Protein AF-A0A9W7YEU7-F1 (afdb_monomer)

Sequence (630 aa):
MSAADSAGAHTSETLLKSPKPIPDSELCKLGRGEYSRLPYGIPLHDADMAIVAKRVEDPETFSMFDRIWMAHLDREAMVDPVAAPEGADHSVAALSRPGLPRTLPTNLPMFGTKEKADFADAIPFVRNVESHADARKLLENIRIKPEVTFADHLTMSEDLRVYAGPGLSDIDAAAVFYASLPEELATLVCKEQDPASQDATSGTATTNMDLVVASGYINIVRRVEIDVHYLISPLPELKGTIKLLCSVQDEWKGVRALVLAMHPRAPTSGTLNANLTSYEVELAKISDSLAAMFPHVYELRFGGRYQNGVARALYSLLAGSYTEQLKVLHSKHPIVVPRDRMFAQLKYASISGDNDHGYQLPRMYSGSLEKLQLRRFTADHSWASFSTDSDSRQMELPPFMRFIDITASPSVYQSISSIKLPGTRGLYLGIPSTSANCPSVLTNTSGIIARAGKCIGKRLCVEDETLPVLPENITCIDLTQLTVMAPTSVDTMLGLIHKLPRLTSLELYNLTLDNIKSNISIPSSGDHQLAAPMDTSISEISITIFRHQYPPELAVPVVKYLLLVIPSLTTFYAAQTPRGPIMAFVDEYAQQYPHLAGIDLRLYQEYRNMAPLARMSNMAPRERHANSPW

Organism: NCBI:txid1286918

Radius of gyration: 32.51 Å; Cα contacts (8 Å, |Δi|>4): 898; chains: 1; bounding box: 103×93×96 Å

Foldseek 3Di:
DDDDDDDDDDDDDDDPDDDDDDDPDPDDDDDPDDDDDDDDDDDDDDPPPPPPVPDDPDPPVLVVVVVVVVVVVVVVVPDDDDDDDDDDDDDDDDDDDDDDDDDDDDDDDDDDDDDDDDDDDDDDDDDDDPDPVVVVVVVVPPDDDDDDDPPDDDPDDLEAEDEFEDPPDLVNQVVVVCSRDDVVLVVVVVVPPDVPDPPPPPPDRCHSLNSCVVVVNLLSRAEYAYEFEYAQDSQVRLVVVLVSLVVPLVNLQNYAEYEYEYEYPDPPVDLCPPPVVVCVVVLLVSLVSVCSSNVRHQYYAYHYDARHPSSQSSLQSNCLSCQARHQYYHHAYARANVDAGERNRHAYYAYEYDCDAAGEHHQYQQVRHQEDHYAEAELRYDPCNQPNDPPDPAHAHDQNHAYYHYEYELNVLVVLLPYAAHAYQEYEYEDAQPYPQDLVSLLSRLVSLQRHPNYNAAEYHYNRQRHDDALVSRPRLQHAYYHYAHAAELVRVVSNQQSRQNHAEYHYAEYDLPPPDPPLDDDDLPDPDQDAAHNHQHQYYAYEYDCVRDPLVSVLSSVLSCLRRHLNHAEYHYEQHDPVSNVVSLVSCCVVRVSSVRHHYHYHNDPPPPPVPPVVVPDDPPDPPPDDDD

Structure (mmCIF, N/CA/C/O backbone):
data_AF-A0A9W7YEU7-F1
#
_entry.id   AF-A0A9W7YEU7-F1
#
loop_
_atom_site.group_PDB
_atom_site.id
_atom_site.type_symbol
_atom_site.label_atom_id
_atom_site.label_alt_id
_atom_site.label_comp_id
_atom_site.label_asym_id
_atom_site.label_entity_id
_atom_site.label_seq_id
_atom_site.pdbx_PDB_ins_code
_atom_site.Cartn_x
_atom_site.Cartn_y
_atom_site.Cartn_z
_atom_site.occupancy
_atom_site.B_iso_or_equiv
_atom_site.auth_seq_id
_atom_site.auth_comp_id
_atom_site.auth_asym_id
_atom_site.auth_atom_id
_atom_site.pdbx_PDB_model_num
ATOM 1 N N . MET A 1 1 ? 50.818 7.826 46.671 1.00 37.38 1 MET A N 1
ATOM 2 C CA . MET A 1 1 ? 51.391 7.391 47.967 1.00 37.38 1 MET A CA 1
ATOM 3 C C . MET A 1 1 ? 50.251 7.425 48.975 1.00 37.38 1 MET A C 1
ATOM 5 O O . MET A 1 1 ? 49.671 8.491 49.080 1.00 37.38 1 MET A O 1
ATOM 9 N N . SER A 1 2 ? 49.784 6.389 49.670 1.00 35.97 2 SER A N 1
ATOM 10 C CA . SER A 1 2 ? 50.058 4.945 49.844 1.00 35.97 2 SER A CA 1
ATOM 11 C C . SER A 1 2 ? 48.714 4.344 50.335 1.00 35.97 2 SER A C 1
ATOM 13 O O . SER A 1 2 ? 48.056 5.003 51.131 1.00 35.97 2 SER A O 1
ATOM 15 N N . ALA A 1 3 ? 48.133 3.302 49.733 1.00 37.94 3 ALA A N 1
ATOM 16 C CA . ALA A 1 3 ? 48.398 1.856 49.867 1.00 37.94 3 ALA A CA 1
ATOM 17 C C . ALA A 1 3 ? 47.736 1.159 51.085 1.00 37.94 3 ALA A C 1
ATOM 19 O O . ALA A 1 3 ? 47.705 1.724 52.174 1.00 37.94 3 ALA A O 1
ATOM 20 N N . ALA A 1 4 ? 47.334 -0.100 50.825 1.00 39.97 4 ALA A N 1
ATOM 21 C CA . ALA A 1 4 ? 46.745 -1.172 51.654 1.00 39.97 4 ALA A CA 1
ATOM 22 C C . ALA A 1 4 ? 45.198 -1.220 51.674 1.00 39.97 4 ALA A C 1
ATOM 24 O O . ALA A 1 4 ? 44.556 -0.356 52.259 1.00 39.97 4 ALA A O 1
ATOM 25 N N . ASP A 1 5 ? 44.522 -2.069 50.889 1.00 39.66 5 ASP A N 1
ATOM 26 C CA . ASP A 1 5 ? 44.478 -3.553 50.805 1.00 39.66 5 ASP A CA 1
ATOM 27 C C . ASP A 1 5 ? 43.372 -4.167 51.678 1.00 39.66 5 ASP A C 1
ATOM 29 O O . ASP A 1 5 ? 43.455 -4.181 52.901 1.00 39.66 5 ASP A O 1
ATOM 33 N N . SER A 1 6 ? 42.369 -4.773 51.034 1.00 38.22 6 SER A N 1
ATOM 34 C CA . SER A 1 6 ? 41.898 -6.113 51.409 1.00 38.22 6 SER A CA 1
ATOM 35 C C . SER A 1 6 ? 41.108 -6.754 50.266 1.00 38.22 6 SER A C 1
ATOM 37 O O . SER A 1 6 ? 40.329 -6.117 49.560 1.00 38.22 6 SER A O 1
ATOM 39 N N . ALA A 1 7 ? 41.415 -8.029 50.063 1.00 35.31 7 ALA A N 1
ATOM 40 C CA . ALA A 1 7 ? 41.002 -8.884 48.970 1.00 35.31 7 ALA A CA 1
ATOM 41 C C . ALA A 1 7 ? 39.619 -9.514 49.195 1.00 35.31 7 ALA A C 1
ATOM 43 O O . ALA A 1 7 ? 39.213 -9.773 50.325 1.00 35.31 7 ALA A O 1
ATOM 44 N N . GLY A 1 8 ? 38.950 -9.856 48.094 1.00 31.09 8 GLY A N 1
ATOM 45 C CA . GLY A 1 8 ? 37.738 -10.672 48.083 1.00 31.09 8 GLY A CA 1
ATOM 46 C C . GLY A 1 8 ? 37.467 -11.191 46.677 1.00 31.09 8 GLY A C 1
ATOM 47 O O . GLY A 1 8 ? 36.775 -10.551 45.894 1.00 31.09 8 GLY A O 1
ATOM 48 N N . ALA A 1 9 ? 38.079 -12.325 46.346 1.00 36.06 9 ALA A N 1
ATOM 49 C CA . ALA A 1 9 ? 37.912 -13.032 45.085 1.00 36.06 9 ALA A CA 1
ATOM 50 C C . ALA A 1 9 ? 36.599 -13.830 45.068 1.00 36.06 9 ALA A C 1
ATOM 52 O O . ALA A 1 9 ? 36.347 -14.594 45.991 1.00 36.06 9 ALA A O 1
ATOM 53 N N . HIS A 1 10 ? 35.822 -13.712 43.988 1.00 35.38 10 HIS A N 1
ATOM 54 C CA . HIS A 1 10 ? 35.024 -14.805 43.424 1.00 35.38 10 HIS A CA 1
ATOM 55 C C . HIS A 1 10 ? 34.699 -14.485 41.960 1.00 35.38 10 HIS A C 1
ATOM 57 O O . HIS A 1 10 ? 33.779 -13.737 41.642 1.00 35.38 10 HIS A O 1
ATOM 63 N N . THR A 1 11 ? 35.495 -15.052 41.058 1.00 32.44 11 THR A N 1
ATOM 64 C CA . THR A 1 11 ? 35.215 -15.143 39.627 1.00 32.44 11 THR A CA 1
ATOM 65 C C . THR A 1 11 ? 34.326 -16.361 39.375 1.00 32.44 11 THR A C 1
ATOM 67 O O . THR A 1 11 ? 34.639 -17.473 39.792 1.00 32.44 11 THR A O 1
ATOM 70 N N . SER A 1 12 ? 33.198 -16.161 38.696 1.00 32.47 12 SER A N 1
ATOM 71 C CA . SER A 1 12 ? 32.440 -17.227 38.035 1.00 32.47 12 SER A CA 1
ATOM 72 C C . SER A 1 12 ? 32.369 -16.881 36.553 1.00 32.47 12 SER A C 1
ATOM 74 O O . SER A 1 12 ? 31.535 -16.092 36.118 1.00 32.47 12 SER A O 1
ATOM 76 N N . GLU A 1 13 ? 33.315 -17.430 35.792 1.00 30.30 13 GLU A N 1
ATOM 77 C CA . GLU A 1 13 ? 33.297 -17.446 34.331 1.00 30.30 13 GLU A CA 1
ATOM 78 C C . GLU A 1 13 ? 32.266 -18.473 33.852 1.00 30.30 13 GLU A C 1
ATOM 80 O O . GLU A 1 13 ? 32.505 -19.681 33.845 1.00 30.30 13 GLU A O 1
ATOM 85 N N . THR A 1 14 ? 31.105 -17.998 33.412 1.00 32.75 14 THR A N 1
ATOM 86 C CA . THR A 1 14 ? 30.190 -18.791 32.585 1.00 32.75 14 THR A CA 1
ATOM 87 C C . THR A 1 14 ? 30.667 -18.757 31.133 1.00 32.75 14 THR A C 1
ATOM 89 O O . THR A 1 14 ? 30.424 -17.804 30.395 1.00 32.75 14 THR A O 1
ATOM 92 N N . LEU A 1 15 ? 31.358 -19.825 30.730 1.00 30.97 15 LEU A N 1
ATOM 93 C CA . LEU A 1 15 ? 31.711 -20.160 29.349 1.00 30.97 15 LEU A CA 1
ATOM 94 C C . LEU A 1 15 ? 30.445 -20.347 28.489 1.00 30.97 15 LEU A C 1
ATOM 96 O O . LEU A 1 15 ? 29.848 -21.424 28.458 1.00 30.97 15 LEU A O 1
ATOM 100 N N . LEU A 1 16 ? 30.064 -19.314 27.738 1.00 32.03 16 LEU A N 1
ATOM 101 C CA . LEU A 1 16 ? 29.145 -19.425 26.602 1.00 32.03 16 LEU A CA 1
ATOM 102 C C . LEU A 1 16 ? 29.883 -20.089 25.430 1.00 32.03 16 LEU A C 1
ATOM 104 O O . LEU A 1 16 ? 30.629 -19.450 24.690 1.00 32.03 16 LEU A O 1
ATOM 108 N N . LYS A 1 17 ? 29.681 -21.401 25.270 1.00 31.00 17 LYS A N 1
ATOM 109 C CA . LYS A 1 17 ? 30.098 -22.141 24.073 1.00 31.00 17 LYS A CA 1
ATOM 110 C C . LYS A 1 17 ? 29.269 -21.674 22.875 1.00 31.00 17 LYS A C 1
ATOM 112 O O . LYS A 1 17 ? 28.054 -21.844 22.848 1.00 31.00 17 LYS A O 1
ATOM 117 N N . SER A 1 18 ? 29.944 -21.114 21.880 1.00 32.28 18 SER A N 1
ATOM 118 C CA . SER A 1 18 ? 29.397 -20.813 20.556 1.00 32.28 18 SER A CA 1
ATOM 119 C C . SER A 1 18 ? 28.973 -22.115 19.853 1.00 32.28 18 SER A C 1
ATOM 121 O O . SER A 1 18 ? 29.708 -23.106 19.941 1.00 32.28 18 SER A O 1
ATOM 123 N N . PRO A 1 19 ? 27.836 -22.160 19.136 1.00 33.62 19 PRO A N 1
ATOM 124 C CA . PRO A 1 19 ? 27.472 -23.335 18.355 1.00 33.62 19 PRO A CA 1
ATOM 125 C C . PRO A 1 19 ? 28.384 -23.462 17.125 1.00 33.62 19 PRO A C 1
ATOM 127 O O . PRO A 1 19 ? 28.608 -22.499 16.392 1.00 33.62 19 PRO A O 1
ATOM 130 N N . LYS A 1 20 ? 28.925 -24.669 16.916 1.00 35.53 20 LYS A N 1
ATOM 131 C CA . LYS A 1 20 ? 29.673 -25.044 15.707 1.00 35.53 20 LYS A CA 1
ATOM 132 C C . LYS A 1 20 ? 28.734 -25.071 14.489 1.00 35.53 20 LYS A C 1
ATOM 134 O O . LYS A 1 20 ? 27.601 -25.530 14.636 1.00 35.53 20 LYS A O 1
ATOM 139 N N . PRO A 1 21 ? 29.195 -24.655 13.297 1.00 36.12 21 PRO A N 1
ATOM 140 C CA . PRO A 1 21 ? 28.421 -24.793 12.072 1.00 36.12 21 PRO A CA 1
ATOM 141 C C . PRO A 1 21 ? 28.342 -26.265 11.645 1.00 36.12 21 PRO A C 1
ATOM 143 O O . PRO A 1 21 ? 29.326 -27.005 11.720 1.00 36.12 21 PRO A O 1
ATOM 146 N N . ILE A 1 22 ? 27.153 -26.674 11.209 1.00 37.97 22 ILE A N 1
ATOM 147 C CA . ILE A 1 22 ? 26.881 -27.964 10.568 1.00 37.97 22 ILE A CA 1
ATOM 148 C C . ILE A 1 22 ? 27.319 -27.846 9.095 1.00 37.97 22 ILE A C 1
ATOM 150 O O . ILE A 1 22 ? 26.977 -26.847 8.465 1.00 37.97 22 ILE A O 1
ATOM 154 N N . PRO A 1 23 ? 28.085 -28.798 8.534 1.00 37.38 23 PRO A N 1
ATOM 155 C CA . PRO A 1 23 ? 28.505 -28.745 7.135 1.00 37.38 23 PRO A CA 1
ATOM 156 C C . PRO A 1 23 ? 27.404 -29.214 6.161 1.00 37.38 23 PRO A C 1
ATOM 158 O O . PRO A 1 23 ? 26.861 -30.311 6.298 1.00 37.38 23 PRO A O 1
ATOM 161 N N . ASP A 1 24 ? 27.151 -28.395 5.136 1.00 36.72 24 ASP A N 1
ATOM 162 C CA . ASP A 1 24 ? 26.183 -28.566 4.035 1.00 36.72 24 ASP A CA 1
ATOM 163 C C . ASP A 1 24 ? 26.553 -29.689 3.041 1.00 36.72 24 ASP A C 1
ATOM 165 O O . ASP A 1 24 ? 26.838 -29.434 1.871 1.00 36.72 24 ASP A O 1
ATOM 169 N N . SER A 1 25 ? 26.572 -30.957 3.466 1.00 34.34 25 SER A N 1
ATOM 170 C CA . SER A 1 25 ? 26.956 -32.050 2.548 1.00 34.34 25 SER A CA 1
ATOM 171 C C . SER A 1 25 ? 26.089 -33.309 2.530 1.00 34.34 25 SER A C 1
ATOM 173 O O . SER A 1 25 ? 26.479 -34.268 1.875 1.00 34.34 25 SER A O 1
ATOM 175 N N . GLU A 1 26 ? 24.878 -33.308 3.102 1.00 33.28 26 GLU A N 1
ATOM 176 C CA . GLU A 1 26 ? 23.944 -34.445 2.955 1.00 33.28 26 GLU A CA 1
ATOM 177 C C . GLU A 1 26 ? 22.464 -34.041 2.813 1.00 33.28 26 GLU A C 1
ATOM 179 O O . GLU A 1 26 ? 21.613 -34.439 3.602 1.00 33.28 26 GLU A O 1
ATOM 184 N N . LEU A 1 27 ? 22.123 -33.276 1.768 1.00 30.06 27 LEU A N 1
ATOM 185 C CA . LEU A 1 27 ? 20.717 -33.008 1.399 1.00 30.06 27 LEU A CA 1
ATOM 186 C C . LEU A 1 27 ? 20.446 -33.077 -0.116 1.00 30.06 27 LEU A C 1
ATOM 188 O O . LEU A 1 27 ? 19.552 -32.420 -0.637 1.00 30.06 27 LEU A O 1
ATOM 192 N N . CYS A 1 28 ? 21.192 -33.926 -0.830 1.00 32.53 28 CYS A N 1
ATOM 193 C CA . CYS A 1 28 ? 20.981 -34.203 -2.256 1.00 32.53 28 CYS A CA 1
ATOM 194 C C . CYS A 1 28 ? 20.910 -35.707 -2.539 1.00 32.53 28 CYS A C 1
ATOM 196 O O . CYS A 1 28 ? 21.766 -36.247 -3.236 1.00 32.53 28 CYS A O 1
ATOM 198 N N . LYS A 1 29 ? 19.885 -36.398 -2.028 1.00 31.16 29 LYS A N 1
ATOM 199 C CA . LYS A 1 29 ? 19.422 -37.681 -2.582 1.00 31.16 29 LYS A CA 1
ATOM 200 C C . LYS A 1 29 ? 17.907 -37.790 -2.415 1.00 31.16 29 LYS A C 1
ATOM 202 O O . LYS A 1 29 ? 17.418 -37.616 -1.308 1.00 31.16 29 LYS A O 1
ATOM 207 N N . LEU A 1 30 ? 17.247 -38.159 -3.519 1.00 27.09 30 LEU A N 1
ATOM 208 C CA . LEU A 1 30 ? 15.835 -38.533 -3.728 1.00 27.09 30 LEU A CA 1
ATOM 209 C C . LEU A 1 30 ? 15.047 -37.524 -4.577 1.00 27.09 30 LEU A C 1
ATOM 211 O O . LEU A 1 30 ? 14.788 -36.403 -4.160 1.00 27.09 30 LEU A O 1
ATOM 215 N N . GLY A 1 31 ? 14.646 -37.975 -5.774 1.00 26.45 31 GLY A N 1
ATOM 216 C CA . GLY A 1 31 ? 13.562 -37.354 -6.539 1.00 26.45 31 GLY A CA 1
ATOM 217 C C . GLY A 1 31 ? 13.831 -36.961 -7.996 1.00 26.45 31 GLY A C 1
ATOM 218 O O . GLY A 1 31 ? 13.209 -36.015 -8.461 1.00 26.45 31 GLY A O 1
ATOM 219 N N . ARG A 1 32 ? 14.707 -37.646 -8.751 1.00 28.73 32 ARG A N 1
ATOM 220 C CA . ARG A 1 32 ? 14.641 -37.581 -10.227 1.00 28.73 32 ARG A CA 1
ATOM 221 C C . ARG A 1 32 ? 13.426 -38.388 -10.694 1.00 28.73 32 ARG A C 1
ATOM 223 O O . ARG A 1 32 ? 13.488 -39.611 -10.721 1.00 28.73 32 ARG A O 1
ATOM 230 N N . GLY A 1 33 ? 12.340 -37.697 -11.028 1.00 25.22 33 GLY A N 1
ATOM 231 C CA . GLY A 1 33 ? 11.248 -38.228 -11.840 1.00 25.22 33 GLY A CA 1
ATOM 232 C C . GLY A 1 33 ? 11.375 -37.675 -13.253 1.00 25.22 33 GLY A C 1
ATOM 233 O O . GLY A 1 33 ? 11.144 -36.490 -13.479 1.00 25.22 33 GLY A O 1
ATOM 234 N N . GLU A 1 34 ? 11.799 -38.525 -14.181 1.00 27.67 34 GLU A N 1
ATOM 235 C CA . GLU A 1 34 ? 11.761 -38.266 -15.616 1.00 27.67 34 GLU A CA 1
ATOM 236 C C . GLU A 1 34 ? 10.299 -38.189 -16.077 1.00 27.67 34 GLU A C 1
ATOM 238 O O . GLU A 1 34 ? 9.544 -39.137 -15.886 1.00 27.67 34 GLU A O 1
ATOM 243 N N . TYR A 1 35 ? 9.905 -37.091 -16.723 1.00 25.28 35 TYR A N 1
ATOM 244 C CA . TYR A 1 35 ? 8.755 -37.089 -17.627 1.00 25.28 35 TYR A CA 1
ATOM 245 C C . TYR A 1 35 ? 9.218 -36.601 -18.993 1.00 25.28 35 TYR A C 1
ATOM 247 O O . TYR A 1 35 ? 9.361 -35.410 -19.267 1.00 25.28 35 TYR A O 1
ATOM 255 N N . SER A 1 36 ? 9.505 -37.575 -19.844 1.00 27.98 36 SER A N 1
ATOM 256 C CA . SER A 1 36 ? 9.698 -37.422 -21.273 1.00 27.98 36 SER A CA 1
ATOM 257 C C . SER A 1 36 ? 8.339 -37.385 -21.985 1.00 27.98 36 SER A C 1
ATOM 259 O O . SER A 1 36 ? 7.490 -38.245 -21.792 1.00 27.98 36 SER A O 1
ATOM 261 N N . ARG A 1 37 ? 8.174 -36.345 -22.811 1.00 28.88 37 ARG A N 1
ATOM 262 C CA . ARG A 1 37 ? 7.471 -36.276 -24.108 1.00 28.88 37 ARG A CA 1
ATOM 263 C C . ARG A 1 37 ? 6.245 -37.183 -24.331 1.00 28.88 37 ARG A C 1
ATOM 265 O O . ARG A 1 37 ? 6.389 -38.384 -24.532 1.00 28.88 37 ARG A O 1
ATOM 272 N N . LEU A 1 38 ? 5.100 -36.550 -24.603 1.00 27.14 38 LEU A N 1
ATOM 273 C CA . LEU A 1 38 ? 4.148 -37.035 -25.611 1.00 27.14 38 LEU A CA 1
ATOM 274 C C . LEU A 1 38 ? 3.834 -35.920 -26.632 1.00 27.14 38 LEU A C 1
ATOM 276 O O . LEU A 1 38 ? 3.791 -34.749 -26.248 1.00 27.14 38 LEU A O 1
ATOM 280 N N . PRO A 1 39 ? 3.686 -36.258 -27.928 1.00 29.09 39 PRO A N 1
ATOM 281 C CA . PRO A 1 39 ? 3.474 -35.307 -29.015 1.00 29.09 39 PRO A CA 1
ATOM 282 C C . PRO A 1 39 ? 1.992 -34.944 -29.206 1.00 29.09 39 PRO A C 1
ATOM 284 O O . PRO A 1 39 ? 1.090 -35.693 -28.839 1.00 29.09 39 PRO A O 1
ATOM 287 N N . TYR A 1 40 ? 1.768 -33.785 -29.822 1.00 29.62 40 TYR A N 1
ATOM 288 C CA . TYR A 1 40 ? 0.463 -33.246 -30.200 1.00 29.62 40 TYR A CA 1
ATOM 289 C C . TYR A 1 40 ? -0.298 -34.124 -31.216 1.00 29.62 40 TYR A C 1
ATOM 291 O O . TYR A 1 40 ? 0.259 -34.492 -32.247 1.00 29.62 40 TYR A O 1
ATOM 299 N N . GLY A 1 41 ? -1.606 -34.300 -30.967 1.00 29.16 41 GLY A N 1
ATOM 300 C CA . GLY A 1 41 ? -2.659 -34.250 -31.994 1.00 29.16 41 GLY A CA 1
ATOM 301 C C . GLY A 1 41 ? -3.370 -35.554 -32.380 1.00 29.16 41 GLY A C 1
ATOM 302 O O . GLY A 1 41 ? -2.946 -36.163 -33.349 1.00 29.16 41 GLY A O 1
ATOM 303 N N . ILE A 1 42 ? -4.502 -35.885 -31.723 1.00 28.45 42 ILE A N 1
ATOM 304 C CA . ILE A 1 42 ? -5.687 -36.638 -32.234 1.00 28.45 42 ILE A CA 1
ATOM 305 C C . ILE A 1 42 ? -6.920 -36.222 -31.374 1.00 28.45 42 ILE A C 1
ATOM 307 O O . ILE A 1 42 ? -6.742 -36.032 -30.170 1.00 28.45 42 ILE A O 1
ATOM 311 N N . PRO A 1 43 ? -8.139 -36.030 -31.934 1.00 29.81 43 PRO A N 1
ATOM 312 C CA . PRO A 1 43 ? -9.299 -35.487 -31.209 1.00 29.81 43 PRO A CA 1
ATOM 313 C C . PRO A 1 43 ? -9.999 -36.531 -30.318 1.00 29.81 43 PRO A C 1
ATOM 315 O O . PRO A 1 43 ? -10.110 -37.696 -30.696 1.00 29.81 43 PRO A O 1
ATOM 318 N N . LEU A 1 44 ? -10.501 -36.105 -29.153 1.00 28.73 44 LEU A N 1
ATOM 319 C CA . LEU A 1 44 ? -11.278 -36.935 -28.221 1.00 28.73 44 LEU A CA 1
ATOM 320 C C . LEU A 1 44 ? -12.793 -36.785 -28.455 1.00 28.73 44 LEU A C 1
ATOM 322 O O . LEU A 1 44 ? -13.279 -35.697 -28.755 1.00 28.73 44 LEU A O 1
ATOM 326 N N . HIS A 1 45 ? -13.498 -37.912 -28.331 1.00 32.81 45 HIS A N 1
ATOM 327 C CA . HIS A 1 45 ? -14.934 -38.130 -28.555 1.00 32.81 45 HIS A CA 1
ATOM 328 C C . HIS A 1 45 ? -15.739 -37.945 -27.246 1.00 32.81 45 HIS A C 1
ATOM 330 O O . HIS A 1 45 ? -15.198 -38.131 -26.159 1.00 32.81 45 HIS A O 1
ATOM 336 N N . ASP A 1 46 ? -17.042 -37.658 -27.363 1.00 31.17 46 ASP A N 1
ATOM 337 C CA . ASP A 1 46 ? -18.024 -37.242 -26.329 1.00 31.17 46 ASP A CA 1
ATOM 338 C C . ASP A 1 46 ? -18.245 -38.128 -25.069 1.00 31.17 46 ASP A C 1
ATOM 340 O O . ASP A 1 46 ? -19.220 -37.931 -24.344 1.00 31.17 46 ASP A O 1
ATOM 344 N N . ALA A 1 47 ? -17.378 -39.089 -24.743 1.00 31.61 47 ALA A N 1
ATOM 345 C CA . ALA A 1 47 ? -17.582 -40.005 -23.610 1.00 31.61 47 ALA A CA 1
ATOM 346 C C . ALA A 1 47 ? -16.844 -39.627 -22.304 1.00 31.61 47 ALA A C 1
ATOM 348 O O . ALA A 1 47 ? -17.120 -40.231 -21.270 1.00 31.61 47 ALA A O 1
ATOM 349 N N . ASP A 1 48 ? -15.982 -38.603 -22.298 1.00 33.19 48 ASP A N 1
ATOM 350 C CA . ASP A 1 48 ? -15.146 -38.260 -21.126 1.00 33.19 48 ASP A CA 1
ATOM 351 C C . ASP A 1 48 ? -15.670 -37.089 -20.260 1.00 33.19 48 ASP A C 1
ATOM 353 O O . ASP A 1 48 ? -15.048 -36.699 -19.270 1.00 33.19 48 ASP A O 1
ATOM 357 N N . MET A 1 49 ? -16.859 -36.549 -20.550 1.00 30.50 49 MET A N 1
ATOM 358 C CA . MET A 1 49 ? -17.441 -35.417 -19.800 1.00 30.50 49 MET A CA 1
ATOM 359 C C . MET A 1 49 ? -18.076 -35.791 -18.444 1.00 30.50 49 MET A C 1
ATOM 361 O O . MET A 1 49 ? -18.470 -34.906 -17.688 1.00 30.50 49 MET A O 1
ATOM 365 N N . ALA A 1 50 ? -18.135 -37.075 -18.077 1.00 29.03 50 ALA A N 1
ATOM 366 C CA . ALA A 1 50 ? -18.748 -37.519 -16.817 1.00 29.03 50 ALA A CA 1
ATOM 367 C C . ALA A 1 50 ? -17.772 -37.637 -15.623 1.00 29.03 50 ALA A C 1
ATOM 369 O O . ALA A 1 50 ? -18.202 -37.965 -14.519 1.00 29.03 50 ALA A O 1
ATOM 370 N N . ILE A 1 51 ? -16.474 -37.350 -15.797 1.00 29.38 51 ILE A N 1
ATOM 371 C CA . ILE A 1 51 ? -15.461 -37.461 -14.719 1.00 29.38 51 ILE A CA 1
ATOM 372 C C . ILE A 1 51 ? -14.877 -36.094 -14.295 1.00 29.38 51 ILE A C 1
ATOM 374 O O . ILE A 1 51 ? -14.139 -36.002 -13.316 1.00 29.38 51 ILE A O 1
ATOM 378 N N . VAL A 1 52 ? -15.289 -34.989 -14.927 1.00 26.08 52 VAL A N 1
ATOM 379 C CA . VAL A 1 52 ? -14.813 -33.628 -14.585 1.00 26.08 52 VAL A CA 1
ATOM 380 C C . VAL A 1 52 ? -15.757 -32.870 -13.631 1.00 26.08 52 VAL A C 1
ATOM 382 O O . VAL A 1 52 ? -15.366 -31.875 -13.030 1.00 26.08 52 VAL A O 1
ATOM 385 N N . ALA A 1 53 ? -16.955 -33.388 -13.345 1.00 27.20 53 ALA A N 1
ATOM 386 C CA . ALA A 1 53 ? -17.925 -32.742 -12.448 1.00 27.20 53 ALA A CA 1
ATOM 387 C C . ALA A 1 53 ? -17.644 -32.913 -10.932 1.00 27.20 53 ALA A C 1
ATOM 389 O O . ALA A 1 53 ? -18.559 -32.791 -10.123 1.00 27.20 53 ALA A O 1
ATOM 390 N N . LYS A 1 54 ? -16.400 -33.203 -10.515 1.00 30.22 54 LYS A N 1
ATOM 391 C CA . LYS A 1 54 ? -16.050 -33.374 -9.086 1.00 30.22 54 LYS A CA 1
ATOM 392 C C . LYS A 1 54 ? -14.859 -32.552 -8.584 1.00 30.22 54 LYS A C 1
ATOM 394 O O . LYS A 1 54 ? -14.353 -32.840 -7.504 1.00 30.22 54 LYS A O 1
ATOM 399 N N . ARG A 1 55 ? -14.391 -31.540 -9.316 1.00 33.81 55 ARG A N 1
ATOM 400 C CA . ARG A 1 55 ? -13.352 -30.619 -8.817 1.00 33.81 55 ARG A CA 1
ATOM 401 C C . ARG A 1 55 ? -13.430 -29.253 -9.488 1.00 33.81 55 ARG A C 1
ATOM 403 O O . ARG A 1 55 ? -12.645 -28.984 -10.386 1.00 33.81 55 ARG A O 1
ATOM 410 N N . VAL A 1 56 ? -14.332 -28.395 -9.019 1.00 26.56 56 VAL A N 1
ATOM 411 C CA . VAL A 1 56 ? -14.200 -26.935 -9.155 1.00 26.56 56 VAL A CA 1
ATOM 412 C C . VAL A 1 56 ? -14.831 -26.295 -7.916 1.00 26.56 56 VAL A C 1
ATOM 414 O O . VAL A 1 56 ? -16.013 -25.980 -7.897 1.00 26.56 56 VAL A O 1
ATOM 417 N N . GLU A 1 57 ? -14.036 -26.149 -6.861 1.00 34.47 57 GLU A N 1
ATOM 418 C CA . GLU A 1 57 ? -14.267 -25.158 -5.809 1.00 34.47 57 GLU A CA 1
ATOM 419 C C . GLU A 1 57 ? -13.341 -23.985 -6.145 1.00 34.47 57 GLU A C 1
ATOM 421 O O . GLU A 1 57 ? -12.150 -24.029 -5.838 1.00 34.47 57 GLU A O 1
ATOM 426 N N . ASP A 1 58 ? -13.853 -22.981 -6.860 1.00 33.06 58 ASP A N 1
ATOM 427 C CA . ASP A 1 58 ? -13.113 -21.745 -7.130 1.00 33.06 58 ASP A CA 1
ATOM 428 C C . ASP A 1 58 ? -13.888 -20.520 -6.601 1.00 33.06 58 ASP A C 1
ATOM 430 O O . ASP A 1 58 ? -14.893 -20.113 -7.198 1.00 33.06 58 ASP A O 1
ATOM 434 N N . PRO A 1 59 ? -13.428 -19.907 -5.492 1.00 31.44 59 PRO A N 1
ATOM 435 C CA . PRO A 1 59 ? -13.986 -18.677 -4.927 1.00 31.44 59 PRO A CA 1
ATOM 436 C C . PRO A 1 59 ? -13.887 -17.443 -5.846 1.00 31.44 59 PRO A C 1
ATOM 438 O O . PRO A 1 59 ? -14.493 -16.409 -5.548 1.00 31.44 59 PRO A O 1
ATOM 441 N N . GLU A 1 60 ? -13.135 -17.492 -6.955 1.00 33.62 60 GLU A N 1
ATOM 442 C CA . GLU A 1 60 ? -12.933 -16.331 -7.835 1.00 33.62 60 GLU A CA 1
ATOM 443 C C . GLU A 1 60 ? -14.176 -15.952 -8.658 1.00 33.62 60 GLU A C 1
ATOM 445 O O . GLU A 1 60 ? -14.358 -14.774 -8.987 1.00 33.62 60 GLU A O 1
ATOM 450 N N . THR A 1 61 ? -15.081 -16.901 -8.911 1.00 32.72 61 THR A N 1
ATOM 451 C CA . THR A 1 61 ? -16.275 -16.672 -9.748 1.00 32.72 61 THR A CA 1
ATOM 452 C C . THR A 1 61 ? -17.331 -15.818 -9.032 1.00 32.72 61 THR A C 1
ATOM 454 O O . THR A 1 61 ? -18.003 -14.998 -9.658 1.00 32.72 61 THR A O 1
ATOM 457 N N . PHE A 1 62 ? -17.418 -15.914 -7.701 1.00 32.16 62 PHE A N 1
ATOM 458 C CA . PHE A 1 62 ? -18.383 -15.155 -6.893 1.00 32.16 62 PHE A CA 1
ATOM 459 C C . PHE A 1 62 ? -18.001 -13.677 -6.734 1.00 32.16 62 PHE A C 1
ATOM 461 O O . PHE A 1 62 ? -18.853 -12.792 -6.746 1.00 32.16 62 PHE A O 1
ATOM 468 N N . SER A 1 63 ? -16.700 -13.376 -6.694 1.00 36.81 63 SER A N 1
ATOM 469 C CA . SER A 1 63 ? -16.207 -11.996 -6.621 1.00 36.81 63 SER A CA 1
ATOM 470 C C . SER A 1 63 ? -16.421 -11.209 -7.923 1.00 36.81 63 SER A C 1
ATOM 472 O O . SER A 1 63 ? -16.261 -9.990 -7.943 1.00 36.81 63 SER A O 1
ATOM 474 N N . MET A 1 64 ? -16.766 -11.882 -9.022 1.00 32.06 64 MET A N 1
ATOM 475 C CA . MET A 1 64 ? -16.955 -11.260 -10.331 1.00 32.06 64 MET A CA 1
ATOM 476 C C . MET A 1 64 ? -18.298 -10.521 -10.442 1.00 32.06 64 MET A C 1
ATOM 478 O O . MET A 1 64 ? -18.339 -9.453 -11.051 1.00 32.06 64 MET A O 1
ATOM 482 N N . PHE A 1 65 ? -19.364 -11.024 -9.809 1.00 29.67 65 PHE A N 1
ATOM 483 C CA . PHE A 1 65 ? -20.699 -10.412 -9.870 1.00 29.67 65 PHE A CA 1
ATOM 484 C C . PHE A 1 65 ? -20.797 -9.111 -9.053 1.00 29.67 65 PHE A C 1
ATOM 486 O O . PHE A 1 65 ? -21.270 -8.103 -9.581 1.00 29.67 65 PHE A O 1
ATOM 493 N N . ASP A 1 66 ? -20.215 -9.069 -7.849 1.00 35.03 66 ASP A N 1
ATOM 494 C CA . ASP A 1 66 ? -20.106 -7.839 -7.039 1.00 35.03 66 ASP A CA 1
ATOM 495 C C . ASP A 1 66 ? -19.301 -6.735 -7.748 1.00 35.03 66 ASP A C 1
ATOM 497 O O . ASP A 1 66 ? -19.595 -5.542 -7.637 1.00 35.03 66 ASP A O 1
ATOM 501 N N . ARG A 1 67 ? -18.284 -7.121 -8.529 1.00 38.97 67 ARG A N 1
ATOM 502 C CA . ARG A 1 67 ? -17.436 -6.179 -9.280 1.00 38.97 67 ARG A CA 1
ATOM 503 C C . ARG A 1 67 ? -18.141 -5.595 -10.504 1.00 38.97 67 ARG A C 1
ATOM 505 O O . ARG A 1 67 ? -17.856 -4.456 -10.867 1.00 38.97 67 ARG A O 1
ATOM 512 N N . ILE A 1 68 ? -19.044 -6.349 -11.134 1.00 35.00 68 ILE A N 1
ATOM 513 C CA . ILE A 1 68 ? -19.830 -5.884 -12.287 1.00 35.00 68 ILE A CA 1
ATOM 514 C C . ILE A 1 68 ? -20.908 -4.890 -11.833 1.00 35.00 68 ILE A C 1
ATOM 516 O O . ILE A 1 68 ? -21.107 -3.873 -12.496 1.00 35.00 68 ILE A O 1
ATOM 520 N N . TRP A 1 69 ? -21.540 -5.129 -10.679 1.00 33.81 69 TRP A N 1
ATOM 521 C CA . TRP A 1 69 ? -22.556 -4.233 -10.119 1.00 33.81 69 TRP A CA 1
ATOM 522 C C . TRP A 1 69 ? -21.971 -2.882 -9.673 1.00 33.81 69 TRP A C 1
ATOM 524 O O . TRP A 1 69 ? -22.478 -1.826 -10.052 1.00 33.81 69 TRP A O 1
ATOM 534 N N . MET A 1 70 ? -20.832 -2.891 -8.969 1.00 35.22 70 MET A N 1
ATOM 535 C CA . MET A 1 70 ? -20.159 -1.656 -8.531 1.00 35.22 70 MET A CA 1
ATOM 536 C C . MET A 1 70 ? -19.623 -0.816 -9.704 1.00 35.22 70 MET A C 1
ATOM 538 O O . MET A 1 70 ? -19.663 0.410 -9.650 1.00 35.22 70 MET A O 1
ATOM 542 N N . ALA A 1 71 ? -19.193 -1.453 -10.800 1.00 36.81 71 ALA A N 1
ATOM 543 C CA . ALA A 1 71 ? -18.753 -0.754 -12.011 1.00 36.81 71 ALA A CA 1
ATOM 544 C C . ALA A 1 71 ? -19.905 -0.095 -12.797 1.00 36.81 71 ALA A C 1
ATOM 546 O O . ALA A 1 71 ? -19.659 0.804 -13.604 1.00 36.81 71 ALA A O 1
ATOM 547 N N . HIS A 1 72 ? -21.153 -0.527 -12.584 1.00 31.72 72 HIS A N 1
ATOM 548 C CA . HIS A 1 72 ? -22.328 0.082 -13.211 1.00 31.72 72 HIS A CA 1
ATOM 549 C C . HIS A 1 72 ? -22.737 1.386 -12.505 1.00 31.72 72 HIS A C 1
ATOM 551 O O . HIS A 1 72 ? -23.077 2.358 -13.174 1.00 31.72 72 HIS A O 1
ATOM 557 N N . LEU A 1 73 ? -22.607 1.443 -11.174 1.00 35.81 73 LEU A N 1
ATOM 558 C CA . LEU A 1 73 ? -22.959 2.614 -10.358 1.00 35.81 73 LEU A CA 1
ATOM 559 C C . LEU A 1 73 ? -21.981 3.793 -10.521 1.00 35.81 73 LEU A C 1
ATOM 561 O O . LEU A 1 73 ? -22.409 4.944 -10.534 1.00 35.81 73 LEU A O 1
ATOM 565 N N . ASP A 1 74 ? -20.687 3.531 -10.732 1.00 35.91 74 ASP A N 1
ATOM 566 C CA . ASP A 1 74 ? -19.697 4.591 -11.007 1.00 35.91 74 ASP A CA 1
ATOM 567 C C . ASP A 1 74 ? -19.899 5.255 -12.388 1.00 35.91 74 ASP A C 1
ATOM 569 O O . ASP A 1 74 ? -19.427 6.369 -12.626 1.00 35.91 74 ASP A O 1
ATOM 573 N N . ARG A 1 75 ? -20.630 4.603 -13.306 1.00 35.34 75 ARG A N 1
ATOM 574 C CA . ARG A 1 75 ? -20.858 5.088 -14.676 1.00 35.34 75 ARG A CA 1
ATOM 575 C C . ARG A 1 75 ? -21.951 6.157 -14.768 1.00 35.34 75 ARG A C 1
ATOM 577 O O . ARG A 1 75 ? -21.889 6.989 -15.669 1.00 35.34 75 ARG A O 1
ATOM 584 N N . GLU A 1 76 ? -22.909 6.178 -13.841 1.00 32.91 76 GLU A N 1
ATOM 585 C CA . GLU A 1 76 ? -23.955 7.216 -13.790 1.00 32.91 76 GLU A CA 1
ATOM 586 C C . GLU A 1 76 ? -23.487 8.514 -13.102 1.00 32.91 76 GLU A C 1
ATOM 588 O O . GLU A 1 76 ? -24.113 9.558 -13.265 1.00 32.91 76 GLU A O 1
ATOM 593 N N . ALA A 1 77 ? -22.350 8.485 -12.394 1.00 37.38 77 ALA A N 1
ATOM 594 C CA . ALA A 1 77 ? -21.798 9.637 -11.676 1.00 37.38 77 ALA A CA 1
ATOM 595 C C . ALA A 1 77 ? -20.855 10.532 -12.514 1.00 37.38 77 ALA A C 1
ATOM 597 O O . ALA A 1 77 ? -20.450 11.590 -12.037 1.00 37.38 77 ALA A O 1
ATOM 598 N N . MET A 1 78 ? -20.505 10.141 -13.748 1.00 28.61 78 MET A N 1
ATOM 599 C CA . MET A 1 78 ? -19.606 10.896 -14.644 1.00 28.61 78 MET A CA 1
ATOM 600 C C . MET A 1 78 ? -20.348 11.583 -15.801 1.00 28.61 78 MET A C 1
ATOM 602 O O . MET A 1 78 ? -19.994 11.430 -16.970 1.00 28.61 78 MET A O 1
ATOM 606 N N . VAL A 1 79 ? -21.379 12.362 -15.473 1.00 30.53 79 VAL A N 1
ATOM 607 C CA . VAL A 1 79 ? -21.962 13.352 -16.391 1.00 30.53 79 VAL A CA 1
ATOM 608 C C . VAL A 1 79 ? -21.698 14.738 -15.806 1.00 30.53 79 VAL A C 1
ATOM 610 O O . VAL A 1 79 ? -22.365 15.158 -14.863 1.00 30.53 79 VAL A O 1
ATOM 613 N N . ASP A 1 80 ? -20.695 15.432 -16.346 1.00 31.17 80 ASP A N 1
ATOM 614 C CA . ASP A 1 80 ? -20.374 16.814 -15.975 1.00 31.17 80 ASP A CA 1
ATOM 615 C C . ASP A 1 80 ? -21.530 17.765 -16.342 1.00 31.17 80 ASP A C 1
ATOM 617 O O . ASP A 1 80 ? -21.988 17.760 -17.492 1.00 31.17 80 ASP A O 1
ATOM 621 N N . PRO A 1 81 ? -21.988 18.641 -15.430 1.00 34.97 81 PRO A N 1
ATOM 622 C CA . PRO A 1 81 ? -22.853 19.746 -15.801 1.00 34.97 81 PRO A CA 1
ATOM 623 C C . PRO A 1 81 ? -22.016 20.868 -16.429 1.00 34.97 81 PRO A C 1
ATOM 625 O O . PRO A 1 81 ? -21.153 21.473 -15.794 1.00 34.97 81 PRO A O 1
ATOM 628 N N . VAL A 1 82 ? -22.313 21.175 -17.692 1.00 30.92 82 VAL A N 1
ATOM 629 C CA . VAL A 1 82 ? -21.826 22.366 -18.399 1.00 30.92 82 VAL A CA 1
ATOM 630 C C . VAL A 1 82 ? -22.331 23.613 -17.667 1.00 30.92 82 VAL A C 1
ATOM 632 O O . VAL A 1 82 ? -23.513 23.946 -17.735 1.00 30.92 82 VAL A O 1
ATOM 635 N N . ALA A 1 83 ? -21.437 24.308 -16.964 1.00 32.47 83 ALA A N 1
ATOM 636 C CA . ALA A 1 83 ? -21.717 25.611 -16.375 1.00 32.47 83 ALA A CA 1
ATOM 637 C C . ALA A 1 83 ? -21.501 26.723 -17.417 1.00 32.47 83 ALA A C 1
ATOM 639 O O . ALA A 1 83 ? -20.416 26.863 -17.983 1.00 32.47 83 ALA A O 1
ATOM 640 N N . ALA A 1 84 ? -22.544 27.517 -17.667 1.00 32.47 84 ALA A N 1
ATOM 641 C CA . ALA A 1 84 ? -22.469 28.767 -18.419 1.00 32.47 84 ALA A CA 1
ATOM 642 C C . ALA A 1 84 ? -21.854 29.886 -17.549 1.00 32.47 84 ALA A C 1
ATOM 644 O O . ALA A 1 84 ? -22.104 29.904 -16.342 1.00 32.47 84 ALA A O 1
ATOM 645 N N . PRO A 1 85 ? -21.088 30.838 -18.118 1.00 36.59 85 PRO A N 1
ATOM 646 C CA . PRO A 1 85 ? -20.576 31.969 -17.361 1.00 36.59 85 PRO A CA 1
ATOM 647 C C . PRO A 1 85 ? -21.550 33.153 -17.436 1.00 36.59 85 PRO A C 1
ATOM 649 O O . PRO A 1 85 ? -21.806 33.689 -18.514 1.00 36.59 85 PRO A O 1
ATOM 652 N N . GLU A 1 86 ? -22.038 33.605 -16.284 1.00 33.41 86 GLU A N 1
ATOM 653 C CA . GLU A 1 86 ? -22.643 34.930 -16.121 1.00 33.41 86 GLU A CA 1
ATOM 654 C C . GLU A 1 86 ? -21.763 35.804 -15.219 1.00 33.41 86 GLU A C 1
ATOM 656 O O . GLU A 1 86 ? -21.319 35.369 -14.159 1.00 33.41 86 GLU A O 1
ATOM 661 N N . GLY A 1 87 ? -21.580 37.062 -15.634 1.00 33.31 87 GLY A N 1
ATOM 662 C CA . GLY A 1 87 ? -21.392 38.187 -14.715 1.00 33.31 87 GLY A CA 1
ATOM 663 C C . GLY A 1 87 ? -19.963 38.674 -14.489 1.00 33.31 87 GLY A C 1
ATOM 664 O O . GLY A 1 87 ? -19.281 38.244 -13.567 1.00 33.31 87 GLY A O 1
ATOM 665 N N . ALA A 1 88 ? -19.553 39.657 -15.290 1.00 32.16 88 ALA A N 1
ATOM 666 C CA . ALA A 1 88 ? -18.431 40.550 -15.014 1.00 32.16 88 ALA A CA 1
ATOM 667 C C . ALA A 1 88 ? -18.809 41.613 -13.962 1.00 32.16 88 ALA A C 1
ATOM 669 O O . ALA A 1 88 ? -19.951 42.059 -13.970 1.00 32.16 88 ALA A O 1
ATOM 670 N N . ASP A 1 89 ? -17.844 42.092 -13.160 1.00 31.30 89 ASP A N 1
ATOM 671 C CA . ASP A 1 89 ? -17.510 43.527 -13.158 1.00 31.30 89 ASP A CA 1
ATOM 672 C C . ASP A 1 89 ? -16.210 43.907 -12.411 1.00 31.30 89 ASP A C 1
ATOM 674 O O . ASP A 1 89 ? -15.926 43.412 -11.324 1.00 31.30 89 ASP A O 1
ATOM 678 N N . HIS A 1 90 ? -15.500 44.869 -13.031 1.00 31.61 90 HIS A N 1
ATOM 679 C CA . HIS A 1 90 ? -14.508 45.842 -12.512 1.00 31.61 90 HIS A CA 1
ATOM 680 C C . HIS A 1 90 ? -13.173 45.313 -11.912 1.00 31.61 90 HIS A C 1
ATOM 682 O O . HIS A 1 90 ? -13.153 44.431 -11.075 1.00 31.61 90 HIS A O 1
ATOM 688 N N . SER A 1 91 ? -11.971 45.856 -12.159 1.00 28.61 91 SER A N 1
ATOM 689 C CA . SER A 1 91 ? -11.478 47.002 -12.937 1.00 28.61 91 SER A CA 1
ATOM 690 C C . SER A 1 91 ? -9.925 47.048 -12.868 1.00 28.61 91 SER A C 1
ATOM 692 O O . SER A 1 91 ? -9.334 46.531 -11.927 1.00 28.61 91 SER A O 1
ATOM 694 N N . VAL A 1 92 ? -9.308 47.750 -13.833 1.00 29.00 92 VAL A N 1
ATOM 695 C CA . VAL A 1 92 ? -7.953 48.369 -13.838 1.00 29.00 92 VAL A CA 1
ATOM 696 C C . VAL A 1 92 ? -6.704 47.471 -13.970 1.00 29.00 92 VAL A C 1
ATOM 698 O O . VAL A 1 92 ? -6.238 46.873 -13.012 1.00 29.00 92 VAL A O 1
ATOM 701 N N . ALA A 1 93 ? -6.051 47.519 -15.139 1.00 28.59 93 ALA A N 1
ATOM 702 C CA . ALA A 1 93 ? -4.776 48.235 -15.356 1.00 28.59 93 ALA A CA 1
ATOM 703 C C . ALA A 1 93 ? -4.131 47.806 -16.686 1.00 28.59 93 ALA A C 1
ATOM 705 O O . ALA A 1 93 ? -3.838 46.638 -16.924 1.00 28.59 93 ALA A O 1
ATOM 706 N N . ALA A 1 94 ? -3.912 48.790 -17.552 1.00 29.44 94 ALA A N 1
ATOM 707 C CA . ALA A 1 94 ? -3.277 48.661 -18.853 1.00 29.44 94 ALA A CA 1
ATOM 708 C C . ALA A 1 94 ? -1.790 48.294 -18.751 1.00 29.44 94 ALA A C 1
ATOM 710 O O . ALA A 1 94 ? -1.091 48.857 -17.917 1.00 29.44 94 ALA A O 1
ATOM 711 N N . LEU A 1 95 ? -1.290 47.484 -19.689 1.00 30.80 95 LEU A N 1
ATOM 712 C CA . LEU A 1 95 ? 0.059 47.636 -20.239 1.00 30.80 95 LEU A CA 1
ATOM 713 C C . LEU A 1 95 ? 0.113 47.086 -21.671 1.00 30.80 95 LEU A C 1
ATOM 715 O O . LEU A 1 95 ? -0.218 45.941 -21.963 1.00 30.80 95 LEU A O 1
ATOM 719 N N . SER A 1 96 ? 0.508 47.982 -22.562 1.00 29.56 96 SER A N 1
ATOM 720 C CA . SER A 1 96 ? 0.596 47.864 -24.010 1.00 29.56 96 SER A CA 1
ATOM 721 C C . SER A 1 96 ? 1.723 46.928 -24.453 1.00 29.56 96 SER A C 1
ATOM 723 O O . SER A 1 96 ? 2.826 47.025 -23.918 1.00 29.56 96 SER A O 1
ATOM 725 N N . ARG A 1 97 ? 1.517 46.148 -25.526 1.00 30.59 97 ARG A N 1
ATOM 726 C CA . ARG A 1 97 ? 2.562 45.864 -26.531 1.00 30.59 97 ARG A CA 1
ATOM 727 C C . ARG A 1 97 ? 1.977 45.374 -27.870 1.00 30.59 97 ARG A C 1
ATOM 729 O O . ARG A 1 97 ? 0.881 44.820 -27.873 1.00 30.59 97 ARG A O 1
ATOM 736 N N . PRO A 1 98 ? 2.664 45.630 -29.003 1.00 38.22 98 PRO A N 1
ATOM 737 C CA . PRO A 1 98 ? 2.053 45.646 -30.328 1.00 38.22 98 PRO A CA 1
ATOM 738 C C . PRO A 1 98 ? 2.341 44.394 -31.173 1.00 38.22 98 PRO A C 1
ATOM 740 O O . PRO A 1 98 ? 3.428 43.834 -31.107 1.00 38.22 98 PRO A O 1
ATOM 743 N N . GLY A 1 99 ? 1.377 44.075 -32.044 1.00 30.05 99 GLY A N 1
ATOM 744 C CA . GLY A 1 99 ? 1.584 43.716 -33.454 1.00 30.05 99 GLY A CA 1
ATOM 745 C C . GLY A 1 99 ? 2.172 42.345 -33.798 1.00 30.05 99 GLY A C 1
ATOM 746 O O . GLY A 1 99 ? 3.356 42.124 -33.590 1.00 30.05 99 GLY A O 1
ATOM 747 N N . LEU A 1 100 ? 1.365 41.497 -34.455 1.00 31.58 100 LEU A N 1
ATOM 748 C CA . LEU A 1 100 ? 1.666 40.728 -35.690 1.00 31.58 100 LEU A CA 1
ATOM 749 C C . LEU A 1 100 ? 0.452 39.830 -36.056 1.00 31.58 100 LEU A C 1
ATOM 751 O O . LEU A 1 100 ? -0.467 39.706 -35.246 1.00 31.58 100 LEU A O 1
ATOM 755 N N . PRO A 1 101 ? 0.322 39.339 -37.306 1.00 34.62 101 PRO A N 1
ATOM 756 C CA . PRO A 1 101 ? -0.929 39.399 -38.043 1.00 34.62 101 PRO A CA 1
ATOM 757 C C . PRO A 1 101 ? -1.708 38.081 -38.058 1.00 34.62 101 PRO A C 1
ATOM 759 O O . PRO A 1 101 ? -1.159 36.982 -38.075 1.00 34.62 101 PRO A O 1
ATOM 762 N N . ARG A 1 102 ? -3.029 38.243 -38.158 1.00 30.75 102 ARG A N 1
ATOM 763 C CA . ARG A 1 102 ? -4.010 37.213 -38.503 1.00 30.75 102 ARG A CA 1
ATOM 764 C C . ARG A 1 102 ? -3.699 36.593 -39.865 1.00 30.75 102 ARG A C 1
ATOM 766 O O . ARG A 1 102 ? -3.773 37.295 -40.866 1.00 30.75 102 ARG A O 1
ATOM 773 N N . THR A 1 103 ? -3.519 35.276 -39.906 1.00 29.06 103 THR A N 1
ATOM 774 C CA . THR A 1 103 ? -4.013 34.430 -41.005 1.00 29.06 103 THR A CA 1
ATOM 775 C C . THR A 1 103 ? -4.433 33.072 -40.435 1.00 29.06 103 THR A C 1
ATOM 777 O O . THR A 1 103 ? -3.637 32.362 -39.832 1.00 29.06 103 THR A O 1
ATOM 780 N N . LEU A 1 104 ? -5.716 32.747 -40.583 1.00 28.92 104 LEU A N 1
ATOM 781 C CA . LEU A 1 104 ? -6.291 31.416 -40.392 1.00 28.92 104 LEU A CA 1
ATOM 782 C C . LEU A 1 104 ? -6.615 30.884 -41.789 1.00 28.92 104 LEU A C 1
ATOM 784 O O . LEU A 1 104 ? -7.318 31.583 -42.522 1.00 28.92 104 LEU A O 1
ATOM 788 N N . PRO A 1 105 ? -6.207 29.663 -42.157 1.00 30.02 105 PRO A N 1
ATOM 789 C CA . PRO A 1 105 ? -6.905 28.905 -43.170 1.00 30.02 105 PRO A CA 1
ATOM 790 C C . PRO A 1 105 ? -7.917 27.986 -42.481 1.00 30.02 105 PRO A C 1
ATOM 792 O O . PRO A 1 105 ? -7.579 26.979 -41.865 1.00 30.02 105 PRO A O 1
ATOM 795 N N . THR A 1 106 ? -9.184 28.361 -42.612 1.00 31.27 106 THR A N 1
ATOM 796 C CA . THR A 1 106 ? -10.321 27.442 -42.693 1.00 31.27 106 THR A CA 1
ATOM 797 C C . THR A 1 106 ? -10.014 26.319 -43.680 1.00 31.27 106 THR A C 1
ATOM 799 O O . THR A 1 106 ? -9.696 26.633 -44.822 1.00 31.27 106 THR A O 1
ATOM 802 N N . ASN A 1 107 ? -10.133 25.057 -43.254 1.00 27.67 107 ASN A N 1
ATOM 803 C CA . ASN A 1 107 ? -10.560 23.915 -44.077 1.00 27.67 107 ASN A CA 1
ATOM 804 C C . ASN A 1 107 ? -10.735 22.667 -43.189 1.00 27.67 107 ASN A C 1
ATOM 806 O O . ASN A 1 107 ? -9.779 21.960 -42.887 1.00 27.67 107 ASN A O 1
ATOM 810 N N . LEU A 1 108 ? -11.979 22.400 -42.790 1.00 27.42 108 LEU A N 1
ATOM 811 C CA . LEU A 1 108 ? -12.448 21.101 -42.302 1.00 27.42 108 LEU A CA 1
ATOM 812 C C . LEU A 1 108 ? -13.272 20.468 -43.433 1.00 27.42 108 LEU A C 1
ATOM 814 O O . LEU A 1 108 ? -14.250 21.089 -43.855 1.00 27.42 108 LEU A O 1
ATOM 818 N N . PRO A 1 109 ? -12.939 19.267 -43.932 1.00 30.58 109 PRO A N 1
ATOM 819 C CA . PRO A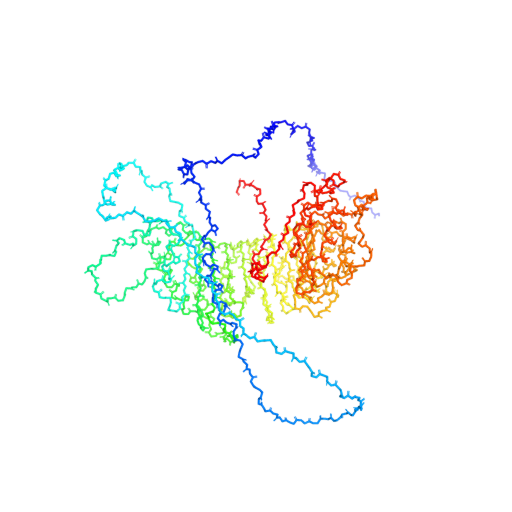 1 109 ? -13.861 18.522 -44.767 1.00 30.58 109 PRO A CA 1
ATOM 820 C C . PRO A 1 109 ? -14.851 17.741 -43.895 1.00 30.58 109 PRO A C 1
ATOM 822 O O . PRO A 1 109 ? -14.477 16.971 -43.011 1.00 30.58 109 PRO A O 1
ATOM 825 N N . MET A 1 110 ? -16.133 17.957 -44.191 1.00 28.39 110 MET A N 1
ATOM 826 C CA . MET A 1 110 ? -17.248 17.097 -43.810 1.00 28.39 110 MET A CA 1
ATOM 827 C C . MET A 1 110 ? -16.981 15.653 -44.248 1.00 28.39 110 MET A C 1
ATOM 829 O O . MET A 1 110 ? -16.731 15.414 -45.429 1.00 28.39 110 MET A O 1
ATOM 833 N N . PHE A 1 111 ? -17.147 14.693 -43.338 1.00 27.91 111 PHE A N 1
ATOM 834 C CA . PHE A 1 111 ? -17.415 13.306 -43.706 1.00 27.91 111 PHE A CA 1
ATOM 835 C C . PHE A 1 111 ? -18.788 12.893 -43.190 1.00 27.91 111 PHE A C 1
ATOM 837 O O . PHE A 1 111 ? -19.124 13.068 -42.020 1.00 27.91 111 PHE A O 1
ATOM 844 N N . GLY A 1 112 ? -19.596 12.435 -44.144 1.00 26.36 112 GLY A N 1
ATOM 845 C CA . GLY A 1 112 ? -20.994 12.092 -43.982 1.00 26.36 112 GLY A CA 1
ATOM 846 C C . GLY A 1 112 ? -21.216 10.774 -43.253 1.00 26.36 112 GLY A C 1
ATOM 847 O O . GLY A 1 112 ? -20.394 9.863 -43.257 1.00 26.36 112 GLY A O 1
ATOM 848 N N . THR A 1 113 ? -22.393 10.693 -42.652 1.00 27.08 113 THR A N 1
ATOM 849 C CA . THR A 1 113 ? -22.960 9.516 -42.014 1.00 27.08 113 THR A CA 1
ATOM 850 C C . THR A 1 113 ? -23.634 8.625 -43.056 1.00 27.08 113 THR A C 1
ATOM 852 O O . THR A 1 113 ? -24.633 9.005 -43.664 1.00 27.08 113 THR A O 1
ATOM 855 N N . LYS A 1 114 ? -23.117 7.409 -43.237 1.00 27.77 114 LYS A N 1
ATOM 856 C CA . LYS A 1 114 ? -23.837 6.264 -43.808 1.00 27.77 114 LYS A CA 1
ATOM 857 C C . LYS A 1 114 ? -23.203 4.988 -43.263 1.00 27.77 114 LYS A C 1
ATOM 859 O O . LYS A 1 114 ? -22.049 4.734 -43.560 1.00 27.77 114 LYS A O 1
ATOM 864 N N . GLU A 1 115 ? -23.955 4.249 -42.450 1.00 27.23 115 GLU A N 1
ATOM 865 C CA . GLU A 1 115 ? -24.282 2.826 -42.658 1.00 27.23 115 GLU A CA 1
ATOM 866 C C . GLU A 1 115 ? -24.886 2.222 -41.380 1.00 27.23 115 GLU A C 1
ATOM 868 O O . GLU A 1 115 ? -24.229 2.000 -40.369 1.00 27.23 115 GLU A O 1
ATOM 873 N N . LYS A 1 116 ? -26.203 1.997 -41.451 1.00 25.39 116 LYS A N 1
ATOM 874 C CA . LYS A 1 116 ? -26.920 0.936 -40.745 1.00 25.39 116 LYS A CA 1
ATOM 875 C C . LYS A 1 116 ? -26.993 -0.229 -41.727 1.00 25.39 116 LYS A C 1
ATOM 877 O O . LYS A 1 116 ? -27.593 -0.019 -42.778 1.00 25.39 116 LYS A O 1
ATOM 882 N N . ALA A 1 117 ? -26.473 -1.397 -41.370 1.00 26.58 117 ALA A N 1
ATOM 883 C CA . ALA A 1 117 ? -27.006 -2.709 -41.746 1.00 26.58 117 ALA A CA 1
ATOM 884 C C . ALA A 1 117 ? -26.148 -3.823 -41.117 1.00 26.58 117 ALA A C 1
ATOM 886 O O . ALA A 1 117 ? -24.937 -3.684 -41.002 1.00 26.58 117 ALA A O 1
ATOM 887 N N . ASP A 1 118 ? -26.833 -4.905 -40.749 1.00 25.95 118 ASP A N 1
ATOM 888 C CA . ASP A 1 118 ? -26.343 -6.283 -40.634 1.00 25.95 118 ASP A CA 1
ATOM 889 C C . ASP A 1 118 ? -25.552 -6.703 -39.386 1.00 25.95 118 ASP A C 1
ATOM 891 O O . ASP A 1 118 ? -24.330 -6.703 -39.356 1.00 25.95 118 ASP A O 1
ATOM 895 N N . PHE A 1 119 ? -26.292 -7.192 -38.382 1.00 25.64 119 PHE A N 1
ATOM 896 C CA . PHE A 1 119 ? -25.877 -8.327 -37.545 1.00 25.64 119 PHE A CA 1
ATOM 897 C C . PHE A 1 119 ? -27.128 -9.096 -37.084 1.00 25.64 119 PHE A C 1
ATOM 899 O O . PHE A 1 119 ? -27.663 -8.895 -35.995 1.00 25.64 119 PHE A O 1
ATOM 906 N N . ALA A 1 120 ? -27.619 -9.958 -37.969 1.00 25.31 120 ALA A N 1
ATOM 907 C CA . ALA A 1 120 ? -28.443 -11.111 -37.636 1.00 25.31 120 ALA A CA 1
ATOM 908 C C . ALA A 1 120 ? -27.685 -12.349 -38.140 1.00 25.31 120 ALA A C 1
ATOM 910 O O . ALA A 1 120 ? -27.034 -12.260 -39.175 1.00 25.31 120 ALA A O 1
ATOM 911 N N . ASP A 1 121 ? -27.782 -13.443 -37.381 1.00 25.44 121 ASP A N 1
ATOM 912 C CA . ASP A 1 121 ? -27.288 -14.808 -37.647 1.00 25.44 121 ASP A CA 1
ATOM 913 C C . ASP A 1 121 ? -26.088 -15.257 -36.796 1.00 25.44 121 ASP A C 1
ATOM 915 O O . ASP A 1 121 ? -24.935 -14.991 -37.120 1.00 25.44 121 ASP A O 1
ATOM 919 N N . ALA A 1 122 ? -26.390 -15.997 -35.714 1.00 25.05 122 ALA A N 1
ATOM 920 C CA . ALA A 1 122 ? -25.731 -17.265 -35.349 1.00 25.05 122 ALA A CA 1
ATOM 921 C C . ALA A 1 122 ? -26.237 -17.813 -33.991 1.00 25.05 122 ALA A C 1
ATOM 923 O O . ALA A 1 122 ? -25.623 -17.563 -32.958 1.00 25.05 122 ALA A O 1
ATOM 924 N N . ILE A 1 123 ? -27.315 -18.613 -33.985 1.00 24.98 123 ILE A N 1
ATOM 925 C CA . ILE A 1 123 ? -27.576 -19.644 -32.953 1.00 24.98 123 ILE A CA 1
ATOM 926 C C . ILE A 1 123 ? -28.294 -20.823 -33.622 1.00 24.98 123 ILE A C 1
ATOM 928 O O . ILE A 1 123 ? -29.324 -20.595 -34.261 1.00 24.98 123 ILE A O 1
ATOM 932 N N . PRO A 1 124 ? -27.827 -22.076 -33.432 1.00 34.16 124 PRO A N 1
ATOM 933 C CA . PRO A 1 124 ? -28.801 -23.167 -33.437 1.00 34.16 124 PRO A CA 1
ATOM 934 C C . PRO A 1 124 ? -28.573 -24.296 -32.395 1.00 34.16 124 PRO A C 1
ATOM 936 O O . PRO A 1 124 ? -27.447 -24.718 -32.154 1.00 34.16 124 PRO A O 1
ATOM 939 N N . PHE A 1 125 ? -29.715 -24.818 -31.898 1.00 26.58 125 PHE A N 1
ATOM 940 C CA . PHE A 1 125 ? -30.008 -26.095 -31.192 1.00 26.58 125 PHE A CA 1
ATOM 941 C C . PHE A 1 125 ? -29.424 -26.309 -29.771 1.00 26.58 125 PHE A C 1
ATOM 943 O O . PHE A 1 125 ? -28.273 -26.008 -29.515 1.00 26.58 125 PHE A O 1
ATOM 950 N N . VAL A 1 126 ? -30.161 -26.801 -28.755 1.00 25.72 126 VAL A N 1
ATOM 951 C CA . VAL A 1 126 ? -31.096 -27.951 -28.701 1.00 25.72 126 VAL A CA 1
ATOM 952 C C . VAL A 1 126 ? -32.273 -27.702 -27.728 1.00 25.72 126 VAL A C 1
ATOM 954 O O . VAL A 1 126 ? -32.074 -27.316 -26.579 1.00 25.72 126 VAL A O 1
ATOM 957 N N . ARG A 1 127 ? -33.504 -28.009 -28.168 1.00 29.67 127 ARG A N 1
ATOM 958 C CA . ARG A 1 127 ? -34.668 -28.364 -27.328 1.00 29.67 127 ARG A CA 1
ATOM 959 C C . ARG A 1 127 ? -34.846 -29.884 -27.401 1.00 29.67 127 ARG A C 1
ATOM 961 O O . ARG A 1 127 ? -34.716 -30.407 -28.501 1.00 29.67 127 ARG A O 1
ATOM 968 N N . ASN A 1 128 ? -35.147 -30.548 -26.278 1.00 31.03 128 ASN A N 1
ATOM 969 C CA . ASN A 1 128 ? -36.004 -31.749 -26.195 1.00 31.03 128 ASN A CA 1
ATOM 970 C C . ASN A 1 128 ? -36.164 -32.223 -24.735 1.00 31.03 128 ASN A C 1
ATOM 972 O O . ASN A 1 128 ? -35.407 -33.068 -24.271 1.00 31.03 128 ASN A O 1
ATOM 976 N N . VAL A 1 129 ? -37.177 -31.705 -24.034 1.00 32.75 129 VAL A N 1
ATOM 977 C CA . VAL A 1 129 ? -37.927 -32.425 -22.984 1.00 32.75 129 VAL A CA 1
ATOM 978 C C . VAL A 1 129 ? -39.366 -31.913 -23.085 1.00 32.75 129 VAL A C 1
ATOM 980 O O . VAL A 1 129 ? -39.623 -30.746 -22.802 1.00 32.75 129 VAL A O 1
ATOM 983 N N . GLU A 1 130 ? -40.289 -32.745 -23.571 1.00 38.66 130 GLU A N 1
ATOM 984 C CA . GLU A 1 130 ? -41.637 -32.317 -23.990 1.00 38.66 130 GLU A CA 1
ATOM 985 C C . GLU A 1 130 ? -42.759 -32.597 -22.973 1.00 38.66 130 GLU A C 1
ATOM 987 O O . GLU A 1 130 ? -43.927 -32.389 -23.292 1.00 38.66 130 GLU A O 1
ATOM 992 N N . SER A 1 131 ? -42.477 -32.995 -21.724 1.00 54.06 131 SER A N 1
ATOM 993 C CA . SER A 1 131 ? -43.534 -32.989 -20.701 1.00 54.06 131 SER A CA 1
ATOM 994 C C . SER A 1 131 ? -43.044 -32.904 -19.251 1.00 54.06 131 SER A C 1
ATOM 996 O O . SER A 1 131 ? -42.051 -33.506 -18.845 1.00 54.06 131 SER A O 1
ATOM 998 N N . HIS A 1 132 ? -43.818 -32.184 -18.436 1.00 38.00 132 HIS A N 1
ATOM 999 C CA . HIS A 1 132 ? -43.635 -32.030 -16.987 1.00 38.00 132 HIS A CA 1
ATOM 1000 C C . HIS A 1 132 ? -43.873 -33.343 -16.204 1.00 38.00 132 HIS A C 1
ATOM 1002 O O . HIS A 1 132 ? -43.557 -33.432 -15.016 1.00 38.00 132 HIS A O 1
ATOM 1008 N N . ALA A 1 133 ? -44.439 -34.366 -16.857 1.00 40.59 133 ALA A N 1
ATOM 1009 C CA . ALA A 1 133 ? -44.702 -35.679 -16.274 1.00 40.59 133 ALA A CA 1
ATOM 1010 C C . ALA A 1 133 ? -43.460 -36.589 -16.310 1.00 40.59 133 ALA A C 1
ATOM 1012 O O . ALA A 1 133 ? -43.253 -37.377 -15.385 1.00 40.59 133 ALA A O 1
ATOM 1013 N N . ASP A 1 134 ? -42.588 -36.425 -17.309 1.00 39.25 134 ASP A N 1
ATOM 1014 C CA . ASP A 1 134 ? -41.375 -37.238 -17.462 1.00 39.25 134 ASP A CA 1
ATOM 1015 C C . ASP A 1 134 ? -40.268 -36.824 -16.478 1.00 39.25 134 ASP A C 1
ATOM 1017 O O . ASP A 1 134 ? -39.559 -37.676 -15.941 1.00 39.25 134 ASP A O 1
ATOM 1021 N N . ALA A 1 135 ? -40.199 -35.535 -16.125 1.00 38.41 135 ALA A N 1
ATOM 1022 C CA . ALA A 1 135 ? -39.303 -35.029 -15.080 1.00 38.41 135 ALA A CA 1
ATOM 1023 C C . ALA A 1 135 ? -39.670 -35.555 -13.676 1.00 38.41 135 ALA A C 1
ATOM 1025 O O . ALA A 1 135 ? -38.796 -35.823 -12.851 1.00 38.41 135 ALA A O 1
ATOM 1026 N N . ARG A 1 136 ? -40.967 -35.765 -13.409 1.00 39.09 136 ARG A N 1
ATOM 1027 C CA . ARG A 1 136 ? -41.466 -36.249 -12.110 1.00 39.09 136 ARG A CA 1
ATOM 1028 C C . ARG A 1 136 ? -41.163 -37.737 -11.897 1.00 39.09 136 ARG A C 1
ATOM 1030 O O . ARG A 1 136 ? -40.803 -38.142 -10.797 1.00 39.09 136 ARG A O 1
ATOM 1037 N N . LYS A 1 137 ? -41.209 -38.525 -12.975 1.00 37.09 137 LYS A N 1
ATOM 1038 C CA . LYS A 1 137 ? -40.885 -39.961 -12.981 1.00 37.09 137 LYS A CA 1
ATOM 1039 C C . LYS A 1 137 ? -39.385 -40.246 -12.834 1.00 37.09 137 LYS A C 1
ATOM 1041 O O . LYS A 1 137 ? -39.007 -41.317 -12.364 1.00 37.09 137 LYS A O 1
ATOM 1046 N N . LEU A 1 138 ? -38.532 -39.293 -13.219 1.00 36.09 138 LEU A N 1
ATOM 1047 C CA . LEU A 1 138 ? -37.081 -39.382 -13.035 1.00 36.09 138 LEU A CA 1
ATOM 1048 C C . LEU A 1 138 ? -36.669 -39.144 -11.569 1.00 36.09 138 LEU A C 1
ATOM 1050 O O . LEU A 1 138 ? -35.735 -39.776 -11.083 1.00 36.09 138 LEU A O 1
ATOM 1054 N N . LEU A 1 139 ? -37.397 -38.277 -10.856 1.00 36.56 139 LEU A N 1
ATOM 1055 C CA . LEU A 1 139 ? -37.124 -37.920 -9.458 1.00 36.56 139 LEU A CA 1
ATOM 1056 C C . LEU A 1 139 ? -37.615 -38.971 -8.446 1.00 36.56 139 LEU A C 1
ATOM 1058 O O . LEU A 1 139 ? -37.009 -39.128 -7.390 1.00 36.56 139 LEU A O 1
ATOM 1062 N N . GLU A 1 140 ? -38.650 -39.751 -8.770 1.00 36.31 140 GLU A N 1
ATOM 1063 C CA . GLU A 1 140 ? -39.167 -40.810 -7.882 1.00 36.31 140 GLU A CA 1
ATOM 1064 C C . GLU A 1 140 ? -38.251 -42.050 -7.775 1.00 36.31 140 GLU A C 1
ATOM 1066 O O . GLU A 1 140 ? -38.397 -42.844 -6.845 1.00 36.31 140 GLU A O 1
ATOM 1071 N N . ASN A 1 141 ? -37.265 -42.206 -8.668 1.00 31.25 141 ASN A N 1
ATOM 1072 C CA . ASN A 1 141 ? -36.351 -43.358 -8.681 1.00 31.25 141 ASN A CA 1
ATOM 1073 C C . ASN A 1 141 ? -35.049 -43.159 -7.881 1.00 31.25 141 ASN A C 1
ATOM 1075 O O . ASN A 1 141 ? -34.268 -44.103 -7.744 1.00 31.25 141 ASN A O 1
ATOM 1079 N N . ILE A 1 142 ? -34.810 -41.977 -7.304 1.00 28.16 142 ILE A N 1
ATOM 1080 C CA . ILE A 1 142 ? -33.626 -41.712 -6.473 1.00 28.16 142 ILE A CA 1
ATOM 1081 C C . ILE A 1 142 ? -34.003 -41.910 -4.998 1.00 28.16 142 ILE A C 1
ATOM 1083 O O . ILE A 1 142 ? -34.271 -40.971 -4.254 1.00 28.16 142 ILE A O 1
ATOM 1087 N N . ARG A 1 143 ? -34.049 -43.173 -4.562 1.00 27.30 143 ARG A N 1
ATOM 1088 C CA . ARG A 1 143 ? -34.186 -43.550 -3.144 1.00 27.30 143 ARG A CA 1
ATOM 1089 C C . ARG A 1 143 ? -32.792 -43.764 -2.543 1.00 27.30 143 ARG A C 1
ATOM 1091 O O . ARG A 1 143 ? -32.241 -44.859 -2.630 1.00 27.30 143 ARG A O 1
ATOM 1098 N N . ILE A 1 144 ? -32.221 -42.727 -1.930 1.00 27.47 144 ILE A N 1
ATOM 1099 C CA . ILE A 1 144 ? -31.007 -42.844 -1.106 1.00 27.47 144 ILE A CA 1
ATOM 1100 C C . ILE A 1 144 ? -31.438 -43.112 0.344 1.00 27.47 144 ILE A C 1
ATOM 1102 O O . ILE A 1 144 ? -32.298 -42.422 0.887 1.00 27.47 144 ILE A O 1
ATOM 1106 N N . LYS A 1 145 ? -30.888 -44.177 0.942 1.00 25.02 145 LYS A N 1
ATOM 1107 C CA . LYS A 1 145 ? -31.137 -44.600 2.331 1.00 25.02 145 LYS A CA 1
ATOM 1108 C C . LYS A 1 145 ? -30.600 -43.554 3.327 1.00 25.02 145 LYS A C 1
ATOM 1110 O O . LYS A 1 145 ? -29.496 -43.064 3.097 1.00 25.02 145 LYS A O 1
ATOM 1115 N N . PRO A 1 146 ? -31.292 -43.264 4.445 1.00 30.53 146 PRO A N 1
ATOM 1116 C CA . PRO A 1 146 ? -30.779 -42.364 5.466 1.00 30.53 146 PRO A CA 1
ATOM 1117 C C . PRO A 1 146 ? -30.022 -43.172 6.522 1.00 30.53 146 PRO A C 1
ATOM 1119 O O . PRO A 1 146 ? -30.641 -43.935 7.249 1.00 30.53 146 PRO A O 1
ATOM 1122 N N . GLU A 1 147 ? -28.700 -43.027 6.592 1.00 30.72 147 GLU A N 1
ATOM 1123 C CA . GLU A 1 147 ? -27.899 -43.366 7.781 1.00 30.72 147 GLU A CA 1
ATOM 1124 C C . GLU A 1 147 ? -26.466 -42.834 7.598 1.00 30.72 147 GLU A C 1
ATOM 1126 O O . GLU A 1 147 ? -25.518 -43.581 7.381 1.00 30.72 147 GLU A O 1
ATOM 1131 N N . VAL A 1 148 ? -26.310 -41.507 7.636 1.00 26.23 148 VAL A N 1
ATOM 1132 C CA . VAL 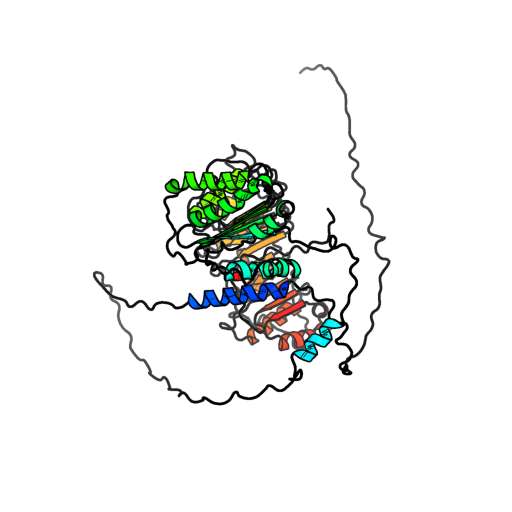A 1 148 ? -25.025 -40.850 7.925 1.00 26.23 148 VAL A CA 1
ATOM 1133 C C . VAL A 1 148 ? -25.337 -39.615 8.768 1.00 26.23 148 VAL A C 1
ATOM 1135 O O . VAL A 1 148 ? -26.148 -38.776 8.380 1.00 26.23 148 VAL A O 1
ATOM 1138 N N . THR A 1 149 ? -24.756 -39.543 9.962 1.00 32.53 149 THR A N 1
ATOM 1139 C CA . THR A 1 149 ? -24.913 -38.435 10.907 1.00 32.53 149 THR A CA 1
ATOM 1140 C C . THR A 1 149 ? -24.343 -37.141 10.328 1.00 32.53 149 THR A C 1
ATOM 1142 O O . THR A 1 149 ? -23.182 -37.069 9.945 1.00 32.53 149 THR A O 1
ATOM 1145 N N . PHE A 1 150 ? -25.195 -36.120 10.289 1.00 31.31 150 PHE A N 1
ATOM 1146 C CA . PHE A 1 150 ? -25.069 -34.849 9.563 1.00 31.31 150 PHE A CA 1
ATOM 1147 C C . PHE A 1 150 ? -24.060 -33.842 10.165 1.00 31.31 150 PHE A C 1
ATOM 1149 O O . PHE A 1 150 ? -23.996 -32.696 9.733 1.00 31.31 150 PHE A O 1
ATOM 1156 N N . ALA A 1 151 ? -23.299 -34.228 11.194 1.00 35.19 151 ALA A N 1
ATOM 1157 C CA . ALA A 1 151 ? -22.544 -33.290 12.032 1.00 35.19 151 ALA A CA 1
ATOM 1158 C C . ALA A 1 151 ? -21.136 -32.934 11.513 1.00 35.19 151 ALA A C 1
ATOM 1160 O O . ALA A 1 151 ? -20.566 -31.945 11.964 1.00 35.19 151 ALA A O 1
ATOM 1161 N N . ASP A 1 152 ? -20.579 -33.682 10.556 1.00 29.08 152 ASP A N 1
ATOM 1162 C CA . ASP A 1 152 ? -19.133 -33.626 10.281 1.00 29.08 152 ASP A CA 1
ATOM 1163 C C . ASP A 1 152 ? -18.721 -32.789 9.049 1.00 29.08 152 ASP A C 1
ATOM 1165 O O . ASP A 1 152 ? -17.532 -32.722 8.728 1.00 29.08 152 ASP A O 1
ATOM 1169 N N . HIS A 1 153 ? -19.655 -32.139 8.335 1.00 30.14 153 HIS A N 1
ATOM 1170 C CA . HIS A 1 153 ? -19.363 -31.579 6.998 1.00 30.14 153 HIS A CA 1
ATOM 1171 C C . HIS A 1 153 ? -19.789 -30.125 6.719 1.00 30.14 153 HIS A C 1
ATOM 1173 O O . HIS A 1 153 ? -19.635 -29.666 5.590 1.00 30.14 153 HIS A O 1
ATOM 1179 N N . LEU A 1 154 ? -20.235 -29.351 7.714 1.00 35.59 154 LEU A N 1
ATOM 1180 C CA . LEU A 1 154 ? -20.493 -27.917 7.519 1.00 35.59 154 LEU A CA 1
ATOM 1181 C C . LEU A 1 154 ? -19.232 -27.084 7.801 1.00 35.59 154 LEU A C 1
ATOM 1183 O O . LEU A 1 154 ? -18.898 -26.813 8.953 1.00 35.59 154 LEU A O 1
ATOM 1187 N N . THR A 1 155 ? -18.556 -26.610 6.752 1.00 41.06 155 THR A N 1
ATOM 1188 C CA . THR A 1 155 ? -17.618 -25.479 6.856 1.00 41.06 155 THR A CA 1
ATOM 1189 C C . THR A 1 155 ? -18.421 -24.187 6.987 1.00 41.06 155 THR A C 1
ATOM 1191 O O . THR A 1 155 ? -18.641 -23.472 6.010 1.00 41.06 155 THR A O 1
ATOM 1194 N N . MET A 1 156 ? -18.924 -23.907 8.189 1.00 53.59 156 MET A N 1
ATOM 1195 C CA . MET A 1 156 ? -19.522 -22.606 8.484 1.00 53.59 156 MET A CA 1
ATOM 1196 C C . MET A 1 156 ? -18.414 -21.556 8.597 1.00 53.59 156 MET A C 1
ATOM 1198 O O . MET A 1 156 ? -17.384 -21.799 9.225 1.00 53.59 156 MET A O 1
ATOM 1202 N N . SER A 1 157 ? -18.611 -20.398 7.969 1.00 63.38 157 SER A N 1
ATOM 1203 C CA . SER A 1 157 ? -17.671 -19.284 8.079 1.00 63.38 157 SER A CA 1
ATOM 1204 C C . SER A 1 157 ? -17.752 -18.671 9.479 1.00 63.38 157 SER A C 1
ATOM 1206 O O . SER A 1 157 ? -18.844 -18.398 9.971 1.00 63.38 157 SER A O 1
ATOM 1208 N N . GLU A 1 158 ? -16.608 -18.420 10.121 1.00 81.88 158 GLU A N 1
ATOM 1209 C CA . GLU A 1 158 ? -16.529 -17.742 11.429 1.00 81.88 158 GLU A CA 1
ATOM 1210 C C . GLU A 1 158 ? -16.768 -16.212 11.337 1.00 81.88 158 GLU A C 1
ATOM 1212 O O . GLU A 1 158 ? -16.678 -15.499 12.348 1.00 81.88 158 GLU A O 1
ATOM 1217 N N . ASP A 1 159 ? -17.068 -15.716 10.131 1.00 84.25 159 ASP A N 1
ATOM 1218 C CA . ASP A 1 159 ? -17.265 -14.309 9.787 1.00 84.25 159 ASP A CA 1
ATOM 1219 C C . ASP A 1 159 ? -18.764 -13.967 9.673 1.00 84.25 159 ASP A C 1
ATOM 1221 O O . ASP A 1 159 ? -19.466 -14.481 8.803 1.00 84.25 159 ASP A O 1
ATOM 1225 N N . LEU A 1 160 ? -19.245 -13.032 10.501 1.00 85.31 160 LEU A N 1
ATOM 1226 C CA . LEU A 1 160 ? -20.590 -12.458 10.406 1.00 85.31 160 LEU A CA 1
ATOM 1227 C C . LEU A 1 160 ? -20.538 -11.053 9.795 1.00 85.31 160 LEU A C 1
ATOM 1229 O O . LEU A 1 160 ? -19.875 -10.169 10.337 1.00 85.31 160 LEU A O 1
ATOM 1233 N N . ARG A 1 161 ? -21.297 -10.827 8.715 1.00 87.88 161 ARG A N 1
ATOM 1234 C CA . ARG A 1 161 ? -21.491 -9.504 8.098 1.00 87.88 161 ARG A CA 1
ATOM 1235 C C . ARG A 1 161 ? -22.872 -8.935 8.395 1.00 87.88 161 ARG A C 1
ATOM 1237 O O . ARG A 1 161 ? -23.883 -9.606 8.179 1.00 87.88 161 ARG A O 1
ATOM 1244 N N . VAL A 1 162 ? -22.900 -7.681 8.834 1.00 83.56 162 VAL A N 1
ATOM 1245 C CA . VAL A 1 162 ? -24.103 -6.921 9.174 1.00 83.56 162 VAL A CA 1
ATOM 1246 C C . VAL A 1 162 ? -24.124 -5.627 8.366 1.00 83.56 162 VAL A C 1
ATOM 1248 O O . VAL A 1 162 ? -23.271 -4.757 8.540 1.00 83.56 162 VAL A O 1
ATOM 1251 N N . TYR A 1 163 ? -25.127 -5.490 7.502 1.00 84.38 163 TYR A N 1
ATOM 1252 C CA . TYR A 1 163 ? -25.340 -4.300 6.682 1.00 84.38 163 TYR A CA 1
ATOM 1253 C C . TYR A 1 163 ? -26.374 -3.381 7.330 1.00 84.38 163 TYR A C 1
ATOM 1255 O O . TYR A 1 163 ? -27.442 -3.829 7.742 1.00 84.38 163 TYR A O 1
ATOM 1263 N N . ALA A 1 164 ? -26.075 -2.085 7.397 1.00 78.12 164 ALA A N 1
ATOM 1264 C CA . ALA A 1 164 ? -26.965 -1.071 7.950 1.00 78.12 164 ALA A CA 1
ATOM 1265 C C . ALA A 1 164 ? -27.168 0.053 6.932 1.00 78.12 164 ALA A C 1
ATOM 1267 O O . ALA A 1 164 ? -26.195 0.655 6.494 1.00 78.12 164 ALA A O 1
ATOM 1268 N N . GLY A 1 165 ? -28.405 0.374 6.545 1.00 70.19 165 GLY A N 1
ATOM 1269 C CA . GLY A 1 165 ? -28.655 1.529 5.683 1.00 70.19 165 GLY A CA 1
ATOM 1270 C C . GLY A 1 165 ? -30.130 1.834 5.414 1.00 70.19 165 GLY A C 1
ATOM 1271 O O . GLY A 1 165 ? -30.962 0.931 5.481 1.00 70.19 165 GLY A O 1
ATOM 1272 N N . PRO A 1 166 ? -30.481 3.093 5.089 1.00 60.00 166 PRO A N 1
ATOM 1273 C CA . PRO A 1 166 ? -31.872 3.519 4.938 1.00 60.00 166 PRO A CA 1
ATOM 1274 C C . PRO A 1 166 ? -32.528 2.913 3.689 1.00 60.00 166 PRO A C 1
ATOM 1276 O O . PRO A 1 166 ? -32.039 3.101 2.587 1.00 60.00 166 PRO A O 1
ATOM 1279 N N . GLY A 1 167 ? -33.649 2.204 3.797 1.00 56.03 167 GLY A N 1
ATOM 1280 C CA . GLY A 1 167 ? -34.344 1.685 2.607 1.00 56.03 167 GLY A CA 1
ATOM 1281 C C . GLY A 1 167 ? -33.547 0.645 1.812 1.00 56.03 167 GLY A C 1
ATOM 1282 O O . GLY A 1 167 ? -33.668 0.593 0.593 1.00 56.03 167 GLY A O 1
ATOM 1283 N N . LEU A 1 168 ? -32.713 -0.160 2.483 1.00 50.94 168 LEU A N 1
ATOM 1284 C CA . LEU A 1 168 ? -32.447 -1.508 1.974 1.00 50.94 168 LEU A CA 1
ATOM 1285 C C . LEU A 1 168 ? -33.811 -2.199 1.905 1.00 50.94 168 LEU A C 1
ATOM 1287 O O . LEU A 1 168 ? -34.428 -2.427 2.943 1.00 50.94 168 LEU A O 1
ATOM 1291 N N . SER A 1 169 ? -34.326 -2.403 0.694 1.00 44.31 169 SER A N 1
ATOM 1292 C CA . SER A 1 169 ? -35.520 -3.220 0.515 1.00 44.31 169 SER A CA 1
ATOM 1293 C C . SER A 1 169 ? -35.196 -4.648 0.965 1.00 44.31 169 SER A C 1
ATOM 1295 O O . SER A 1 169 ? -34.044 -5.074 0.858 1.00 44.31 169 SER A O 1
ATOM 1297 N N . ASP A 1 170 ? -36.188 -5.385 1.466 1.00 45.94 170 ASP A N 1
ATOM 1298 C CA . ASP A 1 170 ? -36.035 -6.741 2.029 1.00 45.94 170 ASP A CA 1
ATOM 1299 C C . ASP A 1 170 ? -35.295 -7.729 1.095 1.00 45.94 170 ASP A C 1
ATOM 1301 O O . ASP A 1 170 ? -34.763 -8.746 1.535 1.00 45.94 170 ASP A O 1
ATOM 1305 N N . ILE A 1 171 ? -35.219 -7.410 -0.200 1.00 40.97 171 ILE A N 1
ATOM 1306 C CA . ILE A 1 171 ? -34.604 -8.213 -1.260 1.00 40.97 171 ILE A CA 1
ATOM 1307 C C . ILE A 1 171 ? -33.072 -8.036 -1.308 1.00 40.97 171 ILE A C 1
ATOM 1309 O O . ILE A 1 171 ? -32.352 -9.009 -1.535 1.00 40.97 171 ILE A O 1
ATOM 1313 N N . ASP A 1 172 ? -32.551 -6.832 -1.043 1.00 40.81 172 ASP A N 1
ATOM 1314 C CA . ASP A 1 172 ? -31.123 -6.517 -1.225 1.00 40.81 172 ASP A CA 1
ATOM 1315 C C . ASP A 1 172 ? -30.248 -7.074 -0.090 1.00 40.81 172 ASP A C 1
ATOM 1317 O O . ASP A 1 172 ? -29.131 -7.536 -0.325 1.00 40.81 172 ASP A O 1
ATOM 1321 N N . ALA A 1 173 ? -30.759 -7.082 1.148 1.00 44.09 173 ALA A N 1
ATOM 1322 C CA . ALA A 1 173 ? -30.056 -7.657 2.298 1.00 44.09 173 ALA A CA 1
ATOM 1323 C C . ALA A 1 173 ? -30.037 -9.198 2.257 1.00 44.09 173 ALA A C 1
ATOM 1325 O O . ALA A 1 173 ? -29.039 -9.816 2.630 1.00 44.09 173 ALA A O 1
ATOM 1326 N N . ALA A 1 174 ? -31.113 -9.812 1.754 1.00 39.62 174 ALA A N 1
ATOM 1327 C CA . ALA A 1 174 ? -31.238 -11.260 1.637 1.00 39.62 174 ALA A CA 1
ATOM 1328 C C . ALA A 1 174 ? -30.358 -11.834 0.505 1.00 39.62 174 ALA A C 1
ATOM 1330 O O . ALA A 1 174 ? -29.722 -12.875 0.681 1.00 39.62 174 ALA A O 1
ATOM 1331 N N . ALA A 1 175 ? -30.249 -11.138 -0.635 1.00 37.62 175 ALA A N 1
ATOM 1332 C CA . ALA A 1 175 ? -29.454 -11.579 -1.787 1.00 37.62 175 ALA A CA 1
ATOM 1333 C C . ALA A 1 175 ? -27.946 -11.707 -1.489 1.00 37.62 175 ALA A C 1
ATOM 1335 O O . ALA A 1 175 ? -27.307 -12.657 -1.942 1.00 37.62 175 ALA A O 1
ATOM 1336 N N . VAL A 1 176 ? -27.382 -10.800 -0.680 1.00 40.88 176 VAL A N 1
ATOM 1337 C CA . VAL A 1 176 ? -25.963 -10.847 -0.273 1.00 40.88 176 VAL A CA 1
ATOM 1338 C C . VAL A 1 176 ? -25.675 -12.044 0.647 1.00 40.88 176 VAL A C 1
ATOM 1340 O O . VAL A 1 176 ? -24.563 -12.568 0.660 1.00 40.88 176 VAL A O 1
ATOM 1343 N N . PHE A 1 177 ? -26.677 -12.526 1.387 1.00 42.84 177 PHE A N 1
ATOM 1344 C CA . PHE A 1 177 ? -26.528 -13.639 2.321 1.00 42.84 177 PHE A CA 1
ATOM 1345 C C . PHE A 1 177 ? -26.735 -15.013 1.681 1.00 42.84 177 PHE A C 1
ATOM 1347 O O . PHE A 1 177 ? -25.921 -15.905 1.913 1.00 42.84 177 PHE A O 1
ATOM 1354 N N . TYR A 1 178 ? -27.741 -15.186 0.814 1.00 40.41 178 TYR A N 1
ATOM 1355 C CA . TYR A 1 178 ? -27.960 -16.461 0.110 1.00 40.41 178 TYR A CA 1
ATOM 1356 C C . TYR A 1 178 ? -26.763 -16.883 -0.754 1.00 40.41 178 TYR A C 1
ATOM 1358 O O . TYR A 1 178 ? -26.526 -18.069 -0.946 1.00 40.41 178 TYR A O 1
ATOM 1366 N N . ALA A 1 179 ? -25.963 -15.917 -1.203 1.00 38.06 179 ALA A N 1
ATOM 1367 C CA . ALA A 1 179 ? -24.687 -16.131 -1.878 1.00 38.06 179 ALA A CA 1
ATOM 1368 C C . ALA A 1 179 ? -23.585 -16.773 -1.003 1.00 38.06 179 ALA A C 1
ATOM 1370 O O . ALA A 1 179 ? -22.602 -17.281 -1.538 1.00 38.06 179 ALA A O 1
ATOM 1371 N N . SER A 1 180 ? -23.709 -16.715 0.327 1.00 39.47 180 SER A N 1
ATOM 1372 C CA . SER A 1 180 ? -22.658 -17.095 1.289 1.00 39.47 180 SER A CA 1
ATOM 1373 C C . SER A 1 180 ? -23.055 -18.210 2.262 1.00 39.47 180 SER A C 1
ATOM 1375 O O . SER A 1 180 ? -22.213 -18.675 3.033 1.00 39.47 180 SER A O 1
ATOM 1377 N N . LEU A 1 181 ? -24.308 -18.669 2.216 1.00 43.91 181 LEU A N 1
ATOM 1378 C CA . LEU A 1 181 ? -24.786 -19.812 2.988 1.00 43.91 181 LEU A CA 1
ATOM 1379 C C . LEU A 1 181 ? -24.547 -21.147 2.264 1.00 43.91 181 LEU A C 1
ATOM 1381 O O . LEU A 1 181 ? -24.674 -21.216 1.042 1.00 43.91 181 LEU A O 1
ATOM 1385 N N . PRO A 1 182 ? -24.331 -22.246 3.009 1.00 50.19 182 PRO A N 1
ATOM 1386 C CA . PRO A 1 182 ? -24.581 -23.590 2.501 1.00 50.19 182 PRO A CA 1
ATOM 1387 C C . PRO A 1 182 ? -26.035 -23.717 2.008 1.00 50.19 182 PRO A C 1
ATOM 1389 O O . PRO A 1 182 ? -26.965 -23.272 2.686 1.00 50.19 182 PRO A O 1
ATOM 1392 N N . GLU A 1 183 ? -26.229 -24.349 0.848 1.00 44.03 183 GLU A N 1
ATOM 1393 C CA . GLU A 1 183 ? -27.503 -24.480 0.108 1.00 44.03 183 GLU A CA 1
ATOM 1394 C C . GLU A 1 183 ? -28.682 -24.976 0.978 1.00 44.03 183 GLU A C 1
ATOM 1396 O O . GLU A 1 183 ? -29.839 -24.602 0.782 1.00 44.03 183 GLU A O 1
ATOM 1401 N N . GLU A 1 184 ? -28.386 -25.751 2.019 1.00 46.12 184 GLU A N 1
ATOM 1402 C CA . GLU A 1 184 ? -29.371 -26.370 2.905 1.00 46.12 184 GLU A CA 1
ATOM 1403 C C . GLU A 1 184 ? -29.949 -25.398 3.960 1.00 46.12 184 GLU A C 1
ATOM 1405 O O . GLU A 1 184 ? -31.136 -25.486 4.293 1.00 46.12 184 GLU A O 1
ATOM 1410 N N . LEU A 1 185 ? -29.176 -24.403 4.423 1.00 45.69 185 LEU A N 1
ATOM 1411 C CA . LEU A 1 185 ? -29.681 -23.320 5.289 1.00 45.69 185 LEU A CA 1
ATOM 1412 C C . LEU A 1 185 ? -30.573 -22.355 4.508 1.00 45.69 185 LEU A C 1
ATOM 1414 O O . LEU A 1 185 ? -31.597 -21.914 5.027 1.00 45.69 185 LEU A O 1
ATOM 1418 N N . ALA A 1 186 ? -30.244 -22.106 3.236 1.00 49.91 186 ALA A N 1
ATOM 1419 C CA . ALA A 1 186 ? -31.117 -21.355 2.340 1.00 49.91 186 ALA A CA 1
ATOM 1420 C C . ALA A 1 186 ? -32.487 -22.046 2.201 1.00 49.91 186 ALA A C 1
ATOM 1422 O O . ALA A 1 186 ? -33.524 -21.389 2.270 1.00 49.91 186 ALA A O 1
ATOM 1423 N N . THR A 1 187 ? -32.518 -23.385 2.118 1.00 47.12 187 THR A N 1
ATOM 1424 C CA . THR A 1 187 ? -33.786 -24.134 2.076 1.00 47.12 187 THR A CA 1
ATOM 1425 C C . THR A 1 187 ? -34.559 -24.184 3.395 1.00 47.12 187 THR A C 1
ATOM 1427 O O . THR A 1 187 ? -35.778 -24.337 3.345 1.00 47.12 187 THR A O 1
ATOM 1430 N N . LEU A 1 188 ? -33.909 -24.056 4.556 1.00 45.22 188 LEU A N 1
ATOM 1431 C CA . LEU A 1 188 ? -34.589 -23.961 5.859 1.00 45.22 188 LEU A CA 1
ATOM 1432 C C . LEU A 1 188 ? -35.343 -22.630 5.985 1.00 45.22 188 LEU A C 1
ATOM 1434 O O . LEU A 1 188 ? -36.519 -22.631 6.338 1.00 45.22 188 LEU A O 1
ATOM 1438 N N . VAL A 1 189 ? -34.714 -21.529 5.562 1.00 47.41 189 VAL A N 1
ATOM 1439 C CA . VAL A 1 189 ? -35.339 -20.195 5.514 1.00 47.41 189 VAL A CA 1
ATOM 1440 C C . VAL A 1 189 ? -36.513 -20.153 4.526 1.00 47.41 189 VAL A C 1
ATOM 1442 O O . VAL A 1 189 ? -37.535 -19.531 4.803 1.00 47.41 189 VAL A O 1
ATOM 1445 N N . CYS A 1 190 ? -36.425 -20.868 3.399 1.00 44.91 190 CYS A N 1
ATOM 1446 C CA . CYS A 1 190 ? -37.526 -20.945 2.432 1.00 44.91 190 CYS A CA 1
ATOM 1447 C C . CYS A 1 190 ? -38.668 -21.898 2.836 1.00 44.91 190 CYS A C 1
ATOM 1449 O O . CYS A 1 190 ? -39.764 -21.776 2.294 1.00 44.91 190 CYS A O 1
ATOM 1451 N N . LYS A 1 191 ? -38.444 -22.860 3.744 1.00 43.09 191 LYS A N 1
ATOM 1452 C CA . LYS A 1 191 ? -39.462 -23.855 4.142 1.00 43.09 191 LYS A CA 1
ATOM 1453 C C . LYS A 1 191 ? -40.392 -23.389 5.262 1.00 43.09 191 LYS A C 1
ATOM 1455 O O . LYS A 1 191 ? -41.467 -23.964 5.395 1.00 43.09 191 LYS A O 1
ATOM 1460 N N . GLU A 1 192 ? -40.021 -22.365 6.030 1.00 44.94 192 GLU A N 1
ATOM 1461 C CA . GLU A 1 192 ? -40.878 -21.805 7.092 1.00 44.94 192 GLU A CA 1
ATOM 1462 C C . GLU A 1 192 ? -41.861 -20.725 6.606 1.00 44.94 192 GLU A C 1
ATOM 1464 O O . GLU A 1 192 ? -42.691 -20.255 7.381 1.00 44.94 192 GLU A O 1
ATOM 1469 N N . GLN A 1 193 ? -41.840 -20.358 5.321 1.00 43.25 193 GLN A N 1
ATOM 1470 C CA . GLN A 1 193 ? -42.848 -19.466 4.745 1.00 43.25 193 GLN A CA 1
ATOM 1471 C C . GLN A 1 193 ? -44.059 -20.271 4.258 1.00 43.25 193 GLN A C 1
ATOM 1473 O O . GLN A 1 193 ? -44.113 -20.701 3.107 1.00 43.25 193 GLN A O 1
ATOM 1478 N N . ASP A 1 194 ? -45.036 -20.484 5.143 1.00 44.28 194 ASP A N 1
ATOM 1479 C CA . ASP A 1 194 ? -46.342 -21.042 4.780 1.00 44.28 194 ASP A CA 1
ATOM 1480 C C . ASP A 1 194 ? -47.116 -20.014 3.920 1.00 44.28 194 ASP A C 1
ATOM 1482 O O . ASP A 1 194 ? -47.459 -18.931 4.408 1.00 44.28 194 ASP A O 1
ATOM 1486 N N . PRO A 1 195 ? -47.395 -20.287 2.631 1.00 47.56 195 PRO A N 1
ATOM 1487 C CA . PRO A 1 195 ? -48.019 -19.312 1.734 1.00 47.56 195 PRO A CA 1
ATOM 1488 C C . PRO A 1 195 ? -49.480 -18.985 2.094 1.00 47.56 195 PRO A C 1
ATOM 1490 O O . PRO A 1 195 ? -50.078 -18.112 1.465 1.00 47.56 195 PRO A O 1
ATOM 1493 N N . ALA A 1 196 ? -50.071 -19.670 3.081 1.00 44.66 196 ALA A N 1
ATOM 1494 C CA . ALA A 1 196 ? -51.481 -19.542 3.439 1.00 44.66 196 ALA A CA 1
ATOM 1495 C C . ALA A 1 196 ? -51.793 -18.512 4.546 1.00 44.66 196 ALA A C 1
ATOM 1497 O O . ALA A 1 196 ? -52.970 -18.246 4.788 1.00 44.66 196 ALA A O 1
ATOM 1498 N N . SER A 1 197 ? -50.796 -17.891 5.188 1.00 44.41 197 SER A N 1
ATOM 1499 C CA . SER A 1 197 ? -51.012 -16.857 6.217 1.00 44.41 197 SER A CA 1
ATOM 1500 C C . SER A 1 197 ? -50.437 -15.497 5.803 1.00 44.41 197 SER A C 1
ATOM 1502 O O . SER A 1 197 ? -49.505 -14.983 6.416 1.00 44.41 197 SER A O 1
ATOM 1504 N N . GLN A 1 198 ? -50.989 -14.900 4.744 1.00 42.59 198 GLN A N 1
ATOM 1505 C CA . GLN A 1 198 ? -50.726 -13.503 4.379 1.00 42.59 198 GLN A CA 1
ATOM 1506 C C . GLN A 1 198 ? -51.710 -12.564 5.091 1.00 42.59 198 GLN A C 1
ATOM 1508 O O . GLN A 1 198 ? -52.549 -11.928 4.455 1.00 42.59 198 GLN A O 1
ATOM 1513 N N . ASP A 1 199 ? -51.601 -12.462 6.415 1.00 42.12 199 ASP A N 1
ATOM 1514 C CA . ASP A 1 199 ? -52.024 -11.237 7.092 1.00 42.12 199 ASP A CA 1
ATOM 1515 C C . ASP A 1 199 ? -50.884 -10.226 6.953 1.00 42.12 199 ASP A C 1
ATOM 1517 O O . ASP A 1 199 ? -49.728 -10.519 7.258 1.00 42.12 199 ASP A O 1
ATOM 1521 N N . ALA A 1 200 ? -51.205 -9.032 6.453 1.00 43.12 200 ALA A N 1
ATOM 1522 C CA . ALA A 1 200 ? -50.272 -7.942 6.179 1.00 43.12 200 ALA A CA 1
ATOM 1523 C C . ALA A 1 200 ? -49.741 -7.274 7.465 1.00 43.12 200 ALA A C 1
ATOM 1525 O O . ALA A 1 200 ? -49.736 -6.050 7.600 1.00 43.12 200 ALA A O 1
ATOM 1526 N N . THR A 1 201 ? -49.290 -8.065 8.438 1.00 41.41 201 THR A N 1
ATOM 1527 C CA . THR A 1 201 ? -48.355 -7.577 9.445 1.00 41.41 201 THR A CA 1
ATOM 1528 C C . THR A 1 201 ? -47.045 -7.311 8.727 1.00 41.41 201 THR A C 1
ATOM 1530 O O . THR A 1 201 ? -46.514 -8.215 8.089 1.00 41.41 201 THR A O 1
ATOM 1533 N N . SER A 1 202 ? -46.555 -6.074 8.791 1.00 43.81 202 SER A N 1
ATOM 1534 C CA . SER A 1 202 ? -45.242 -5.675 8.287 1.00 43.81 202 SER A CA 1
ATOM 1535 C C . SER A 1 202 ? -44.180 -6.649 8.807 1.00 43.81 202 SER A C 1
ATOM 1537 O O . SER A 1 202 ? -43.740 -6.522 9.952 1.00 43.81 202 SER A O 1
ATOM 1539 N N . GLY A 1 203 ? -43.840 -7.660 8.005 1.00 50.16 203 GLY A N 1
ATOM 1540 C CA . GLY A 1 203 ? -42.862 -8.671 8.367 1.00 50.16 203 GLY A CA 1
ATOM 1541 C C . GLY A 1 203 ? -41.548 -7.959 8.614 1.00 50.16 203 GLY A C 1
ATOM 1542 O O . GLY A 1 203 ? -41.004 -7.328 7.714 1.00 50.16 203 GLY A O 1
ATOM 1543 N N . THR A 1 204 ? -41.074 -7.978 9.855 1.00 62.91 204 THR A N 1
ATOM 1544 C CA . THR A 1 204 ? -39.736 -7.490 10.169 1.00 62.91 204 THR A CA 1
ATOM 1545 C C . THR A 1 204 ? -38.756 -8.367 9.407 1.00 62.91 204 THR A C 1
ATOM 1547 O O . THR A 1 204 ? -38.711 -9.571 9.657 1.00 62.91 204 THR A O 1
ATOM 1550 N N . ALA A 1 205 ? -38.032 -7.783 8.453 1.00 65.81 205 ALA A N 1
ATOM 1551 C CA . ALA A 1 205 ? -37.056 -8.494 7.642 1.00 65.81 205 ALA A CA 1
ATOM 1552 C C . ALA A 1 205 ? -36.109 -9.313 8.528 1.00 65.81 205 ALA A C 1
ATOM 1554 O O . ALA A 1 205 ? -35.499 -8.768 9.450 1.00 65.81 205 ALA A O 1
ATOM 1555 N N . THR A 1 206 ? -35.995 -10.612 8.250 1.00 74.94 206 THR A N 1
ATOM 1556 C CA . THR A 1 206 ? -35.034 -11.485 8.923 1.00 74.94 206 THR A CA 1
ATOM 1557 C C . THR A 1 206 ? -33.630 -11.099 8.473 1.00 74.94 206 THR A C 1
ATOM 1559 O O . THR A 1 206 ? -33.296 -11.181 7.292 1.00 74.94 206 THR A O 1
ATOM 1562 N N . THR A 1 207 ? -32.804 -10.651 9.410 1.00 82.69 207 THR A N 1
ATOM 1563 C CA . THR A 1 207 ? -31.410 -10.285 9.157 1.00 82.69 207 THR A CA 1
ATOM 1564 C C . THR A 1 207 ? -30.494 -11.507 9.266 1.00 82.69 207 THR A C 1
ATOM 1566 O O . THR A 1 207 ? -30.834 -12.510 9.894 1.00 82.69 207 THR A O 1
ATOM 1569 N N . ASN A 1 208 ? -29.274 -11.414 8.727 1.00 83.31 208 ASN A N 1
ATOM 1570 C CA . ASN A 1 208 ? -28.246 -12.457 8.889 1.00 83.31 208 ASN A CA 1
ATOM 1571 C C . ASN A 1 208 ? -27.996 -12.793 10.362 1.00 83.31 208 ASN A C 1
ATOM 1573 O O . ASN A 1 208 ? -27.718 -13.935 10.718 1.00 83.31 208 ASN A O 1
ATOM 1577 N N . MET A 1 209 ? -28.096 -11.780 11.219 1.00 86.19 209 MET A N 1
ATOM 1578 C CA . MET A 1 209 ? -27.952 -11.952 12.650 1.00 86.19 209 MET A CA 1
ATOM 1579 C C . MET A 1 209 ? -29.091 -12.798 13.225 1.00 86.19 209 MET A C 1
ATOM 1581 O O . MET A 1 209 ? -28.810 -13.718 13.988 1.00 86.19 209 MET A O 1
ATOM 1585 N N . ASP A 1 210 ? -30.340 -12.538 12.833 1.00 85.94 210 ASP A N 1
ATOM 1586 C CA . ASP A 1 210 ? -31.492 -13.317 13.302 1.00 85.94 210 ASP A CA 1
ATOM 1587 C C . ASP A 1 210 ? -31.333 -14.798 12.948 1.00 85.94 210 ASP A C 1
ATOM 1589 O O . ASP A 1 210 ? -31.622 -15.664 13.767 1.00 85.94 210 ASP A O 1
ATOM 1593 N N . LEU A 1 211 ? -30.783 -15.096 11.767 1.00 87.19 211 LEU A N 1
ATOM 1594 C CA . LEU A 1 211 ? -30.523 -16.467 11.324 1.00 87.19 211 LEU A CA 1
ATOM 1595 C C . LEU A 1 211 ? -29.416 -17.149 12.136 1.00 87.19 211 LEU A C 1
ATOM 1597 O O . LEU A 1 211 ? -29.575 -18.302 12.540 1.00 87.19 211 LEU A O 1
ATOM 1601 N N . VAL A 1 212 ? -28.313 -16.449 12.420 1.00 88.50 212 VAL A N 1
ATOM 1602 C CA . VAL A 1 212 ? -27.222 -16.987 13.254 1.00 88.50 212 VAL A CA 1
ATOM 1603 C C . VAL A 1 212 ? -27.691 -17.242 14.686 1.00 88.50 212 VAL A C 1
ATOM 1605 O O . VAL A 1 212 ? -27.346 -18.274 15.268 1.00 88.50 212 VAL A O 1
ATOM 1608 N N . VAL A 1 213 ? -28.499 -16.333 15.234 1.00 88.38 213 VAL A N 1
ATOM 1609 C CA . VAL A 1 213 ? -29.082 -16.461 16.574 1.00 88.38 213 VAL A CA 1
ATOM 1610 C C . VAL A 1 213 ? -30.085 -17.612 16.617 1.00 88.38 213 VAL A C 1
ATOM 1612 O O . VAL A 1 213 ? -29.955 -18.490 17.467 1.00 88.38 213 VAL A O 1
ATOM 1615 N N . ALA A 1 214 ? -31.031 -17.671 15.674 1.00 89.56 214 ALA A N 1
ATOM 1616 C CA . ALA A 1 214 ? -32.031 -18.738 15.603 1.00 89.56 214 ALA A CA 1
ATOM 1617 C C . ALA A 1 214 ? -31.396 -20.128 15.438 1.00 89.56 214 ALA A C 1
ATOM 1619 O O . ALA A 1 214 ? -31.914 -21.114 15.958 1.00 89.56 214 ALA A O 1
ATOM 1620 N N . SER A 1 215 ? -30.246 -20.200 14.765 1.00 90.62 215 SER A N 1
ATOM 1621 C CA . SER A 1 215 ? -29.508 -21.450 14.565 1.00 90.62 215 SER A CA 1
ATOM 1622 C C . SER A 1 215 ? -28.607 -21.839 15.748 1.00 90.62 215 SER A C 1
ATOM 1624 O O . SER A 1 215 ? -28.018 -22.917 15.733 1.00 9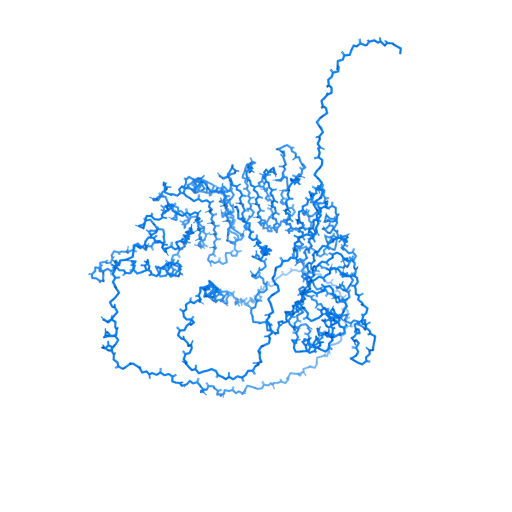0.62 215 SER A O 1
ATOM 1626 N N . GLY A 1 216 ? -28.457 -20.983 16.769 1.00 91.31 216 GLY A N 1
ATOM 1627 C CA . GLY A 1 216 ? -27.594 -21.244 17.928 1.00 91.31 216 GLY A CA 1
ATOM 1628 C C . GLY A 1 216 ? -26.088 -21.231 17.623 1.00 91.31 216 GLY A C 1
ATOM 1629 O O . GLY A 1 216 ? -25.307 -21.789 18.392 1.00 91.31 216 GLY A O 1
ATOM 1630 N N . TYR A 1 217 ? -25.667 -20.604 16.516 1.00 92.50 217 TYR A N 1
ATOM 1631 C CA . TYR A 1 217 ? -24.271 -20.584 16.042 1.00 92.50 217 TYR A CA 1
ATOM 1632 C C . TYR A 1 217 ? -23.507 -19.301 16.395 1.00 92.50 217 TYR A C 1
ATOM 1634 O O . TYR A 1 217 ? -22.403 -19.055 15.920 1.00 92.50 217 TYR A O 1
ATOM 1642 N N . ILE A 1 218 ? -24.053 -18.443 17.243 1.00 92.31 218 ILE A N 1
ATOM 1643 C CA . ILE A 1 218 ? -23.378 -17.200 17.635 1.00 92.31 218 ILE A CA 1
ATOM 1644 C C . ILE A 1 218 ? -22.052 -17.439 18.383 1.00 92.31 218 ILE A C 1
ATOM 1646 O O . ILE A 1 218 ? -21.097 -16.678 18.233 1.00 92.31 218 ILE A O 1
ATOM 1650 N N . ASN A 1 219 ? -21.941 -18.540 19.127 1.00 90.88 219 ASN A N 1
ATOM 1651 C CA . ASN A 1 219 ? -20.747 -18.910 19.894 1.00 90.88 219 ASN A CA 1
ATOM 1652 C C . ASN A 1 219 ? -19.509 -19.237 19.027 1.00 90.88 219 ASN A C 1
ATOM 1654 O O . ASN A 1 219 ? -18.374 -19.155 19.525 1.00 90.88 219 ASN A O 1
ATOM 1658 N N . ILE A 1 220 ? -19.707 -19.604 17.754 1.00 93.50 220 ILE A N 1
ATOM 1659 C CA . ILE A 1 220 ? -18.620 -19.870 16.799 1.00 93.50 220 ILE A CA 1
ATOM 1660 C C . ILE A 1 220 ? -18.147 -18.606 16.073 1.00 93.50 220 ILE A C 1
ATOM 1662 O O . ILE A 1 220 ? -17.053 -18.615 15.516 1.00 93.50 220 ILE A O 1
ATOM 1666 N N . VAL A 1 221 ? -18.902 -17.503 16.126 1.00 95.44 221 VAL A N 1
ATOM 1667 C CA . VAL A 1 221 ? -18.523 -16.252 15.457 1.00 95.44 221 VAL A CA 1
ATOM 1668 C C . VAL A 1 221 ? -17.232 -15.701 16.071 1.00 95.44 221 VAL A C 1
ATOM 1670 O O . VAL A 1 221 ? -17.147 -15.422 17.273 1.00 95.44 221 VAL A O 1
ATOM 1673 N N . ARG A 1 222 ? -16.204 -15.527 15.233 1.00 97.25 222 ARG A N 1
ATOM 1674 C CA . ARG A 1 222 ? -14.904 -14.944 15.614 1.00 97.25 222 ARG A CA 1
ATOM 1675 C C . ARG A 1 222 ? -14.728 -13.533 15.092 1.00 97.25 222 ARG A C 1
ATOM 1677 O O . ARG A 1 222 ? -13.979 -12.756 15.691 1.00 97.25 222 ARG A O 1
ATOM 1684 N N . ARG A 1 223 ? -15.427 -13.176 14.021 1.00 97.25 223 ARG A N 1
ATOM 1685 C CA . ARG A 1 223 ? -15.319 -11.867 13.392 1.00 97.25 223 ARG A CA 1
ATOM 1686 C C . ARG A 1 223 ? -16.691 -11.279 13.124 1.00 97.25 223 ARG A C 1
ATOM 1688 O O . ARG A 1 223 ? -17.561 -11.943 12.574 1.00 97.25 223 ARG A O 1
ATOM 1695 N N . VAL A 1 224 ? -16.842 -10.009 13.476 1.00 96.94 224 VAL A N 1
ATOM 1696 C CA . VAL A 1 224 ? -18.032 -9.217 13.165 1.00 96.94 224 VAL A CA 1
ATOM 1697 C C . VAL A 1 224 ? -17.624 -8.085 12.233 1.00 96.94 224 VAL A C 1
ATOM 1699 O O . VAL A 1 224 ? -16.678 -7.349 12.512 1.00 96.94 224 VAL A O 1
ATOM 1702 N N . GLU A 1 225 ? -18.319 -7.961 11.113 1.00 97.06 225 GLU A N 1
ATOM 1703 C CA . GLU A 1 225 ? -18.139 -6.914 10.115 1.00 97.06 225 GLU A CA 1
ATOM 1704 C C . GLU A 1 225 ? -19.431 -6.109 9.997 1.00 97.06 225 GLU A C 1
ATOM 1706 O O . GLU A 1 225 ? -20.495 -6.664 9.742 1.00 97.06 225 GLU A O 1
ATOM 1711 N N . ILE A 1 226 ? -19.340 -4.805 10.253 1.00 96.19 226 ILE A N 1
ATOM 1712 C CA . ILE A 1 226 ? -20.463 -3.873 10.260 1.00 96.19 226 ILE A CA 1
ATOM 1713 C C . ILE A 1 226 ? -20.228 -2.840 9.161 1.00 96.19 226 ILE A C 1
ATOM 1715 O O . ILE A 1 226 ? -19.343 -1.987 9.275 1.00 96.19 226 ILE A O 1
ATOM 1719 N N . ASP A 1 227 ? -21.063 -2.889 8.131 1.00 95.56 227 ASP A N 1
ATOM 1720 C CA . ASP A 1 227 ? -21.024 -1.967 7.000 1.00 95.56 227 ASP A CA 1
ATOM 1721 C C . ASP A 1 227 ? -22.211 -1.003 7.079 1.00 95.56 227 ASP A C 1
ATOM 1723 O O . ASP A 1 227 ? -23.368 -1.375 6.875 1.00 95.56 227 ASP A O 1
ATOM 1727 N N . VAL A 1 228 ? -21.927 0.263 7.394 1.00 94.81 228 VAL A N 1
ATOM 1728 C CA . VAL A 1 228 ? -22.934 1.313 7.589 1.00 94.81 228 VAL A CA 1
ATOM 1729 C C . VAL A 1 228 ? -22.999 2.219 6.368 1.00 94.81 228 VAL A C 1
ATOM 1731 O O . VAL A 1 228 ? -22.106 3.032 6.129 1.00 94.81 228 VAL A O 1
ATOM 1734 N N . HIS A 1 229 ? -24.093 2.132 5.626 1.00 92.56 229 HIS A N 1
ATOM 1735 C CA . HIS A 1 229 ? -24.446 3.009 4.523 1.00 92.56 229 HIS A CA 1
ATOM 1736 C C . HIS A 1 229 ? -25.403 4.103 4.992 1.00 92.56 229 HIS A C 1
ATOM 1738 O O . HIS A 1 229 ? -26.517 3.805 5.400 1.00 92.56 229 HIS A O 1
ATOM 1744 N N . TYR A 1 230 ? -25.025 5.372 4.875 1.00 90.44 230 TYR A N 1
ATOM 1745 C CA . TYR A 1 230 ? -25.825 6.485 5.404 1.00 90.44 230 TYR A CA 1
ATOM 1746 C C . TYR A 1 230 ? -25.983 7.622 4.397 1.00 90.44 230 TYR A C 1
ATOM 1748 O O . TYR A 1 230 ? -25.194 7.763 3.463 1.00 90.44 230 TYR A O 1
ATOM 1756 N N . LEU A 1 231 ? -27.019 8.444 4.579 1.00 87.75 231 LEU A N 1
ATOM 1757 C CA . LEU A 1 231 ? -27.246 9.640 3.758 1.00 87.75 231 LEU A CA 1
ATOM 1758 C C . LEU A 1 231 ? -26.569 10.878 4.355 1.00 87.75 231 LEU A C 1
ATOM 1760 O O . LEU A 1 231 ? -25.805 11.546 3.667 1.00 87.75 231 LEU A O 1
ATOM 1764 N N . ILE A 1 232 ? -26.843 11.169 5.632 1.00 85.69 232 ILE A N 1
ATOM 1765 C CA . ILE A 1 232 ? -26.377 12.391 6.311 1.00 85.69 232 ILE A CA 1
ATOM 1766 C C . ILE A 1 232 ? -25.452 12.055 7.483 1.00 85.69 232 ILE A C 1
ATOM 1768 O O . ILE A 1 232 ? -24.370 12.615 7.597 1.00 85.69 232 ILE A O 1
ATOM 1772 N N . SER A 1 233 ? -25.848 11.133 8.359 1.00 89.12 233 SER A N 1
ATOM 1773 C CA . SER A 1 233 ? -25.072 10.742 9.539 1.00 89.12 233 SER A CA 1
ATOM 1774 C C . SER A 1 233 ? -25.089 9.225 9.674 1.00 89.12 233 SER A C 1
ATOM 1776 O O . SER A 1 233 ? -26.151 8.661 9.453 1.00 89.12 233 SER A O 1
ATOM 1778 N N . PRO A 1 234 ? -23.976 8.567 10.046 1.00 92.44 234 PRO A N 1
ATOM 1779 C CA . PRO A 1 234 ? -23.937 7.116 10.247 1.00 92.44 234 PRO A CA 1
ATOM 1780 C C . PRO A 1 234 ? -24.588 6.652 11.558 1.00 92.44 234 PRO A C 1
ATOM 1782 O O . PRO A 1 234 ? -24.755 5.453 11.775 1.00 92.44 234 PRO A O 1
ATOM 1785 N N . LEU A 1 235 ? -24.876 7.572 12.485 1.00 94.69 235 LEU A N 1
ATOM 1786 C CA . LEU A 1 235 ? -25.259 7.212 13.851 1.00 94.69 235 LEU A CA 1
ATOM 1787 C C . LEU A 1 235 ? -26.653 6.582 13.982 1.00 94.69 235 LEU A C 1
ATOM 1789 O O . LEU A 1 235 ? -26.767 5.627 14.752 1.00 94.69 235 LEU A O 1
ATOM 1793 N N . PRO A 1 236 ? -27.710 7.054 13.289 1.00 94.19 236 PRO A N 1
ATOM 1794 C CA . PRO A 1 236 ? -29.029 6.428 13.373 1.00 94.19 236 PRO A CA 1
ATOM 1795 C C . PRO A 1 236 ? -29.005 4.955 12.950 1.00 94.19 236 PRO A C 1
ATOM 1797 O O . PRO A 1 236 ? -29.509 4.095 13.674 1.00 94.19 236 PRO A O 1
ATOM 1800 N N . GLU A 1 237 ? -28.363 4.662 11.821 1.00 93.81 237 GLU A N 1
ATOM 1801 C CA . GLU A 1 237 ? -28.212 3.317 11.275 1.00 93.81 237 GLU A CA 1
ATOM 1802 C C . GLU A 1 237 ? -27.375 2.448 12.216 1.00 93.81 237 GLU A C 1
ATOM 1804 O O . GLU A 1 237 ? -27.797 1.354 12.587 1.00 93.81 237 GLU A O 1
ATOM 1809 N N . LEU A 1 238 ? -26.238 2.966 12.693 1.00 95.06 238 LEU A N 1
ATOM 1810 C CA . LEU A 1 238 ? -25.375 2.236 13.618 1.00 95.06 238 LEU A CA 1
ATOM 1811 C C . LEU A 1 238 ? -26.059 1.942 14.963 1.00 95.06 238 LEU A C 1
ATOM 1813 O O . LEU A 1 238 ? -25.885 0.858 15.514 1.00 95.06 238 LEU A O 1
ATOM 1817 N N . LYS A 1 239 ? -26.861 2.870 15.497 1.00 95.38 239 LYS A N 1
ATOM 1818 C CA . LYS A 1 239 ? -27.664 2.639 16.710 1.00 95.38 239 LYS A CA 1
ATOM 1819 C C . LYS A 1 239 ? -28.679 1.520 16.512 1.00 95.38 239 LYS A C 1
ATOM 1821 O O . LYS A 1 239 ? -28.858 0.709 17.420 1.00 95.38 239 LYS A O 1
ATOM 1826 N N . GLY A 1 240 ? -29.332 1.479 15.349 1.00 92.25 240 GLY A N 1
ATOM 1827 C CA . GLY A 1 240 ? -30.228 0.385 14.976 1.00 92.25 240 GLY A CA 1
ATOM 1828 C C . GLY A 1 240 ? -29.501 -0.958 15.010 1.00 92.25 240 GLY A C 1
ATOM 1829 O O . GLY A 1 240 ? -29.953 -1.885 15.682 1.00 92.25 240 GLY A O 1
ATOM 1830 N N . THR A 1 241 ? -28.321 -1.018 14.393 1.00 93.12 241 THR A N 1
ATOM 1831 C CA . THR A 1 241 ? -27.467 -2.212 14.389 1.00 93.12 241 THR A CA 1
ATOM 1832 C C . THR A 1 241 ? -27.014 -2.625 15.784 1.00 93.12 241 THR A C 1
ATOM 1834 O O . THR A 1 241 ? -27.066 -3.800 16.125 1.00 93.12 241 THR A O 1
ATOM 1837 N N . ILE A 1 242 ? -26.601 -1.678 16.626 1.00 95.31 242 ILE A N 1
ATOM 1838 C CA . ILE A 1 242 ? -26.172 -1.979 17.998 1.00 95.31 242 ILE A CA 1
ATOM 1839 C C . ILE A 1 242 ? -27.335 -2.503 18.828 1.00 95.31 242 ILE A C 1
ATOM 1841 O O . ILE A 1 242 ? -27.163 -3.473 19.555 1.00 95.31 242 ILE A O 1
ATOM 1845 N N . LYS A 1 243 ? -28.531 -1.920 18.693 1.00 93.75 243 LYS A N 1
ATOM 1846 C CA . LYS A 1 243 ? -29.726 -2.420 19.382 1.00 93.75 243 LYS A CA 1
ATOM 1847 C C . LYS A 1 243 ? -30.018 -3.873 19.005 1.00 93.75 243 LYS A C 1
ATOM 1849 O O . LYS A 1 243 ? -30.381 -4.651 19.883 1.00 93.75 243 LYS A O 1
ATOM 1854 N N . LEU A 1 244 ? -29.844 -4.223 17.730 1.00 90.44 244 LEU A N 1
ATOM 1855 C CA . LEU A 1 244 ? -29.972 -5.598 17.259 1.00 90.44 244 LEU A CA 1
ATOM 1856 C C . LEU A 1 244 ? -28.906 -6.491 17.913 1.00 90.44 244 LEU A C 1
ATOM 1858 O O . LEU A 1 244 ? -29.267 -7.455 18.582 1.00 90.44 244 LEU A O 1
ATOM 1862 N N . LEU A 1 245 ? -27.622 -6.115 17.833 1.00 92.94 245 LEU A N 1
ATOM 1863 C CA . LEU A 1 245 ? -26.494 -6.850 18.431 1.00 92.94 245 LEU A CA 1
ATOM 1864 C C . LEU A 1 245 ? -26.642 -7.067 19.948 1.00 92.94 245 LEU A C 1
ATOM 1866 O O . LEU A 1 245 ? -26.296 -8.136 20.453 1.00 92.94 245 LEU A O 1
ATOM 1870 N N . CYS A 1 246 ? -27.200 -6.090 20.667 1.00 93.50 246 CYS A N 1
ATOM 1871 C CA . CYS A 1 246 ? -27.421 -6.161 22.111 1.00 93.50 246 CYS A CA 1
ATOM 1872 C C . CYS A 1 246 ? -28.444 -7.227 22.529 1.00 93.50 246 CYS A C 1
ATOM 1874 O O . CYS A 1 246 ? -28.427 -7.632 23.688 1.00 93.50 246 CYS A O 1
ATOM 1876 N N . SER A 1 247 ? -29.319 -7.693 21.628 1.00 91.19 247 SER A N 1
ATOM 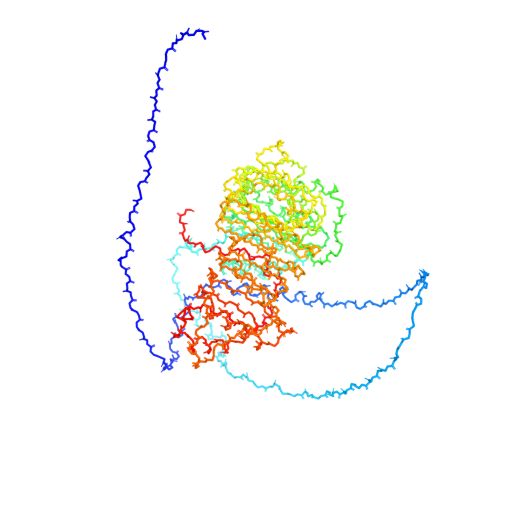1877 C CA . SER A 1 247 ? -30.322 -8.722 21.959 1.00 91.19 247 SER A CA 1
ATOM 1878 C C . SER A 1 247 ? -29.709 -10.054 22.412 1.00 91.19 247 SER A C 1
ATOM 1880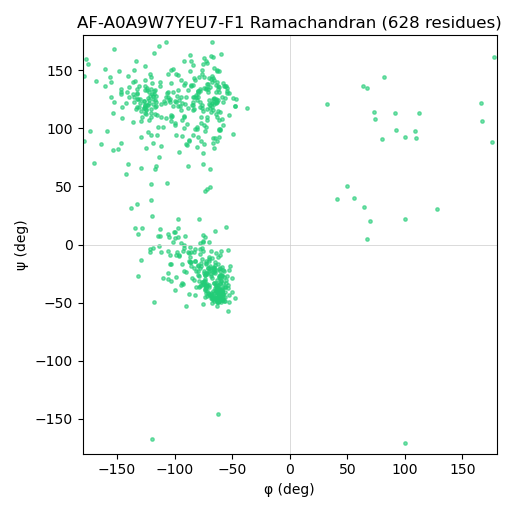 O O . SER A 1 247 ? -30.360 -10.806 23.130 1.00 91.19 247 SER A O 1
ATOM 1882 N N . VAL A 1 248 ? -28.446 -10.301 22.054 1.00 92.06 248 VAL A N 1
ATOM 1883 C CA . VAL A 1 248 ? -27.671 -11.517 22.363 1.00 92.06 248 VAL A CA 1
ATOM 1884 C C . VAL A 1 248 ? -26.276 -11.172 22.900 1.00 92.06 248 VAL A C 1
ATOM 1886 O O . VAL A 1 248 ? -25.283 -11.844 22.625 1.00 92.06 248 VAL A O 1
ATOM 1889 N N . GLN A 1 249 ? -26.184 -10.080 23.667 1.00 90.88 249 GLN A N 1
ATOM 1890 C CA . GLN A 1 249 ? -24.918 -9.516 24.146 1.00 90.88 249 GLN A CA 1
ATOM 1891 C C . GLN A 1 249 ? -23.984 -10.546 24.812 1.00 90.88 249 GLN A C 1
ATOM 1893 O O . GLN A 1 249 ? -22.774 -10.517 24.584 1.00 90.88 249 GLN A O 1
ATOM 1898 N N . ASP A 1 250 ? -24.530 -11.454 25.622 1.00 90.56 250 ASP A N 1
ATOM 1899 C CA . ASP A 1 250 ? -23.744 -12.413 26.408 1.00 90.56 250 ASP A CA 1
ATOM 1900 C C . ASP A 1 250 ? -23.062 -13.506 25.570 1.00 90.56 250 ASP A C 1
ATOM 1902 O O . ASP A 1 250 ? -22.153 -14.190 26.060 1.00 90.56 250 ASP A O 1
ATOM 1906 N N . GLU A 1 251 ? -23.470 -13.656 24.311 1.00 92.56 251 GLU A N 1
ATOM 1907 C CA . GLU A 1 251 ? -23.036 -14.731 23.420 1.00 92.56 251 GLU A CA 1
ATOM 1908 C C . GLU A 1 251 ? -21.840 -14.326 22.541 1.00 92.56 251 GLU A C 1
ATOM 1910 O O . GLU A 1 251 ? -21.079 -15.175 22.073 1.00 92.56 251 GLU A O 1
ATOM 1915 N N . TRP A 1 252 ? -21.562 -13.024 22.423 1.00 93.56 252 TRP A N 1
ATOM 1916 C CA . TRP A 1 252 ? -20.465 -12.472 21.618 1.00 93.56 252 TRP A CA 1
ATOM 1917 C C . TRP A 1 252 ? -19.060 -12.637 22.225 1.00 93.56 252 TRP A C 1
ATOM 1919 O O . TRP A 1 252 ? -18.070 -12.134 21.685 1.00 93.56 252 TRP A O 1
ATOM 1929 N N . LYS A 1 253 ? -18.917 -13.390 23.323 1.00 92.81 253 LYS A N 1
ATOM 1930 C CA . LYS A 1 253 ? -17.623 -13.647 23.993 1.00 92.81 253 LYS A CA 1
ATOM 1931 C C . LYS A 1 253 ? -16.598 -14.324 23.083 1.00 92.81 253 LYS A C 1
ATOM 1933 O O . LYS A 1 253 ? -15.404 -14.292 23.383 1.00 92.81 253 LYS A O 1
ATOM 1938 N N . GLY A 1 254 ? -17.042 -14.953 21.996 1.00 95.31 254 GLY A N 1
ATOM 1939 C CA . GLY A 1 254 ? -16.195 -15.585 20.988 1.00 95.31 254 GLY A CA 1
ATOM 1940 C C . GLY A 1 254 ? -15.523 -14.617 20.013 1.00 95.31 254 GLY A C 1
ATOM 1941 O O . GLY A 1 254 ? -14.519 -15.001 19.413 1.00 95.31 254 GLY A O 1
ATOM 1942 N N . VAL A 1 255 ? -16.020 -13.383 19.891 1.00 97.62 255 VAL A N 1
ATOM 1943 C CA . VAL A 1 255 ? -15.560 -12.416 18.887 1.00 97.62 255 VAL A CA 1
ATOM 1944 C C . VAL A 1 255 ? -14.165 -11.897 19.233 1.00 97.62 255 VAL A C 1
ATOM 1946 O O . VAL A 1 255 ? -13.827 -11.644 20.394 1.00 97.62 255 VAL A O 1
ATOM 1949 N N . ARG A 1 256 ? -13.332 -11.782 18.202 1.00 98.00 256 ARG A N 1
ATOM 1950 C CA . ARG A 1 256 ? -11.907 -11.449 18.261 1.00 98.00 256 ARG A CA 1
ATOM 1951 C C . ARG A 1 256 ? -11.493 -10.358 17.278 1.00 98.00 256 ARG A C 1
ATOM 1953 O O . ARG A 1 256 ? -10.536 -9.633 17.552 1.00 98.00 256 ARG A O 1
ATOM 1960 N N . ALA A 1 257 ? -12.215 -10.229 16.170 1.00 98.38 257 ALA A N 1
ATOM 1961 C CA . ALA A 1 257 ? -11.997 -9.198 15.168 1.00 98.38 257 ALA A CA 1
ATOM 1962 C C . ALA A 1 257 ? -13.281 -8.395 14.940 1.00 98.38 257 ALA A C 1
ATOM 1964 O O . ALA A 1 257 ? -14.358 -8.970 14.777 1.00 98.38 257 ALA A O 1
ATOM 1965 N N . LEU A 1 258 ? -13.148 -7.071 14.898 1.00 98.25 258 LEU A N 1
ATOM 1966 C CA . LEU A 1 258 ? -14.238 -6.160 14.572 1.00 98.25 258 LEU A CA 1
ATOM 1967 C C . LEU A 1 258 ? -13.842 -5.299 13.371 1.00 98.25 258 LEU A C 1
ATOM 1969 O O . LEU A 1 258 ? -12.852 -4.562 13.400 1.00 98.25 258 LEU A O 1
ATOM 1973 N N . VAL A 1 259 ? -14.632 -5.405 12.308 1.00 98.00 259 VAL A N 1
ATOM 1974 C CA . VAL A 1 259 ? -14.529 -4.576 11.108 1.00 98.00 259 VAL A CA 1
ATOM 1975 C C . VAL A 1 259 ? -15.701 -3.609 11.109 1.00 98.00 259 VAL A C 1
ATOM 1977 O O . VAL A 1 259 ? -16.843 -4.025 11.255 1.00 98.00 259 VAL A O 1
ATOM 1980 N N . LEU A 1 260 ? -15.425 -2.318 10.970 1.00 97.50 260 LEU A N 1
ATOM 1981 C CA . LEU A 1 260 ? -16.451 -1.285 10.903 1.00 97.50 260 LEU A CA 1
ATOM 1982 C C . LEU A 1 260 ? -16.136 -0.359 9.732 1.00 97.50 260 LEU A C 1
ATOM 1984 O O . LEU A 1 260 ? -15.081 0.284 9.706 1.00 97.50 260 LEU A O 1
ATOM 1988 N N . ALA A 1 261 ? -17.035 -0.290 8.756 1.00 96.31 261 ALA A N 1
ATOM 1989 C CA . ALA A 1 261 ? -16.886 0.576 7.597 1.00 96.31 261 ALA A CA 1
ATOM 1990 C C . ALA A 1 261 ? -18.103 1.487 7.434 1.00 96.31 261 ALA A C 1
ATOM 1992 O O . ALA A 1 261 ? -19.248 1.072 7.580 1.00 96.31 261 ALA A O 1
ATOM 1993 N N . MET A 1 262 ? -17.848 2.762 7.139 1.00 95.06 262 MET A N 1
ATOM 1994 C CA . MET A 1 262 ? -18.888 3.784 7.016 1.00 95.06 262 MET A CA 1
ATOM 1995 C C . MET A 1 262 ? -18.871 4.408 5.621 1.00 95.06 262 MET A C 1
ATOM 1997 O O . MET A 1 262 ? -17.941 5.128 5.240 1.00 95.06 262 MET A O 1
ATOM 2001 N N . HIS A 1 263 ? -19.930 4.159 4.861 1.00 92.31 263 HIS A N 1
ATOM 2002 C CA . HIS A 1 263 ? -20.074 4.515 3.458 1.00 92.31 263 HIS A CA 1
ATOM 2003 C C . HIS A 1 263 ? -21.198 5.546 3.274 1.00 92.31 263 HIS A C 1
ATOM 2005 O O . HIS A 1 263 ? -22.370 5.218 3.444 1.00 92.31 263 HIS A O 1
ATOM 2011 N N . PRO A 1 264 ? -20.897 6.800 2.904 1.00 90.12 264 PRO A N 1
ATOM 2012 C CA . PRO A 1 264 ? -21.957 7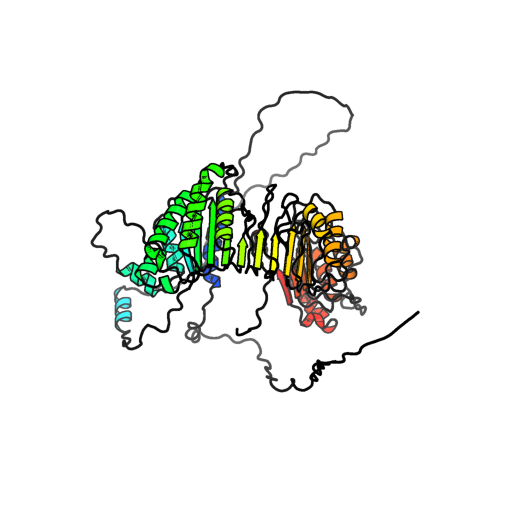.715 2.510 1.00 90.12 264 PRO A CA 1
ATOM 2013 C C . PRO A 1 264 ? -22.539 7.241 1.168 1.00 90.12 264 PRO A C 1
ATOM 2015 O O . PRO A 1 264 ? -21.795 6.858 0.261 1.00 90.12 264 PRO A O 1
ATOM 2018 N N . ARG A 1 265 ? -23.868 7.235 1.043 1.00 87.94 265 ARG A N 1
ATOM 2019 C CA . ARG A 1 265 ? -24.574 6.806 -0.177 1.00 87.94 265 ARG A CA 1
ATOM 2020 C C . ARG A 1 265 ? -24.470 7.819 -1.305 1.00 87.94 265 ARG A C 1
ATOM 2022 O O . ARG A 1 265 ? -24.369 7.439 -2.462 1.00 87.94 265 ARG A O 1
ATOM 2029 N N . ALA A 1 266 ? -24.472 9.099 -0.958 1.00 82.81 266 ALA A N 1
ATOM 2030 C CA . ALA A 1 266 ? -24.157 10.166 -1.888 1.00 82.81 266 ALA A CA 1
ATOM 2031 C C . ALA A 1 266 ? -22.696 10.590 -1.686 1.00 82.81 266 ALA A C 1
ATOM 2033 O O . ALA A 1 266 ? -22.210 10.570 -0.550 1.00 82.81 266 ALA A O 1
ATOM 2034 N N . PRO A 1 267 ? -21.972 11.008 -2.738 1.00 72.19 267 PRO A N 1
ATOM 2035 C CA . PRO A 1 267 ? -20.793 11.836 -2.553 1.00 72.19 267 PRO A CA 1
ATOM 2036 C C . PRO A 1 267 ? -21.246 13.133 -1.881 1.00 72.19 267 PRO A C 1
ATOM 2038 O O . PRO A 1 267 ? -21.684 14.073 -2.534 1.00 72.19 267 PRO A O 1
ATOM 2041 N N . THR A 1 268 ? -21.202 13.162 -0.551 1.00 63.50 268 THR A N 1
ATOM 2042 C CA . THR A 1 268 ? -21.393 14.382 0.221 1.00 63.50 268 THR A CA 1
ATOM 2043 C C . THR A 1 268 ? -20.197 15.267 -0.097 1.00 63.50 268 THR A C 1
ATOM 2045 O O . THR A 1 268 ? -19.133 15.126 0.497 1.00 63.50 268 THR A O 1
ATOM 2048 N N . SER A 1 269 ? -20.343 16.119 -1.110 1.00 56.22 269 SER A N 1
ATOM 2049 C CA . SER A 1 269 ? -19.332 17.097 -1.520 1.00 56.22 269 SER A CA 1
ATOM 2050 C C . SER A 1 269 ? -19.016 18.093 -0.402 1.00 56.22 269 SER A C 1
ATOM 2052 O O . SER A 1 269 ? -17.943 18.686 -0.388 1.00 56.22 269 SER A O 1
ATOM 2054 N N . GLY A 1 270 ? -19.917 18.235 0.572 1.00 57.81 270 GLY A N 1
ATOM 2055 C CA . GLY A 1 270 ? -19.614 18.852 1.851 1.00 57.81 270 GLY A CA 1
ATOM 2056 C C . GLY A 1 270 ? -18.995 17.835 2.800 1.00 57.81 270 GLY A C 1
ATOM 2057 O O . GLY A 1 270 ? -19.655 16.866 3.187 1.00 57.81 270 GLY A O 1
ATOM 2058 N N . THR A 1 271 ? -17.766 18.100 3.250 1.00 59.59 271 THR A N 1
ATOM 2059 C CA . THR A 1 271 ? -17.338 17.633 4.566 1.00 59.59 271 THR A CA 1
ATOM 2060 C C . THR A 1 271 ? -18.449 18.005 5.538 1.00 59.59 271 THR A C 1
ATOM 2062 O O . THR A 1 271 ? -18.809 19.176 5.684 1.00 59.59 271 THR A O 1
ATOM 2065 N N . LEU A 1 272 ? -19.053 17.007 6.182 1.00 61.38 272 LEU A N 1
ATOM 2066 C CA . LEU A 1 272 ? -19.833 17.274 7.376 1.00 61.38 272 LEU A CA 1
ATOM 2067 C C . LEU A 1 272 ? -18.839 17.816 8.402 1.00 61.38 272 LEU A C 1
ATOM 2069 O O . LEU A 1 272 ? -18.293 17.065 9.208 1.00 61.38 272 LEU A O 1
ATOM 2073 N N . ASN A 1 273 ? -18.644 19.136 8.398 1.00 65.06 273 ASN A N 1
ATOM 2074 C CA . ASN A 1 273 ? -18.125 19.910 9.522 1.00 65.06 273 ASN A CA 1
ATOM 2075 C C . ASN A 1 273 ? -19.190 19.916 10.629 1.00 65.06 273 ASN A C 1
ATOM 2077 O O . ASN A 1 273 ? -19.610 20.950 11.144 1.00 65.06 273 ASN A O 1
ATOM 2081 N N . ALA A 1 274 ? -19.691 18.725 10.943 1.00 71.25 274 ALA A N 1
ATOM 2082 C CA . ALA A 1 274 ? -20.532 18.463 12.072 1.00 71.25 274 ALA A CA 1
ATOM 2083 C C . ALA A 1 274 ? -19.734 18.867 13.308 1.00 71.25 274 ALA A C 1
ATOM 2085 O O . ALA A 1 274 ? -18.595 18.437 13.496 1.00 71.25 274 ALA A O 1
ATOM 2086 N N . ASN A 1 275 ? -20.334 19.706 14.146 1.00 83.62 275 ASN A N 1
ATOM 2087 C CA . ASN A 1 275 ? -19.769 20.045 15.439 1.00 83.62 275 ASN A CA 1
ATOM 2088 C C . ASN A 1 275 ? -19.663 18.754 16.274 1.00 83.62 275 ASN A C 1
ATOM 2090 O O . ASN A 1 275 ? -20.662 18.301 16.840 1.00 83.62 275 ASN A O 1
ATOM 2094 N N . LEU A 1 276 ? -18.473 18.143 16.314 1.00 87.25 276 LEU A N 1
ATOM 2095 C CA . LEU A 1 276 ? -18.228 16.852 16.971 1.00 87.25 276 LEU A CA 1
ATOM 2096 C C . LEU A 1 276 ? -18.609 16.873 18.454 1.00 87.25 276 LEU A C 1
ATOM 2098 O O . LEU A 1 276 ? -19.051 15.854 18.978 1.00 87.25 276 LEU A O 1
ATOM 2102 N N . THR A 1 277 ? -18.545 18.040 19.096 1.00 88.38 277 THR A N 1
ATOM 2103 C CA . THR A 1 277 ? -18.960 18.241 20.489 1.00 88.38 277 THR A CA 1
ATOM 2104 C C . THR A 1 277 ? -20.424 17.857 20.714 1.00 88.38 277 THR A C 1
ATOM 2106 O O . THR A 1 277 ? -20.770 17.325 21.762 1.00 88.38 277 THR A O 1
ATOM 2109 N N . SER A 1 278 ? -21.298 18.059 19.719 1.00 91.12 278 SER A N 1
ATOM 2110 C CA . SER A 1 278 ? -22.712 17.660 19.825 1.00 91.12 278 SER A CA 1
ATOM 2111 C C . SER A 1 278 ? -22.927 16.142 19.793 1.00 91.12 278 SER A C 1
ATOM 2113 O O . SER A 1 278 ? -23.946 15.662 20.284 1.00 91.12 278 SER A O 1
ATOM 2115 N N . TYR A 1 279 ? -21.958 15.383 19.270 1.00 93.00 279 TYR A N 1
ATOM 2116 C CA . TYR A 1 279 ? -22.028 13.927 19.136 1.00 93.00 279 TYR A CA 1
ATOM 2117 C C . TYR A 1 279 ? -21.190 13.177 20.176 1.00 93.00 279 TYR A C 1
ATOM 2119 O O . TYR A 1 279 ? -21.321 11.963 20.283 1.00 93.00 279 TYR A O 1
ATOM 2127 N N . GLU A 1 280 ? -20.351 13.856 20.961 1.00 92.88 280 GLU A N 1
ATOM 2128 C CA . GLU A 1 280 ? -19.374 13.228 21.863 1.00 92.88 280 GLU A CA 1
ATOM 2129 C C . GLU A 1 280 ? -20.002 12.195 22.814 1.00 92.88 280 GLU A C 1
ATOM 2131 O O . GLU A 1 280 ? -19.556 11.050 22.877 1.00 92.88 280 GLU A O 1
ATOM 2136 N N . VAL A 1 281 ? -21.092 12.567 23.496 1.00 95.19 281 VAL A N 1
ATOM 2137 C CA . VAL A 1 281 ? -21.804 11.679 24.435 1.00 95.19 281 VAL A CA 1
ATOM 2138 C C . VAL A 1 281 ? -22.381 10.455 23.723 1.00 95.19 281 VAL A C 1
ATOM 2140 O O . VAL A 1 281 ? -22.397 9.353 24.268 1.00 95.19 281 VAL A O 1
ATOM 2143 N N . GLU A 1 282 ? -22.886 10.644 22.509 1.00 95.94 282 GLU A N 1
ATOM 2144 C CA . GLU A 1 282 ? -23.480 9.575 21.716 1.00 95.94 282 GLU A CA 1
ATOM 2145 C C . GLU A 1 282 ? -22.422 8.604 21.191 1.00 95.94 282 GLU A C 1
ATOM 2147 O O . GLU A 1 282 ? -22.590 7.390 21.301 1.00 95.94 282 GLU A O 1
ATOM 2152 N N . LEU A 1 283 ? -21.312 9.137 20.684 1.00 95.56 283 LEU A N 1
ATOM 2153 C CA . LEU A 1 283 ? -20.172 8.364 20.205 1.00 95.56 283 LEU A CA 1
ATOM 2154 C C . LEU A 1 283 ? -19.542 7.538 21.330 1.00 95.56 283 LEU A C 1
ATOM 2156 O O . LEU A 1 283 ? -19.237 6.365 21.121 1.00 95.56 283 LEU A O 1
ATOM 2160 N N . ALA A 1 284 ? -19.405 8.116 22.528 1.00 95.69 284 ALA A N 1
ATOM 2161 C CA . ALA A 1 284 ? -18.922 7.404 23.709 1.00 95.69 284 ALA A CA 1
ATOM 2162 C C . ALA A 1 284 ? -19.848 6.235 24.073 1.00 95.69 284 ALA A C 1
ATOM 2164 O O . ALA A 1 284 ? -19.384 5.105 24.178 1.00 95.69 284 ALA A O 1
ATOM 2165 N N . LYS A 1 285 ? -21.168 6.466 24.143 1.00 96.81 285 LYS A N 1
ATOM 2166 C CA . LYS A 1 285 ? -22.151 5.401 24.418 1.00 96.81 285 LYS A CA 1
ATOM 2167 C C . LYS A 1 285 ? -22.091 4.267 23.396 1.00 96.81 285 LYS A C 1
ATOM 2169 O O . LYS A 1 285 ? -22.183 3.100 23.771 1.00 96.81 285 LYS A O 1
ATOM 2174 N N . ILE A 1 286 ? -21.955 4.604 22.115 1.00 97.06 286 ILE A N 1
ATOM 2175 C CA . ILE A 1 286 ? -21.823 3.627 21.029 1.00 97.06 286 ILE A CA 1
ATOM 2176 C C . ILE A 1 286 ? -20.537 2.808 21.199 1.00 97.06 286 ILE A C 1
ATOM 2178 O O . ILE A 1 286 ? -20.584 1.580 21.151 1.00 97.06 286 ILE A O 1
ATOM 2182 N N . SER A 1 287 ? -19.410 3.480 21.440 1.00 97.06 287 SER A N 1
ATOM 2183 C CA . SER A 1 287 ? -18.110 2.844 21.669 1.00 97.06 287 SER A CA 1
ATOM 2184 C C . SER A 1 287 ? -18.138 1.904 22.875 1.00 97.06 287 SER A C 1
ATOM 2186 O O . SER A 1 287 ? -17.698 0.761 22.773 1.00 97.06 287 SER A O 1
ATOM 2188 N N . ASP A 1 288 ? -18.708 2.352 23.995 1.00 97.00 288 ASP A N 1
ATOM 2189 C CA . ASP A 1 288 ? -18.825 1.566 25.226 1.00 97.00 288 ASP A CA 1
ATOM 2190 C C . ASP A 1 288 ? -19.735 0.349 25.031 1.00 97.00 288 ASP A C 1
ATOM 2192 O O . ASP A 1 288 ? -19.416 -0.741 25.501 1.00 97.00 288 ASP A O 1
ATOM 2196 N N . SER A 1 289 ? -20.833 0.504 24.283 1.00 96.69 289 SER A N 1
ATOM 2197 C CA . SER A 1 289 ? -21.745 -0.604 23.968 1.00 96.69 289 SER A CA 1
ATOM 2198 C C . SER A 1 289 ? -21.048 -1.677 23.130 1.00 96.69 289 SER A C 1
ATOM 2200 O O . SER A 1 289 ? -21.130 -2.860 23.451 1.00 96.69 289 SER A O 1
ATOM 2202 N N . LEU A 1 290 ? -20.311 -1.276 22.087 1.00 97.31 290 LEU A N 1
ATOM 2203 C CA . LEU A 1 290 ? -19.528 -2.205 21.264 1.00 97.31 290 LEU A CA 1
ATOM 2204 C C . LEU A 1 290 ? -18.423 -2.890 22.082 1.00 97.31 290 LEU A C 1
ATOM 2206 O O . LEU A 1 290 ? -18.261 -4.105 21.986 1.00 97.31 290 LEU A O 1
ATOM 2210 N N . ALA A 1 291 ? -17.708 -2.141 22.926 1.00 97.12 291 ALA A N 1
ATOM 2211 C CA . ALA A 1 291 ? -16.660 -2.683 23.790 1.00 97.12 291 ALA A CA 1
ATOM 2212 C C . ALA A 1 291 ? -17.197 -3.697 24.811 1.00 97.12 291 ALA A C 1
ATOM 2214 O O . ALA A 1 291 ? -16.572 -4.733 25.038 1.00 97.12 291 ALA A O 1
ATOM 2215 N N . ALA A 1 292 ? -18.372 -3.428 25.387 1.00 96.44 292 ALA A N 1
ATOM 2216 C CA . ALA A 1 292 ? -19.038 -4.331 26.318 1.00 96.44 292 ALA A CA 1
ATOM 2217 C C . ALA A 1 292 ? -19.574 -5.601 25.637 1.00 96.44 292 ALA A C 1
ATOM 2219 O O . ALA A 1 292 ? -19.552 -6.665 26.252 1.00 96.44 292 ALA A O 1
ATOM 2220 N N . MET A 1 293 ? -20.046 -5.508 24.387 1.00 96.06 293 MET A N 1
ATOM 2221 C CA . MET A 1 293 ? -20.481 -6.676 23.607 1.00 96.06 293 MET A CA 1
ATOM 2222 C C . MET A 1 293 ? -19.303 -7.536 23.151 1.00 96.06 293 MET A C 1
ATOM 2224 O O . MET A 1 293 ? -19.373 -8.759 23.211 1.00 96.06 293 MET A O 1
ATOM 2228 N N . PHE A 1 294 ? -18.201 -6.914 22.731 1.00 97.19 294 PHE A N 1
ATOM 2229 C CA . PHE A 1 294 ? -17.043 -7.615 22.182 1.00 97.19 294 PHE A CA 1
ATOM 2230 C C . PHE A 1 294 ? -15.804 -7.416 23.071 1.00 97.19 294 PHE A C 1
ATOM 2232 O O . PHE A 1 294 ? -14.840 -6.770 22.649 1.00 97.19 294 PHE A O 1
ATOM 2239 N N . PRO A 1 295 ? -15.773 -7.969 24.300 1.00 96.88 295 PRO A N 1
ATOM 2240 C CA . PRO A 1 295 ? -14.730 -7.671 25.284 1.00 96.88 295 PRO A CA 1
ATOM 2241 C C . PRO A 1 295 ? -13.350 -8.239 24.927 1.00 96.88 295 PRO A C 1
ATOM 2243 O O . PRO A 1 295 ? -12.365 -7.897 25.568 1.00 96.88 295 PRO A O 1
ATOM 2246 N N . HIS A 1 296 ? -13.243 -9.104 23.917 1.00 97.25 296 HIS A N 1
ATOM 2247 C CA . HIS A 1 296 ? -12.014 -9.827 23.569 1.00 97.25 296 HIS A CA 1
ATOM 2248 C C . HIS A 1 296 ? -11.512 -9.530 22.150 1.00 97.25 296 HIS A C 1
ATOM 2250 O O . HIS A 1 296 ? -10.797 -10.341 21.555 1.00 97.25 296 HIS A O 1
ATOM 2256 N N . VAL A 1 297 ? -11.869 -8.366 21.600 1.00 98.00 297 VAL A N 1
ATOM 2257 C CA . VAL A 1 297 ? -11.349 -7.910 20.307 1.00 98.00 297 VAL A CA 1
ATOM 2258 C C . VAL A 1 297 ? -9.859 -7.605 20.427 1.00 98.00 297 VAL A C 1
ATOM 2260 O O . VAL A 1 297 ? -9.459 -6.758 21.224 1.00 98.00 297 VAL A O 1
ATOM 2263 N N . TYR A 1 298 ? -9.047 -8.283 19.615 1.00 97.81 298 TYR A N 1
ATOM 2264 C CA . TYR A 1 298 ? -7.619 -8.004 19.443 1.00 97.81 298 TYR A CA 1
ATOM 2265 C C . TYR A 1 298 ? -7.288 -7.455 18.050 1.00 97.81 298 TYR A C 1
ATOM 2267 O O . TYR A 1 298 ? -6.143 -7.067 17.809 1.00 97.81 298 TYR A O 1
ATOM 2275 N N . GLU A 1 299 ? -8.258 -7.419 17.134 1.00 98.19 299 GLU A N 1
ATOM 2276 C CA . GLU A 1 299 ? -8.101 -6.878 15.786 1.00 98.19 299 GLU A CA 1
ATOM 2277 C C . GLU A 1 299 ? -9.220 -5.892 15.443 1.00 98.19 299 GLU A C 1
ATOM 2279 O O . GLU A 1 299 ? -10.402 -6.230 15.495 1.00 98.19 299 GLU A O 1
ATOM 2284 N N . LEU A 1 300 ? -8.832 -4.682 15.038 1.00 97.94 300 LEU A N 1
ATOM 2285 C CA . LEU A 1 300 ? -9.742 -3.656 14.540 1.00 97.94 300 LEU A CA 1
ATOM 2286 C C . LEU A 1 300 ? -9.422 -3.324 13.088 1.00 97.94 300 LEU A C 1
ATOM 2288 O O . LEU A 1 300 ? -8.263 -3.070 12.743 1.00 97.94 300 LEU A O 1
ATOM 2292 N N . ARG A 1 301 ? -10.461 -3.272 12.251 1.00 97.81 301 ARG A N 1
ATOM 2293 C CA . ARG A 1 301 ? -10.365 -2.768 10.878 1.00 97.81 301 ARG A CA 1
ATOM 2294 C C . ARG A 1 301 ? -11.390 -1.669 10.634 1.00 97.81 301 ARG A C 1
ATOM 2296 O O . ARG A 1 301 ? -12.589 -1.918 10.676 1.00 97.81 301 ARG A O 1
ATOM 2303 N N . PHE A 1 302 ? -10.916 -0.472 10.320 1.00 96.88 302 PHE A N 1
ATOM 2304 C CA . PHE A 1 302 ? -11.753 0.682 10.023 1.00 96.88 302 PHE A CA 1
ATOM 2305 C C . PHE A 1 302 ? -11.716 1.033 8.540 1.00 96.88 302 PHE A C 1
ATOM 2307 O O . PHE A 1 302 ? -10.653 1.299 7.966 1.00 96.88 302 PHE A O 1
ATOM 2314 N N . GLY A 1 303 ? -12.896 1.025 7.923 1.00 94.12 303 GLY A N 1
ATOM 2315 C CA . GLY A 1 303 ? -13.111 1.271 6.499 1.00 94.12 303 GLY A CA 1
ATOM 2316 C C . GLY A 1 303 ? -14.009 2.476 6.219 1.00 94.12 303 GLY A C 1
ATOM 2317 O O . GLY A 1 303 ? -14.305 3.288 7.098 1.00 94.12 303 GLY A O 1
ATOM 2318 N N . GLY A 1 304 ? -14.453 2.606 4.970 1.00 89.06 304 GLY A N 1
ATOM 2319 C CA . GLY A 1 304 ? -15.310 3.709 4.527 1.00 89.06 304 GLY A CA 1
ATOM 2320 C C . GLY A 1 304 ? -14.576 4.838 3.798 1.00 89.06 304 GLY A C 1
ATOM 2321 O O . GLY A 1 304 ? -13.401 4.708 3.448 1.00 89.06 304 GLY A O 1
ATOM 2322 N N . ARG A 1 305 ? -15.280 5.949 3.541 1.00 82.94 305 ARG A N 1
ATOM 2323 C CA . ARG A 1 305 ? -14.716 7.142 2.874 1.00 82.94 305 ARG A CA 1
ATOM 2324 C C . ARG A 1 305 ? -14.083 8.104 3.886 1.00 82.94 305 ARG A C 1
ATOM 2326 O O . ARG A 1 305 ? -14.734 8.459 4.859 1.00 82.94 305 ARG A O 1
ATOM 2333 N N . TYR A 1 306 ? -12.867 8.574 3.597 1.00 71.69 306 TYR A N 1
ATOM 2334 C CA . TYR A 1 306 ? -11.963 9.343 4.477 1.00 71.69 306 TYR A CA 1
ATOM 2335 C C . TYR A 1 306 ? -12.537 10.613 5.146 1.00 71.69 306 TYR A C 1
ATOM 2337 O O . TYR A 1 306 ? -12.004 11.059 6.151 1.00 71.69 306 TYR A O 1
ATOM 2345 N N . GLN A 1 307 ? -13.605 11.213 4.616 1.00 75.25 307 GLN A N 1
ATOM 2346 C CA . GLN A 1 307 ? -14.016 12.586 4.958 1.00 75.25 307 GLN A CA 1
ATOM 2347 C C . GLN A 1 307 ? -15.111 12.698 6.037 1.00 75.25 307 GLN A C 1
ATOM 2349 O O . GLN A 1 307 ? -15.723 13.755 6.191 1.00 75.25 307 GLN A O 1
ATOM 2354 N N . ASN A 1 308 ? -15.402 11.631 6.789 1.00 84.12 308 ASN A N 1
ATOM 2355 C CA . ASN A 1 308 ? -16.425 11.685 7.837 1.00 84.12 308 ASN A CA 1
ATOM 2356 C C . ASN A 1 308 ? -15.804 11.865 9.234 1.00 84.12 308 ASN A C 1
ATOM 2358 O O . ASN A 1 308 ? -15.310 10.913 9.841 1.00 84.12 308 ASN A O 1
ATOM 2362 N N . GLY A 1 309 ? -15.906 13.083 9.779 1.00 87.44 309 GLY A N 1
ATOM 2363 C CA . GLY A 1 309 ? -15.419 13.405 11.124 1.00 87.44 309 GLY A CA 1
ATOM 2364 C C . GLY A 1 309 ? -16.089 12.601 12.249 1.00 87.44 309 GLY A C 1
ATOM 2365 O O . GLY A 1 309 ? -15.425 12.262 13.227 1.00 87.44 309 GLY A O 1
ATOM 2366 N N . VAL A 1 310 ? -17.373 12.248 12.106 1.00 90.56 310 VAL A N 1
ATOM 2367 C CA . VAL A 1 310 ? -18.127 11.424 13.071 1.00 90.56 310 VAL A CA 1
ATOM 2368 C C . VAL A 1 310 ? -17.596 9.988 13.080 1.00 90.56 310 VAL A C 1
ATOM 2370 O O . VAL A 1 310 ? -17.329 9.441 14.149 1.00 90.56 310 VAL A O 1
ATOM 2373 N N . ALA A 1 311 ? -17.376 9.400 11.898 1.00 91.38 311 ALA A N 1
ATOM 2374 C CA . ALA A 1 311 ? -16.786 8.068 11.753 1.00 91.38 311 ALA A CA 1
ATOM 2375 C C . ALA A 1 311 ? -15.393 8.017 12.388 1.00 91.38 311 ALA A C 1
ATOM 2377 O O . ALA A 1 311 ? -15.104 7.147 13.206 1.00 91.38 311 ALA A O 1
ATOM 2378 N N . ARG A 1 312 ? -14.557 9.013 12.077 1.00 90.06 312 ARG A N 1
ATOM 2379 C CA . ARG A 1 312 ? -13.212 9.155 12.640 1.00 90.06 312 ARG A CA 1
ATOM 2380 C C . ARG A 1 312 ? -13.217 9.247 14.166 1.00 90.06 312 ARG A C 1
ATOM 2382 O O . ARG A 1 312 ? -12.427 8.567 14.825 1.00 90.06 312 ARG A O 1
ATOM 2389 N N . ALA A 1 313 ? -14.092 10.080 14.730 1.00 91.00 313 ALA A N 1
ATOM 2390 C CA . ALA A 1 313 ? -14.222 10.225 16.176 1.00 91.00 313 ALA A CA 1
ATOM 2391 C C . ALA A 1 313 ? -14.646 8.900 16.831 1.00 91.00 313 ALA A C 1
ATOM 2393 O O . ALA A 1 313 ? -14.049 8.498 17.830 1.00 91.00 313 ALA A O 1
ATOM 2394 N N . LEU A 1 314 ? -15.595 8.173 16.227 1.00 94.56 314 LEU A N 1
ATOM 2395 C CA . LEU A 1 314 ? -15.990 6.855 16.718 1.00 94.56 314 LEU A CA 1
ATOM 2396 C C . LEU A 1 314 ? -14.844 5.841 16.655 1.00 94.56 314 LEU A C 1
ATOM 2398 O O . LEU A 1 314 ? -14.573 5.174 17.650 1.00 94.56 314 LEU A O 1
ATOM 2402 N N . TYR A 1 315 ? -14.162 5.722 15.513 1.00 95.06 315 TYR A N 1
ATOM 2403 C CA . TYR A 1 315 ? -13.035 4.796 15.349 1.00 95.06 315 TYR A CA 1
ATOM 2404 C C . TYR A 1 315 ? -11.945 5.052 16.383 1.00 95.06 315 TYR A C 1
ATOM 2406 O O . TYR A 1 315 ? -11.347 4.116 16.910 1.00 95.06 315 TYR A O 1
ATOM 2414 N N . SER A 1 316 ? -11.727 6.322 16.716 1.00 92.44 316 SER A N 1
ATOM 2415 C CA . SER A 1 316 ? -10.751 6.721 17.720 1.00 92.44 316 SER A CA 1
ATOM 2416 C C . SER A 1 316 ? -11.160 6.338 19.141 1.00 92.44 316 SER A C 1
ATOM 2418 O O . SER A 1 316 ? -10.330 5.822 19.891 1.00 92.44 316 SER A O 1
ATOM 2420 N N . LEU A 1 317 ? -12.430 6.543 19.508 1.00 93.81 317 LEU A N 1
ATOM 2421 C CA . LEU A 1 317 ? -12.967 6.093 20.795 1.00 93.81 317 LEU A CA 1
ATOM 2422 C C . LEU A 1 317 ? -12.895 4.570 20.915 1.00 93.81 317 LEU A C 1
ATOM 2424 O O . LEU A 1 317 ? -12.401 4.063 21.920 1.00 93.81 317 LEU A O 1
ATOM 2428 N N . LEU A 1 318 ? -13.284 3.859 19.855 1.00 95.62 318 LEU A N 1
ATOM 2429 C CA . LEU A 1 318 ? -13.319 2.404 19.845 1.00 95.62 318 LEU A CA 1
ATOM 2430 C C . LEU A 1 318 ? -11.915 1.799 19.916 1.00 95.62 318 LEU A C 1
ATOM 2432 O O . LEU A 1 318 ? -11.674 0.925 20.741 1.00 95.62 318 LEU A O 1
ATOM 2436 N N . ALA A 1 319 ? -10.958 2.307 19.131 1.00 94.81 319 ALA A N 1
ATOM 2437 C CA . ALA A 1 319 ? -9.551 1.923 19.265 1.00 94.81 319 ALA A CA 1
ATOM 2438 C C . ALA A 1 319 ? -9.033 2.175 20.688 1.00 94.81 319 ALA A C 1
ATOM 2440 O O . ALA A 1 319 ? -8.336 1.332 21.253 1.00 94.81 319 ALA A O 1
ATOM 2441 N N . GLY A 1 320 ? -9.421 3.309 21.280 1.00 92.88 320 GLY A N 1
ATOM 2442 C CA . GLY A 1 320 ? -9.118 3.652 22.663 1.00 92.88 320 GLY A CA 1
ATOM 2443 C C . GLY A 1 320 ? -9.654 2.632 23.670 1.00 92.88 320 GLY A C 1
ATOM 2444 O O . GLY A 1 320 ? -8.949 2.319 24.627 1.00 92.88 320 GLY A O 1
ATOM 2445 N N . SER A 1 321 ? -10.860 2.094 23.473 1.00 95.25 321 SER A N 1
ATOM 2446 C CA . SER A 1 321 ? -11.469 1.099 24.371 1.00 95.25 321 SER A CA 1
ATOM 2447 C C . SER A 1 321 ? -10.726 -0.242 24.415 1.00 95.25 321 SER A C 1
ATOM 2449 O O . SER A 1 321 ? -10.906 -0.991 25.369 1.00 95.25 321 SER A O 1
ATOM 2451 N N . TYR A 1 322 ? -9.861 -0.530 23.437 1.00 95.75 322 TYR A N 1
ATOM 2452 C CA . TYR A 1 322 ? -9.147 -1.807 23.321 1.00 95.75 322 TYR A CA 1
ATOM 2453 C C . TYR A 1 322 ? -7.627 -1.713 23.536 1.00 95.75 322 TYR A C 1
ATOM 2455 O O . TYR A 1 322 ? -6.906 -2.663 23.234 1.00 95.75 322 TYR A O 1
ATOM 2463 N N . THR A 1 323 ? -7.108 -0.603 24.066 1.00 92.50 323 THR A N 1
ATOM 2464 C CA . THR A 1 323 ? -5.656 -0.327 24.136 1.00 92.50 323 THR A CA 1
ATOM 2465 C C . THR A 1 323 ? -4.826 -1.407 24.837 1.00 92.50 323 THR A C 1
ATOM 2467 O O . THR A 1 323 ? -3.695 -1.666 24.428 1.00 92.50 323 THR A O 1
ATOM 2470 N N . GLU A 1 324 ? -5.381 -2.087 25.841 1.00 93.19 324 GLU A N 1
ATOM 2471 C CA . GLU A 1 324 ? -4.667 -3.112 26.620 1.00 93.19 324 GLU A CA 1
ATOM 2472 C C . GLU A 1 324 ? -4.474 -4.446 25.880 1.00 93.19 324 GLU A C 1
ATOM 2474 O O . GLU A 1 324 ? -3.575 -5.218 26.212 1.00 93.19 324 GLU A O 1
ATOM 2479 N N . GLN A 1 325 ? -5.311 -4.737 24.882 1.00 95.62 325 GLN A N 1
ATOM 2480 C CA . GLN A 1 325 ? -5.412 -6.066 24.258 1.00 95.62 325 GLN A CA 1
ATOM 2481 C C . GLN A 1 325 ? -5.319 -6.054 22.730 1.00 95.62 325 GLN A C 1
ATOM 2483 O O . GLN A 1 325 ? -5.141 -7.109 22.116 1.00 95.62 325 GLN A O 1
ATOM 2488 N N . LEU A 1 326 ? -5.441 -4.881 22.105 1.00 96.12 326 LEU A N 1
ATOM 2489 C CA . LEU A 1 326 ? -5.378 -4.732 20.660 1.00 96.12 326 LEU A CA 1
ATOM 2490 C C . LEU A 1 326 ? -3.990 -5.126 20.144 1.00 96.12 326 LEU A C 1
ATOM 2492 O O . LEU A 1 326 ? -2.987 -4.539 20.539 1.00 96.12 326 LEU A O 1
ATOM 2496 N N . LYS A 1 327 ? -3.943 -6.101 19.232 1.00 96.44 327 LYS A N 1
ATOM 2497 C CA . LYS A 1 327 ? -2.725 -6.593 18.567 1.00 96.44 327 LYS A CA 1
ATOM 2498 C C . LYS A 1 327 ? -2.593 -6.082 17.140 1.00 96.44 327 LYS A C 1
ATOM 2500 O O . LYS A 1 327 ? -1.473 -5.911 16.659 1.00 96.44 327 LYS A O 1
ATOM 2505 N N . VAL A 1 328 ? -3.721 -5.857 16.469 1.00 96.69 328 VAL A N 1
ATOM 2506 C CA . VAL A 1 328 ? -3.789 -5.452 15.065 1.00 96.69 328 VAL A CA 1
ATOM 2507 C C . VAL A 1 328 ? -4.734 -4.262 14.925 1.00 96.69 328 VAL A C 1
ATOM 2509 O O . VAL A 1 328 ? -5.902 -4.341 15.301 1.00 96.69 328 VAL A O 1
ATOM 2512 N N . LEU A 1 329 ? -4.241 -3.174 14.340 1.00 96.00 329 LEU A N 1
ATOM 2513 C CA . LEU A 1 329 ? -5.031 -2.001 13.990 1.00 96.00 329 LEU A CA 1
ATOM 2514 C C . LEU A 1 329 ? -4.835 -1.680 12.511 1.00 96.00 329 LEU A C 1
ATOM 2516 O O . LEU A 1 329 ? -3.758 -1.251 12.101 1.00 96.00 329 LEU A O 1
ATOM 2520 N N . HIS A 1 330 ? -5.891 -1.838 11.722 1.00 96.19 330 HIS A N 1
ATOM 2521 C CA . HIS A 1 330 ? -5.957 -1.345 10.353 1.00 96.19 330 HIS A CA 1
ATOM 2522 C C . HIS A 1 330 ? -6.979 -0.223 10.282 1.00 96.19 330 HIS A C 1
ATOM 2524 O O . HIS A 1 330 ? -8.152 -0.429 10.562 1.00 96.19 330 HIS A O 1
ATOM 2530 N N . SER A 1 331 ? -6.567 0.964 9.872 1.00 94.50 331 SER A N 1
ATOM 2531 C CA . SER A 1 331 ? -7.460 2.095 9.718 1.00 94.50 331 SER A CA 1
ATOM 2532 C C . SER A 1 331 ? -7.191 2.804 8.408 1.00 94.50 331 SER A C 1
ATOM 2534 O O . SER A 1 331 ? -6.094 3.303 8.160 1.00 94.50 331 SER A O 1
ATOM 2536 N N . LYS A 1 332 ? -8.228 2.906 7.578 1.00 91.75 332 LYS A N 1
ATOM 2537 C CA . LYS A 1 332 ? -8.231 3.826 6.437 1.00 91.75 332 LYS A CA 1
ATOM 2538 C C . LYS A 1 332 ? -8.443 5.279 6.874 1.00 91.75 332 LYS A C 1
ATOM 2540 O O . LYS A 1 332 ? -8.510 6.136 6.019 1.00 91.75 332 LYS A O 1
ATOM 2545 N N . HIS A 1 333 ? -8.549 5.568 8.165 1.00 88.94 333 HIS A N 1
ATOM 2546 C CA . HIS A 1 333 ? -8.767 6.916 8.690 1.00 88.94 333 HIS A CA 1
ATOM 2547 C C . HIS A 1 333 ? -7.701 7.266 9.724 1.00 88.94 333 HIS A C 1
ATOM 2549 O O . HIS A 1 333 ? -7.195 6.352 10.393 1.00 88.94 333 HIS A O 1
ATOM 2555 N N . PRO A 1 334 ? -7.391 8.557 9.929 1.00 87.62 334 PRO A N 1
ATOM 2556 C CA . PRO A 1 334 ? -6.539 8.934 11.039 1.00 87.62 334 PRO A CA 1
ATOM 2557 C C . PRO A 1 334 ? -7.219 8.533 12.347 1.00 87.62 334 PRO A C 1
ATOM 2559 O O . PRO A 1 334 ? -8.417 8.733 12.532 1.00 87.62 334 PRO A O 1
ATOM 2562 N N . ILE A 1 335 ? -6.454 7.937 13.253 1.00 87.00 335 ILE A N 1
ATOM 2563 C CA . ILE A 1 335 ? -6.914 7.629 14.606 1.00 87.00 335 ILE A CA 1
ATOM 2564 C C . ILE A 1 335 ? -6.408 8.753 15.502 1.00 87.00 335 ILE A C 1
ATOM 2566 O O . ILE A 1 335 ? -5.224 9.072 15.458 1.00 87.00 335 ILE A O 1
ATOM 2570 N N . VAL A 1 336 ? -7.300 9.366 16.278 1.00 81.94 336 VAL A N 1
ATOM 2571 C CA . VAL A 1 336 ? -7.016 10.525 17.138 1.00 81.94 336 VAL A CA 1
ATOM 2572 C C . VAL A 1 336 ? -7.537 10.217 18.528 1.00 81.94 336 VAL A C 1
ATOM 2574 O O . VAL A 1 336 ? -8.713 10.420 18.824 1.00 81.94 336 VAL A O 1
ATOM 2577 N N . VAL A 1 337 ? -6.685 9.676 19.395 1.00 73.19 337 VAL A N 1
ATOM 2578 C CA . VAL A 1 337 ? -7.140 9.311 20.739 1.00 73.19 337 VAL A CA 1
ATOM 2579 C C . VAL A 1 337 ? -7.164 10.577 21.608 1.00 73.19 337 VAL A C 1
ATOM 2581 O O . VAL A 1 337 ? -6.132 11.232 21.730 1.00 73.19 337 VAL A O 1
ATOM 2584 N N . PRO A 1 338 ? -8.307 10.938 22.233 1.00 67.75 338 PRO A N 1
ATOM 2585 C CA . PRO A 1 338 ? -8.468 12.215 22.950 1.00 67.75 338 PRO A CA 1
ATOM 2586 C C . PRO A 1 338 ? -7.537 12.408 24.153 1.00 67.75 338 PRO A C 1
ATOM 2588 O O . PRO A 1 338 ? -7.412 13.506 24.688 1.00 67.75 338 PRO A O 1
ATOM 2591 N N . ARG A 1 339 ? -6.950 11.317 24.643 1.00 73.38 339 ARG A N 1
ATOM 2592 C CA . ARG A 1 339 ? -6.011 11.284 25.763 1.00 73.38 339 ARG A CA 1
ATOM 2593 C C . ARG A 1 339 ? -4.856 10.386 25.368 1.00 73.38 339 ARG A C 1
ATOM 2595 O O . ARG A 1 339 ? -5.070 9.415 24.644 1.00 73.38 339 ARG A O 1
ATOM 2602 N N . ASP A 1 340 ? -3.670 10.667 25.890 1.00 72.56 340 ASP A N 1
ATOM 2603 C CA . ASP A 1 340 ? -2.531 9.767 25.754 1.00 72.56 340 ASP A CA 1
ATOM 2604 C C . ASP A 1 340 ? -2.917 8.399 26.349 1.00 72.56 340 ASP A C 1
ATOM 2606 O O . ASP A 1 340 ? -3.010 8.232 27.564 1.00 72.56 340 ASP A O 1
ATOM 2610 N N . ARG A 1 341 ? -3.227 7.430 25.479 1.00 78.38 341 ARG A N 1
ATOM 2611 C CA . ARG A 1 341 ? -3.449 6.028 25.843 1.00 78.38 341 ARG A CA 1
ATOM 2612 C C . ARG A 1 341 ? -2.332 5.204 25.252 1.00 78.38 341 ARG A C 1
ATOM 2614 O O . ARG A 1 341 ? -1.952 5.438 24.113 1.00 78.38 341 ARG A O 1
ATOM 2621 N N . MET A 1 342 ? -1.849 4.239 26.018 1.00 83.06 342 MET A N 1
ATOM 2622 C CA . MET A 1 342 ? -0.742 3.382 25.632 1.00 83.06 342 MET A CA 1
ATOM 2623 C C . MET A 1 342 ? -1.276 2.047 25.107 1.00 83.06 342 MET A C 1
ATOM 2625 O O . MET A 1 342 ? -1.994 1.344 25.809 1.00 83.06 342 MET A O 1
ATOM 2629 N N . PHE A 1 343 ? -0.924 1.685 23.874 1.00 88.81 343 PHE A N 1
ATOM 2630 C CA . PHE A 1 343 ? -1.303 0.393 23.294 1.00 88.81 343 PHE A CA 1
ATOM 2631 C C . PHE A 1 343 ? -0.330 -0.717 23.716 1.00 88.81 343 PHE A C 1
ATOM 2633 O O . PHE A 1 343 ? 0.693 -0.903 23.065 1.00 88.81 343 PHE A O 1
ATOM 2640 N N . ALA A 1 344 ? -0.631 -1.460 24.784 1.00 88.12 344 ALA A N 1
ATOM 2641 C CA . ALA A 1 344 ? 0.316 -2.397 25.402 1.00 88.12 344 ALA A CA 1
ATOM 2642 C C . ALA A 1 344 ? 0.722 -3.580 24.492 1.00 88.12 344 ALA A C 1
ATOM 2644 O O . ALA A 1 344 ? 1.880 -4.005 24.492 1.00 88.12 344 ALA A O 1
ATOM 2645 N N . GLN A 1 345 ? -0.213 -4.106 23.693 1.00 93.19 345 GLN A N 1
ATOM 2646 C CA . GLN A 1 345 ? -0.031 -5.345 22.916 1.00 93.19 345 GLN A CA 1
ATOM 2647 C C . GLN A 1 345 ? 0.005 -5.151 21.392 1.00 93.19 345 GLN A C 1
ATOM 2649 O O . GLN A 1 345 ? -0.001 -6.141 20.654 1.00 93.19 345 GLN A O 1
ATOM 2654 N N . LEU A 1 346 ? 0.030 -3.908 20.904 1.00 93.44 346 LEU A N 1
ATOM 2655 C CA . LEU A 1 346 ? -0.119 -3.617 19.480 1.00 93.44 346 LEU A CA 1
ATOM 2656 C C . LEU A 1 346 ? 1.125 -4.026 18.686 1.00 93.44 346 LEU A C 1
ATOM 2658 O O . LEU A 1 346 ? 2.167 -3.384 18.751 1.00 93.44 346 LEU A O 1
ATOM 2662 N N . LYS A 1 347 ? 0.979 -5.075 17.873 1.00 94.81 347 LYS A N 1
ATOM 2663 C CA . LYS A 1 347 ? 2.042 -5.626 17.025 1.00 94.81 347 LYS A CA 1
ATOM 2664 C C . LYS A 1 347 ? 2.033 -5.079 15.607 1.00 94.81 347 LYS A C 1
ATOM 2666 O O . LYS A 1 347 ? 3.094 -4.928 15.000 1.00 94.81 347 LYS A O 1
ATOM 2671 N N . TYR A 1 348 ? 0.847 -4.805 15.071 1.00 95.81 348 TYR A N 1
ATOM 2672 C CA . TYR A 1 348 ? 0.663 -4.389 13.685 1.00 95.81 348 TYR A CA 1
ATOM 2673 C C . TYR A 1 348 ? -0.231 -3.154 13.640 1.00 95.81 348 TYR A C 1
ATOM 2675 O O . TYR A 1 348 ? -1.394 -3.214 14.036 1.00 95.81 348 TYR A O 1
ATOM 2683 N N . ALA A 1 349 ? 0.301 -2.047 13.127 1.00 94.31 349 ALA A N 1
ATOM 2684 C CA . ALA A 1 349 ? -0.450 -0.817 12.917 1.00 94.31 349 ALA A CA 1
ATOM 2685 C C . ALA A 1 349 ? -0.367 -0.403 11.446 1.00 94.31 349 ALA A C 1
ATOM 2687 O O . ALA A 1 349 ? 0.723 -0.271 10.894 1.00 94.31 349 ALA A O 1
ATOM 2688 N N . SER A 1 350 ? -1.517 -0.196 10.813 1.00 94.56 350 SER A N 1
ATOM 2689 C CA . SER A 1 350 ? -1.654 0.355 9.469 1.00 94.56 350 SER A CA 1
ATOM 2690 C C . SER A 1 350 ? -2.660 1.490 9.530 1.00 94.56 350 SER A C 1
ATOM 2692 O O . SER A 1 350 ? -3.847 1.244 9.715 1.00 94.56 350 SER A O 1
ATOM 2694 N N . ILE A 1 351 ? -2.193 2.731 9.440 1.00 92.62 351 ILE A N 1
ATOM 2695 C CA . ILE A 1 351 ? -3.034 3.926 9.526 1.00 92.62 351 ILE A CA 1
ATOM 2696 C C . ILE A 1 351 ? -2.849 4.734 8.250 1.00 92.62 351 ILE A C 1
ATOM 2698 O O . ILE A 1 351 ? -1.726 5.012 7.831 1.00 92.62 351 ILE A O 1
ATOM 2702 N N . SER A 1 352 ? -3.955 5.135 7.638 1.00 90.38 352 SER A N 1
ATOM 2703 C CA . SER A 1 352 ? -3.958 6.167 6.612 1.00 90.38 352 SER A CA 1
ATOM 2704 C C . SER A 1 352 ? -4.386 7.486 7.237 1.00 90.38 352 SER A C 1
ATOM 2706 O O . SER A 1 352 ? -5.478 7.568 7.791 1.00 90.38 352 SER A O 1
ATOM 2708 N N . GLY A 1 353 ? -3.551 8.511 7.119 1.00 85.25 353 GLY A N 1
ATOM 2709 C CA . GLY A 1 353 ? -3.965 9.891 7.314 1.00 85.25 353 GLY A CA 1
ATOM 2710 C C . GLY A 1 353 ? -4.933 10.348 6.223 1.00 85.25 353 GLY A C 1
ATOM 2711 O O . GLY A 1 353 ? -5.212 9.632 5.247 1.00 85.25 353 GLY A O 1
ATOM 2712 N N . ASP A 1 354 ? -5.438 11.556 6.414 1.00 80.31 354 ASP A N 1
ATOM 2713 C CA . ASP A 1 354 ? -6.109 12.360 5.406 1.00 80.31 354 ASP A CA 1
ATOM 2714 C C . ASP A 1 354 ? -5.248 13.608 5.112 1.00 80.31 354 ASP A C 1
ATOM 2716 O O . ASP A 1 354 ? -4.225 13.858 5.755 1.00 80.31 354 ASP A O 1
ATOM 2720 N N . ASN A 1 355 ? -5.615 14.365 4.077 1.00 66.25 355 ASN A N 1
ATOM 2721 C CA . ASN A 1 355 ? -4.924 15.617 3.757 1.00 66.25 355 ASN A CA 1
ATOM 2722 C C . ASN A 1 355 ? -5.357 16.769 4.682 1.00 66.25 355 ASN A C 1
ATOM 2724 O O . ASN A 1 355 ? -4.881 17.889 4.501 1.00 66.25 355 ASN A O 1
ATOM 2728 N N . ASP A 1 356 ? -6.245 16.511 5.645 1.00 66.75 356 ASP A N 1
ATOM 2729 C CA . ASP A 1 356 ? -6.782 17.542 6.518 1.00 66.75 356 ASP A CA 1
ATOM 2730 C C . ASP A 1 356 ? -5.809 17.794 7.681 1.00 66.75 356 ASP A C 1
ATOM 2732 O O . ASP A 1 356 ? -5.110 16.906 8.171 1.00 66.75 356 ASP A O 1
ATOM 2736 N N . HIS A 1 357 ? -5.705 19.053 8.095 1.00 60.59 357 HIS A N 1
ATOM 2737 C CA . HIS A 1 357 ? -4.631 19.495 8.979 1.00 60.59 357 HIS A CA 1
ATOM 2738 C C . HIS A 1 357 ? -4.914 19.208 10.464 1.00 60.59 357 HIS A C 1
ATOM 2740 O O . HIS A 1 357 ? -6.018 19.441 10.958 1.00 60.59 357 HIS A O 1
ATOM 2746 N N . GLY A 1 358 ? -3.863 18.820 11.200 1.00 62.12 358 GLY A N 1
ATOM 2747 C CA . GLY A 1 358 ? -3.727 19.131 12.629 1.00 62.12 358 GLY A CA 1
ATOM 2748 C C . GLY A 1 358 ? -4.077 18.036 13.638 1.00 62.12 358 GLY A C 1
ATOM 2749 O O . GLY A 1 358 ? -4.374 18.361 14.787 1.00 62.12 358 GLY A O 1
ATOM 2750 N N . TYR A 1 359 ? -4.055 16.755 13.266 1.00 69.25 359 TYR A N 1
ATOM 2751 C CA . TYR A 1 359 ? -4.367 15.688 14.221 1.00 69.25 359 TYR A CA 1
ATOM 2752 C C . TYR A 1 359 ? -3.150 15.242 15.042 1.00 69.25 359 TYR A C 1
ATOM 2754 O O . TYR A 1 359 ? -2.057 14.996 14.522 1.00 69.25 359 TYR A O 1
ATOM 2762 N N . GLN A 1 360 ? -3.366 15.053 16.344 1.00 66.31 360 GLN A N 1
ATOM 2763 C CA . GLN A 1 360 ? -2.436 14.331 17.205 1.00 66.31 360 GLN A CA 1
ATOM 2764 C C . GLN A 1 360 ? -2.724 12.829 17.102 1.00 66.31 360 GLN A C 1
ATOM 2766 O O . GLN A 1 360 ? -3.830 12.375 17.395 1.00 66.31 360 GLN A O 1
ATOM 2771 N N . LEU A 1 361 ? -1.734 12.053 16.668 1.00 70.75 361 LEU A N 1
ATOM 2772 C CA . LEU A 1 361 ? -1.852 10.598 16.617 1.00 70.75 361 LEU A CA 1
ATOM 2773 C C . LEU A 1 361 ? -1.831 9.979 18.031 1.00 70.75 361 LEU A C 1
ATOM 2775 O O . LEU A 1 361 ? -1.294 10.577 18.965 1.00 70.75 361 LEU A O 1
ATOM 2779 N N . PRO A 1 362 ? -2.395 8.772 18.218 1.00 67.75 362 PRO A N 1
ATOM 2780 C CA . PRO A 1 362 ? -2.281 8.033 19.466 1.00 67.75 362 PRO A CA 1
ATOM 2781 C C . PRO A 1 362 ? -0.845 7.645 19.772 1.00 67.75 362 PRO A C 1
ATOM 2783 O O . PRO A 1 362 ? -0.168 7.082 18.912 1.00 67.75 362 PRO A O 1
ATOM 2786 N N . ARG A 1 363 ? -0.441 7.801 21.036 1.00 70.38 363 ARG A N 1
ATOM 2787 C CA . ARG A 1 363 ? 0.796 7.205 21.536 1.00 70.38 363 ARG A CA 1
ATOM 2788 C C . ARG A 1 363 ? 0.728 5.677 21.477 1.00 70.38 363 ARG A C 1
ATOM 2790 O O . ARG A 1 363 ? 0.004 5.041 22.229 1.00 70.38 363 ARG A O 1
ATOM 2797 N N . MET A 1 364 ? 1.482 5.057 20.586 1.00 73.88 364 MET A N 1
ATOM 2798 C CA . MET A 1 364 ? 1.584 3.604 20.501 1.00 73.88 364 MET A CA 1
ATOM 2799 C C . MET A 1 364 ? 2.792 3.144 21.299 1.00 73.88 364 MET A C 1
ATOM 2801 O O . MET A 1 364 ? 3.897 3.635 21.064 1.00 73.88 364 MET A O 1
ATOM 2805 N N . TYR A 1 365 ? 2.593 2.200 22.229 1.00 68.38 365 TYR A N 1
ATOM 2806 C CA . TYR A 1 365 ? 3.729 1.631 22.939 1.00 68.38 365 TYR A CA 1
ATOM 2807 C C . TYR A 1 365 ? 4.579 0.872 21.948 1.00 68.38 365 TYR A C 1
ATOM 2809 O O . TYR A 1 365 ? 4.146 -0.066 21.279 1.00 68.38 365 TYR A O 1
ATOM 2817 N N . SER A 1 366 ? 5.815 1.308 21.861 1.00 65.75 366 SER A N 1
ATOM 2818 C CA . SER A 1 366 ? 6.717 0.815 20.854 1.00 65.75 366 SER A CA 1
ATOM 2819 C C . SER A 1 366 ? 7.172 -0.623 21.208 1.00 65.75 366 SER A C 1
ATOM 2821 O O . SER A 1 366 ? 7.378 -1.432 20.313 1.00 65.75 366 SER A O 1
ATOM 2823 N N . GLY A 1 367 ? 7.187 -1.022 22.489 1.00 78.62 367 GLY A N 1
ATOM 2824 C CA . GLY A 1 367 ? 7.720 -2.307 22.977 1.00 78.62 367 GLY A CA 1
ATOM 2825 C C . GLY A 1 367 ? 7.080 -3.608 22.454 1.00 78.62 367 GLY A C 1
ATOM 2826 O O . GLY A 1 367 ? 7.671 -4.668 22.647 1.00 78.62 367 GLY A O 1
ATOM 2827 N N . SER A 1 368 ? 5.964 -3.559 21.723 1.00 87.88 368 SER A N 1
ATOM 2828 C CA . SER A 1 368 ? 5.388 -4.724 21.026 1.00 87.88 368 SER A CA 1
ATOM 2829 C C . SER A 1 368 ? 5.237 -4.556 19.508 1.00 87.88 368 SER A C 1
ATOM 2831 O O . SER A 1 368 ? 4.935 -5.533 18.821 1.00 87.88 368 SER A O 1
ATOM 2833 N N . LEU A 1 369 ? 5.504 -3.366 18.959 1.00 91.88 369 LEU A N 1
ATOM 2834 C CA . LEU A 1 369 ? 5.197 -3.025 17.571 1.00 91.88 369 LEU A CA 1
ATOM 2835 C C . LEU A 1 369 ? 6.211 -3.640 16.590 1.00 91.88 369 LEU A C 1
ATOM 2837 O O . LEU A 1 369 ? 7.368 -3.231 16.508 1.00 91.88 369 LEU A O 1
ATOM 2841 N N . GLU A 1 370 ? 5.766 -4.627 15.813 1.00 94.31 370 GLU A N 1
ATOM 2842 C CA . GLU A 1 370 ? 6.577 -5.362 14.835 1.00 94.31 370 GLU A CA 1
ATOM 2843 C C . GLU A 1 370 ? 6.481 -4.757 13.423 1.00 94.31 370 GLU A C 1
ATOM 2845 O O . GLU A 1 370 ? 7.455 -4.803 12.662 1.00 94.31 370 GLU A O 1
ATOM 2850 N N . LYS A 1 371 ? 5.317 -4.202 13.059 1.00 94.88 371 LYS A N 1
ATOM 2851 C CA . LYS A 1 371 ? 5.050 -3.599 11.744 1.00 94.88 371 LYS A CA 1
ATOM 2852 C C . LYS A 1 371 ? 4.305 -2.281 11.888 1.00 94.88 371 LYS A C 1
ATOM 2854 O O . LYS A 1 371 ? 3.235 -2.232 12.496 1.00 94.88 371 LYS A O 1
ATOM 2859 N N . LEU A 1 372 ? 4.832 -1.258 11.230 1.00 93.69 372 LEU A N 1
ATOM 2860 C CA . LEU A 1 372 ? 4.211 0.054 11.135 1.00 93.69 372 LEU A CA 1
ATOM 2861 C C . LEU A 1 372 ? 4.004 0.421 9.668 1.00 93.69 372 LEU A C 1
ATOM 2863 O O . LEU A 1 372 ? 4.954 0.432 8.889 1.00 93.69 372 LEU A O 1
ATOM 2867 N N . GLN A 1 373 ? 2.762 0.727 9.312 1.00 94.12 373 GLN A N 1
ATOM 2868 C CA . GLN A 1 373 ? 2.382 1.248 8.013 1.00 94.12 373 GLN A CA 1
ATOM 2869 C C . GLN A 1 373 ? 1.636 2.570 8.188 1.00 94.12 373 GLN A C 1
ATOM 2871 O O . GLN A 1 373 ? 0.589 2.626 8.826 1.00 94.12 373 GLN A O 1
ATOM 2876 N N . LEU A 1 374 ? 2.175 3.635 7.613 1.00 91.81 374 LEU A N 1
ATOM 2877 C CA . LEU A 1 374 ? 1.627 4.982 7.678 1.00 91.81 374 LEU A CA 1
ATOM 2878 C C . LEU A 1 374 ? 1.470 5.498 6.256 1.00 91.81 374 LEU A C 1
ATOM 2880 O O . LEU A 1 374 ? 2.440 5.578 5.513 1.00 91.81 374 LEU A O 1
ATOM 2884 N N . ARG A 1 375 ? 0.249 5.833 5.851 1.00 91.19 375 ARG A N 1
ATOM 2885 C CA . ARG A 1 375 ? -0.047 6.303 4.491 1.00 91.19 375 ARG A CA 1
ATOM 2886 C C . ARG A 1 375 ? -0.677 7.687 4.536 1.00 91.19 375 ARG A C 1
ATOM 2888 O O . ARG A 1 375 ? -1.442 7.958 5.448 1.00 91.19 375 ARG A O 1
ATOM 2895 N N . ARG A 1 376 ? -0.405 8.535 3.541 1.00 85.81 376 ARG A N 1
ATOM 2896 C CA . ARG A 1 376 ? -1.037 9.859 3.363 1.00 85.81 376 ARG A CA 1
ATOM 2897 C C . ARG A 1 376 ? -0.904 10.789 4.578 1.00 85.81 376 ARG A C 1
ATOM 2899 O O . ARG A 1 376 ? -1.842 11.489 4.932 1.00 85.81 376 ARG A O 1
ATOM 2906 N N . PHE A 1 377 ? 0.255 10.791 5.228 1.00 84.38 377 PHE A N 1
ATOM 2907 C CA . PHE A 1 377 ? 0.521 11.708 6.338 1.00 84.38 377 PHE A CA 1
ATOM 2908 C C . PHE A 1 377 ? 1.029 13.066 5.848 1.00 84.38 377 PHE A C 1
ATOM 2910 O O . PHE A 1 377 ? 1.893 13.112 4.973 1.00 84.38 377 PHE A O 1
ATOM 2917 N N . THR A 1 378 ? 0.530 14.155 6.441 1.00 79.69 378 THR A N 1
ATOM 2918 C CA . THR A 1 378 ? 0.942 15.544 6.149 1.00 79.69 378 THR A CA 1
ATOM 2919 C C . THR A 1 378 ? 1.783 16.162 7.278 1.00 79.69 378 THR A C 1
ATOM 2921 O O . THR A 1 378 ? 1.954 15.556 8.336 1.00 79.69 378 THR A O 1
ATOM 2924 N N . ALA A 1 379 ? 2.308 17.378 7.058 1.00 67.25 379 ALA A N 1
ATOM 2925 C CA . ALA A 1 379 ? 3.182 18.109 7.991 1.00 67.25 379 ALA A CA 1
ATOM 2926 C C . ALA A 1 379 ? 2.598 18.268 9.398 1.00 67.25 379 ALA A C 1
ATOM 2928 O O . ALA A 1 379 ? 3.330 18.215 10.382 1.00 67.25 379 ALA A O 1
ATOM 2929 N N . ASP A 1 380 ? 1.287 18.488 9.465 1.00 66.06 380 ASP A N 1
ATOM 2930 C CA . ASP A 1 380 ? 0.596 18.908 10.684 1.00 66.06 380 ASP A CA 1
ATOM 2931 C C . ASP A 1 380 ? 0.274 17.739 11.613 1.00 66.06 380 ASP A C 1
ATOM 2933 O O . ASP A 1 380 ? -0.237 17.931 12.714 1.00 66.06 380 ASP A O 1
ATOM 2937 N N . HIS A 1 381 ? 0.573 16.516 11.178 1.00 69.00 381 HIS A N 1
ATOM 2938 C CA . HIS A 1 381 ? 0.410 15.330 11.995 1.00 69.00 381 HIS A CA 1
ATOM 2939 C C . HIS A 1 381 ? 1.571 15.220 12.988 1.00 69.00 381 HIS A C 1
ATOM 2941 O O . HIS A 1 381 ? 2.739 15.152 12.600 1.00 69.00 381 HIS A O 1
ATOM 2947 N N . SER A 1 382 ? 1.256 15.171 14.285 1.00 61.22 382 SER A N 1
ATOM 2948 C CA . SER A 1 382 ? 2.277 15.026 15.329 1.00 61.22 382 SER A CA 1
ATOM 2949 C C . SER A 1 382 ? 2.807 13.589 15.410 1.00 61.22 382 SER A C 1
ATOM 2951 O O . SER A 1 382 ? 2.069 12.643 15.707 1.00 61.22 382 SER A O 1
ATOM 2953 N N . TRP A 1 383 ? 4.118 13.443 15.192 1.00 63.16 383 TRP A N 1
ATOM 2954 C CA . TRP A 1 383 ? 4.864 12.175 15.202 1.00 63.16 383 TRP A CA 1
ATOM 2955 C C . TRP A 1 383 ? 5.342 11.731 16.589 1.00 63.16 383 TRP A C 1
ATOM 2957 O O . TRP A 1 383 ? 5.834 10.614 16.729 1.00 63.16 383 TRP A O 1
ATOM 2967 N N . ALA A 1 384 ? 5.165 12.556 17.631 1.00 58.78 384 ALA A N 1
ATOM 2968 C CA . ALA A 1 384 ? 5.551 12.234 19.020 1.00 58.78 384 ALA A CA 1
ATOM 2969 C C . ALA A 1 384 ? 4.851 10.975 19.589 1.00 58.78 384 ALA A C 1
ATOM 2971 O O . ALA A 1 384 ? 5.145 10.495 20.678 1.00 58.78 384 ALA A O 1
ATOM 2972 N N . SER A 1 385 ? 3.929 10.434 18.810 1.00 59.00 385 SER A N 1
ATOM 2973 C CA . SER A 1 385 ? 3.030 9.327 19.067 1.00 59.00 385 SER A CA 1
ATOM 2974 C C . SER A 1 385 ? 3.691 7.941 19.004 1.00 59.00 385 SER A C 1
ATOM 2976 O O . SER A 1 385 ? 3.051 6.952 19.324 1.00 59.00 385 SER A O 1
ATOM 2978 N N . PHE A 1 386 ? 4.964 7.816 18.629 1.00 64.19 386 PHE A N 1
ATOM 2979 C CA . PHE A 1 386 ? 5.661 6.516 18.581 1.00 64.19 386 PHE A CA 1
ATOM 2980 C C . PHE A 1 386 ? 6.882 6.498 19.499 1.00 64.19 386 PHE A C 1
ATOM 2982 O O . PHE A 1 386 ? 7.993 6.207 19.061 1.00 64.19 386 PHE A O 1
ATOM 2989 N N . SER A 1 387 ? 6.686 6.873 20.760 1.00 61.16 387 SER A N 1
ATOM 2990 C CA . SER A 1 387 ? 7.749 6.868 21.760 1.00 61.16 387 SER A CA 1
ATOM 2991 C C . SER A 1 387 ? 7.733 5.605 22.633 1.00 61.16 387 SER A C 1
ATOM 2993 O O . SER A 1 387 ? 6.679 5.052 22.945 1.00 61.16 387 SER A O 1
ATOM 2995 N N . THR A 1 388 ? 8.927 5.160 23.028 1.00 59.94 388 THR A N 1
ATOM 2996 C CA . THR A 1 388 ? 9.197 4.156 24.071 1.00 59.94 388 THR A CA 1
ATOM 2997 C C . THR A 1 388 ? 8.847 4.650 25.480 1.00 59.94 388 THR A C 1
ATOM 2999 O O . THR A 1 388 ? 8.561 3.825 26.347 1.00 59.94 388 THR A O 1
ATOM 3002 N N . ASP A 1 389 ? 8.859 5.967 25.705 1.00 63.38 389 ASP A N 1
ATOM 3003 C CA . ASP A 1 389 ? 8.732 6.605 27.017 1.00 63.38 389 ASP A CA 1
ATOM 3004 C C . ASP A 1 389 ? 7.678 7.727 26.980 1.00 63.38 389 ASP A C 1
ATOM 3006 O O . ASP A 1 389 ? 7.625 8.540 26.052 1.00 63.38 389 ASP A O 1
ATOM 3010 N N . SER A 1 390 ? 6.831 7.789 28.007 1.00 57.66 390 SER A N 1
ATOM 3011 C CA . SER A 1 390 ? 5.818 8.833 28.182 1.00 57.66 390 SER A CA 1
ATOM 3012 C C . SER A 1 390 ? 6.398 10.253 28.225 1.00 57.66 390 SER A C 1
ATOM 3014 O O . SER A 1 390 ? 5.677 11.196 27.896 1.00 57.66 390 SER A O 1
ATOM 3016 N N . ASP A 1 391 ? 7.682 10.416 28.551 1.00 59.62 391 ASP A N 1
ATOM 3017 C CA . ASP A 1 391 ? 8.308 11.737 28.701 1.00 59.62 391 ASP A CA 1
ATOM 3018 C C . ASP A 1 391 ? 9.245 12.143 27.556 1.00 59.62 391 ASP A C 1
ATOM 3020 O O . ASP A 1 391 ? 9.716 13.288 27.511 1.00 59.62 391 ASP A O 1
ATOM 3024 N N . SER A 1 392 ? 9.523 11.260 26.592 1.00 56.28 392 SER A N 1
ATOM 3025 C CA . SER A 1 392 ? 10.484 11.611 25.551 1.00 56.28 392 SER A CA 1
ATOM 3026 C C . SER A 1 392 ? 9.845 12.506 24.477 1.00 56.28 392 SER A C 1
ATOM 3028 O O . SER A 1 392 ? 8.831 12.204 23.849 1.00 56.28 392 SER A O 1
ATOM 3030 N N . ARG A 1 393 ? 10.491 13.648 24.222 1.00 64.00 393 ARG A N 1
ATOM 3031 C CA . ARG A 1 393 ? 10.213 14.496 23.047 1.00 64.00 393 ARG A CA 1
ATOM 3032 C C . ARG A 1 393 ? 10.800 13.915 21.756 1.00 64.00 393 ARG A C 1
ATOM 3034 O O . ARG A 1 393 ? 10.659 14.520 20.698 1.00 64.00 393 ARG A O 1
ATOM 3041 N N . GLN A 1 394 ? 11.515 12.795 21.852 1.00 64.88 394 GLN A N 1
ATOM 3042 C CA . GLN A 1 394 ? 12.220 12.164 20.744 1.00 64.88 394 GLN A CA 1
ATOM 3043 C C . GLN A 1 394 ? 11.505 10.874 20.361 1.00 64.88 394 GLN A C 1
ATOM 3045 O O . GLN A 1 394 ? 11.318 9.987 21.186 1.00 64.88 394 GLN A O 1
ATOM 3050 N N . MET A 1 395 ? 11.104 10.777 19.096 1.00 70.69 395 MET A N 1
ATOM 3051 C CA . MET A 1 395 ? 10.498 9.562 18.568 1.00 70.69 395 MET A CA 1
ATOM 3052 C C . MET A 1 395 ? 11.563 8.464 18.480 1.00 70.69 395 MET A C 1
ATOM 3054 O O . MET A 1 395 ? 12.556 8.611 17.764 1.00 70.69 395 MET A O 1
ATOM 3058 N N . GLU A 1 396 ? 11.336 7.358 19.183 1.00 78.44 396 GLU A N 1
ATOM 3059 C CA . GLU A 1 396 ? 12.192 6.176 19.152 1.00 78.44 396 GLU A CA 1
ATOM 3060 C C . GLU A 1 396 ? 11.386 4.974 18.672 1.00 78.44 396 GLU A C 1
ATOM 3062 O O . GLU A 1 396 ? 10.518 4.449 19.372 1.00 78.44 396 GLU A O 1
ATOM 3067 N N . LEU A 1 397 ? 11.694 4.520 17.458 1.00 84.50 397 LEU A N 1
ATOM 3068 C CA . LEU A 1 397 ? 11.112 3.291 16.944 1.00 84.50 397 LEU A CA 1
ATOM 3069 C C . LEU A 1 397 ? 11.758 2.072 17.632 1.00 84.50 397 LEU A C 1
ATOM 3071 O O . LEU A 1 397 ? 12.968 2.071 17.879 1.00 84.50 397 LEU A O 1
ATOM 3075 N N . PRO A 1 398 ? 10.989 1.006 17.898 1.00 86.06 398 PRO A N 1
ATOM 3076 C CA . PRO A 1 398 ? 11.482 -0.199 18.550 1.00 86.06 398 PRO A CA 1
ATOM 3077 C C . PRO A 1 398 ? 12.631 -0.847 17.786 1.00 86.06 398 PRO A C 1
ATOM 3079 O O . PRO A 1 398 ? 12.540 -1.026 16.567 1.00 86.06 398 PRO A O 1
ATOM 3082 N N . PRO A 1 399 ? 13.670 -1.328 18.484 1.00 87.31 399 PRO A N 1
ATOM 3083 C CA . PRO A 1 399 ? 14.805 -1.972 17.834 1.00 87.31 399 PRO A CA 1
ATOM 3084 C C . PRO A 1 399 ? 14.451 -3.303 17.152 1.00 87.31 399 PRO A C 1
ATOM 3086 O O . PRO A 1 399 ? 15.195 -3.745 16.283 1.00 87.31 399 PRO A O 1
ATOM 3089 N N . PHE A 1 400 ? 13.341 -3.950 17.527 1.00 89.38 400 PHE A N 1
ATOM 3090 C CA . PHE A 1 400 ? 12.898 -5.236 16.971 1.00 89.38 400 PHE A CA 1
ATOM 3091 C C . PHE A 1 400 ? 11.843 -5.099 15.857 1.00 89.38 400 PHE A C 1
ATOM 3093 O O . PHE A 1 400 ? 11.312 -6.118 15.402 1.00 89.38 400 PHE A O 1
ATOM 3100 N N . MET A 1 401 ? 11.532 -3.875 15.406 1.00 92.25 401 MET A N 1
ATOM 3101 C CA . MET A 1 401 ? 10.639 -3.667 14.264 1.00 92.25 401 MET A CA 1
ATOM 3102 C C . MET A 1 401 ? 11.131 -4.449 13.045 1.00 92.25 401 MET A C 1
ATOM 3104 O O . MET A 1 401 ? 12.292 -4.375 12.643 1.00 92.25 401 MET A O 1
ATOM 3108 N N . ARG A 1 402 ? 10.224 -5.198 12.422 1.00 93.50 402 ARG A N 1
ATOM 3109 C CA . ARG A 1 402 ? 10.523 -5.993 11.228 1.00 93.50 402 ARG A CA 1
ATOM 3110 C C . ARG A 1 402 ? 10.219 -5.221 9.957 1.00 93.50 402 ARG A C 1
ATOM 3112 O O . ARG A 1 402 ? 10.946 -5.397 8.982 1.00 93.50 402 ARG A O 1
ATOM 3119 N N . PHE A 1 403 ? 9.185 -4.383 9.971 1.00 95.44 403 PHE A N 1
ATOM 3120 C CA . PHE A 1 403 ? 8.710 -3.694 8.777 1.00 95.44 403 PHE A CA 1
ATOM 3121 C C . PHE A 1 403 ? 8.273 -2.262 9.071 1.00 95.44 403 PHE A C 1
ATOM 3123 O O . PHE A 1 403 ? 7.480 -2.023 9.983 1.00 95.44 403 PHE A O 1
ATOM 3130 N N . ILE A 1 404 ? 8.758 -1.332 8.253 1.00 94.81 404 ILE A N 1
ATOM 3131 C CA . ILE A 1 404 ? 8.351 0.073 8.255 1.00 94.81 404 ILE A CA 1
ATOM 3132 C C . ILE A 1 404 ? 7.927 0.431 6.832 1.00 94.81 404 ILE A C 1
ATOM 3134 O O . ILE A 1 404 ? 8.710 0.276 5.899 1.00 94.81 404 ILE A O 1
ATOM 3138 N N . ASP A 1 405 ? 6.697 0.905 6.675 1.00 95.50 405 ASP A N 1
ATOM 3139 C CA . ASP A 1 405 ? 6.103 1.353 5.416 1.00 95.50 405 ASP A CA 1
ATOM 3140 C C . ASP A 1 405 ? 5.527 2.752 5.642 1.00 95.50 405 ASP A C 1
ATOM 3142 O O . ASP A 1 405 ? 4.580 2.919 6.403 1.00 95.50 405 ASP A O 1
ATOM 3146 N N . ILE A 1 406 ? 6.140 3.781 5.061 1.00 93.56 406 ILE A N 1
ATOM 3147 C CA . ILE A 1 406 ? 5.718 5.168 5.265 1.00 93.56 406 ILE A CA 1
ATOM 3148 C C . ILE A 1 406 ? 5.558 5.847 3.916 1.00 93.56 406 ILE A C 1
ATOM 3150 O O . ILE A 1 406 ? 6.546 6.096 3.234 1.00 93.56 406 ILE A O 1
ATOM 3154 N N . THR A 1 407 ? 4.331 6.222 3.574 1.00 92.44 407 THR A N 1
ATOM 3155 C CA . THR A 1 407 ? 4.011 7.078 2.428 1.00 92.44 407 THR A CA 1
ATOM 3156 C C . THR A 1 407 ? 3.502 8.422 2.935 1.00 92.44 407 THR A C 1
ATOM 3158 O O . THR A 1 407 ? 2.416 8.479 3.520 1.00 92.44 407 THR A O 1
ATOM 3161 N N . ALA A 1 408 ? 4.279 9.495 2.778 1.00 90.12 408 ALA A N 1
ATOM 3162 C CA . ALA A 1 408 ? 3.999 10.758 3.464 1.00 90.12 408 ALA A CA 1
ATOM 3163 C C . ALA A 1 408 ? 4.519 12.008 2.739 1.00 90.12 408 ALA A C 1
ATOM 3165 O O . ALA A 1 408 ? 5.299 11.928 1.797 1.00 90.12 408 ALA A O 1
ATOM 3166 N N . SER A 1 409 ? 4.081 13.183 3.188 1.00 87.94 409 SER A N 1
ATOM 3167 C CA . SER A 1 409 ? 4.466 14.467 2.609 1.00 87.94 409 SER A CA 1
ATOM 3168 C C . SER A 1 409 ? 5.957 14.801 2.818 1.00 87.94 409 SER A C 1
ATOM 3170 O O . SER A 1 409 ? 6.607 14.292 3.736 1.00 87.94 409 SER A O 1
ATOM 3172 N N . PRO A 1 410 ? 6.510 15.741 2.031 1.00 87.12 410 PRO A N 1
ATOM 3173 C CA . PRO A 1 410 ? 7.880 16.247 2.187 1.00 87.12 410 PRO A CA 1
ATOM 3174 C C . PRO A 1 410 ? 8.286 16.636 3.615 1.00 87.12 410 PRO A C 1
ATOM 3176 O O . PRO A 1 410 ? 9.357 16.273 4.101 1.00 87.12 410 PRO A O 1
ATOM 3179 N N . SER A 1 411 ? 7.411 17.368 4.296 1.00 84.06 411 SER A N 1
ATOM 3180 C CA . SER A 1 411 ? 7.591 17.834 5.672 1.00 84.06 411 SER A CA 1
ATOM 3181 C C . SER A 1 411 ? 7.679 16.688 6.678 1.00 84.06 411 SER A C 1
ATOM 3183 O O . SER A 1 411 ? 8.481 16.743 7.607 1.00 84.06 411 SER A O 1
ATOM 3185 N N . VAL A 1 412 ? 6.912 15.615 6.471 1.00 85.69 412 VAL A N 1
ATOM 3186 C CA . VAL A 1 412 ? 7.013 14.403 7.285 1.00 85.69 412 VAL A CA 1
ATOM 3187 C C . VAL A 1 412 ? 8.390 13.773 7.125 1.00 85.69 412 VAL A C 1
ATOM 3189 O O . VAL A 1 412 ? 9.022 13.432 8.121 1.00 85.69 412 VAL A O 1
ATOM 3192 N N . TYR A 1 413 ? 8.894 13.653 5.895 1.00 89.25 413 TYR A N 1
ATOM 3193 C CA . TYR A 1 413 ? 10.237 13.117 5.680 1.00 89.25 413 TYR A CA 1
ATOM 3194 C C . TYR A 1 413 ? 11.319 13.983 6.313 1.00 89.25 413 TYR A C 1
ATOM 3196 O O . TYR A 1 413 ? 12.286 13.445 6.850 1.00 89.25 413 TYR A O 1
ATOM 3204 N N . GLN A 1 414 ? 11.146 15.305 6.338 1.00 86.62 414 GLN A N 1
ATOM 3205 C CA . GLN A 1 414 ? 12.048 16.184 7.077 1.00 86.62 414 GLN A CA 1
ATOM 3206 C C . GLN A 1 414 ? 12.057 15.846 8.576 1.00 86.62 414 GLN A C 1
ATOM 3208 O O . GLN A 1 414 ? 13.137 15.710 9.151 1.00 86.62 414 GLN A O 1
ATOM 3213 N N . SER A 1 415 ? 10.895 15.607 9.186 1.00 83.50 415 SER A N 1
ATOM 3214 C CA . SER A 1 415 ? 10.799 15.151 10.580 1.00 83.50 415 SER A CA 1
ATOM 3215 C C . SER A 1 415 ? 11.456 13.778 10.777 1.00 83.50 415 SER A C 1
ATOM 3217 O O . SER A 1 415 ? 12.332 13.632 11.632 1.00 83.50 415 SER A O 1
ATOM 3219 N N . ILE A 1 416 ? 11.128 12.794 9.930 1.00 87.19 416 ILE A N 1
ATOM 3220 C CA . ILE A 1 416 ? 11.703 11.435 9.965 1.00 87.19 416 ILE A CA 1
ATOM 3221 C C . ILE A 1 416 ? 13.223 11.453 9.788 1.00 87.19 416 ILE A C 1
ATOM 3223 O O . ILE A 1 416 ? 13.921 10.615 10.350 1.00 87.19 416 ILE A O 1
ATOM 3227 N N . SER A 1 417 ? 13.768 12.425 9.057 1.00 89.19 417 SER A N 1
ATOM 3228 C CA . SER A 1 417 ? 15.205 12.507 8.797 1.00 89.19 417 SER A CA 1
ATOM 3229 C C . SER A 1 417 ? 16.074 12.647 10.049 1.00 89.19 417 SER A C 1
ATOM 3231 O O . SER A 1 417 ? 17.248 12.263 9.998 1.00 89.19 417 SER A O 1
ATOM 3233 N N . SER A 1 418 ? 15.487 13.148 11.141 1.00 86.62 418 SER A N 1
ATOM 3234 C CA . SER A 1 418 ? 16.105 13.302 12.462 1.00 86.62 418 SER A CA 1
ATOM 3235 C C . SER A 1 418 ? 16.005 12.054 13.348 1.00 86.62 418 SER A C 1
ATOM 3237 O O . SER A 1 418 ? 16.669 11.976 14.380 1.00 86.62 418 SER A O 1
ATOM 3239 N N . ILE A 1 419 ? 15.200 11.068 12.948 1.00 86.12 419 ILE A N 1
ATOM 3240 C CA . ILE A 1 419 ? 14.911 9.870 13.733 1.00 86.12 419 ILE A CA 1
ATOM 3241 C C . ILE A 1 419 ? 15.896 8.767 13.365 1.00 86.12 419 ILE A C 1
ATOM 3243 O O . ILE A 1 419 ? 16.180 8.499 12.195 1.00 86.12 419 ILE A O 1
ATOM 3247 N N . LYS A 1 420 ? 16.384 8.061 14.386 1.00 88.12 420 LYS A N 1
ATOM 3248 C CA . LYS A 1 420 ? 17.188 6.857 14.199 1.00 88.12 420 LYS A CA 1
ATOM 3249 C C . LYS A 1 420 ? 16.284 5.679 13.828 1.00 88.12 420 LYS A C 1
ATOM 3251 O O . LYS A 1 420 ? 15.606 5.118 14.684 1.00 88.12 420 LYS A O 1
ATOM 3256 N N . LEU A 1 421 ? 16.294 5.288 12.555 1.00 90.81 421 LEU A N 1
ATOM 3257 C CA . LEU A 1 421 ? 15.564 4.105 12.097 1.00 90.81 421 LEU A CA 1
ATOM 3258 C C . LEU A 1 421 ? 16.261 2.810 12.566 1.00 90.81 421 LEU A C 1
ATOM 3260 O O . LEU A 1 421 ? 17.484 2.689 12.414 1.00 90.81 421 LEU A O 1
ATOM 3264 N N . PRO A 1 422 ? 15.518 1.830 13.114 1.00 90.38 422 PRO A N 1
ATOM 3265 C CA . PRO A 1 422 ? 16.069 0.540 13.509 1.00 90.38 422 PRO A CA 1
ATOM 3266 C C . PRO A 1 422 ? 16.484 -0.277 12.276 1.00 90.38 422 PRO A C 1
ATOM 3268 O O . PRO A 1 422 ? 16.061 -0.010 11.151 1.00 90.38 422 PRO A O 1
ATOM 3271 N N . GLY A 1 423 ? 17.328 -1.292 12.477 1.00 91.25 423 GLY A N 1
ATOM 3272 C CA . GLY A 1 423 ? 17.590 -2.282 11.431 1.00 91.25 423 GLY A CA 1
ATOM 3273 C C . GLY A 1 423 ? 16.362 -3.171 11.260 1.00 91.25 423 GLY A C 1
ATOM 3274 O O . GLY A 1 423 ? 15.990 -3.869 12.197 1.00 91.25 423 GLY A O 1
ATOM 3275 N N . THR A 1 424 ? 15.731 -3.138 10.088 1.00 93.81 424 THR A N 1
ATOM 3276 C CA . THR A 1 424 ? 14.473 -3.855 9.822 1.00 93.81 424 THR A CA 1
ATOM 3277 C C . THR A 1 424 ? 14.645 -4.906 8.724 1.00 93.81 424 THR A C 1
ATOM 3279 O O . THR A 1 424 ? 15.625 -4.913 7.982 1.00 93.81 424 THR A O 1
ATOM 3282 N N . ARG A 1 425 ? 13.693 -5.832 8.580 1.00 94.81 425 ARG A N 1
ATOM 3283 C CA . ARG A 1 425 ? 13.674 -6.724 7.410 1.00 94.81 425 ARG A CA 1
ATOM 3284 C C . ARG A 1 425 ? 13.251 -5.970 6.154 1.00 94.81 425 ARG A C 1
ATOM 3286 O O . ARG A 1 425 ? 13.815 -6.232 5.098 1.00 94.81 425 ARG A O 1
ATOM 3293 N N . GLY A 1 426 ? 12.310 -5.036 6.273 1.00 95.19 426 GLY A N 1
ATOM 3294 C CA . GLY A 1 426 ? 11.853 -4.204 5.165 1.00 95.19 426 GLY A CA 1
ATOM 3295 C C . GLY A 1 426 ? 11.623 -2.755 5.579 1.00 95.19 426 GLY A C 1
ATOM 3296 O O . GLY A 1 426 ? 10.856 -2.487 6.504 1.00 95.19 426 GLY A O 1
ATOM 3297 N N . LEU A 1 427 ? 12.243 -1.837 4.844 1.00 96.81 427 LEU A N 1
ATOM 3298 C CA . LEU A 1 427 ? 11.996 -0.404 4.913 1.00 96.81 427 LEU A CA 1
ATOM 3299 C C . LEU A 1 427 ? 11.445 0.078 3.572 1.00 96.81 427 LEU A C 1
ATOM 3301 O O . LEU A 1 427 ? 12.122 -0.025 2.549 1.00 96.81 427 LEU A O 1
ATOM 3305 N N . TYR A 1 428 ? 10.238 0.629 3.598 1.00 96.69 428 TYR A N 1
ATOM 3306 C CA . TYR A 1 428 ? 9.547 1.193 2.452 1.00 96.69 428 TYR A CA 1
ATOM 3307 C C . TYR A 1 428 ? 9.195 2.652 2.705 1.00 96.69 428 TYR A C 1
ATOM 3309 O O . TYR A 1 428 ? 8.462 2.942 3.650 1.00 96.69 428 TYR A O 1
ATOM 3317 N N . LEU A 1 429 ? 9.679 3.555 1.852 1.00 96.44 429 LEU A N 1
ATOM 3318 C CA . LEU A 1 429 ? 9.266 4.958 1.863 1.00 96.44 429 LEU A CA 1
ATOM 3319 C C . LEU A 1 429 ? 8.625 5.338 0.517 1.00 96.44 429 LEU A C 1
ATOM 3321 O O . LEU A 1 429 ? 9.211 5.073 -0.533 1.00 96.44 429 LEU A O 1
ATOM 3325 N N . GLY A 1 430 ? 7.440 5.951 0.555 1.00 94.88 430 GLY A N 1
ATOM 3326 C CA . GLY A 1 430 ? 6.645 6.365 -0.605 1.00 94.88 430 GLY A CA 1
ATOM 3327 C C . GLY A 1 430 ? 6.392 7.879 -0.685 1.00 94.88 430 GLY A C 1
ATOM 3328 O O . GLY A 1 430 ? 5.829 8.474 0.228 1.00 94.88 430 GLY A O 1
ATOM 3329 N N . ILE A 1 431 ? 6.739 8.526 -1.793 1.00 93.62 431 ILE A N 1
ATOM 3330 C CA . ILE A 1 431 ? 6.463 9.953 -2.015 1.00 93.62 431 ILE A CA 1
ATOM 3331 C C . ILE A 1 431 ? 5.105 10.082 -2.729 1.00 93.62 431 ILE A C 1
ATOM 3333 O O . ILE A 1 431 ? 5.030 9.698 -3.894 1.00 93.62 431 ILE A O 1
ATOM 3337 N N . PRO A 1 432 ? 4.042 10.590 -2.075 1.00 90.19 432 PRO A N 1
ATOM 3338 C CA . PRO A 1 432 ? 2.705 10.697 -2.657 1.00 90.19 432 PRO A CA 1
ATOM 3339 C C . PRO A 1 432 ? 2.611 11.835 -3.685 1.00 90.19 432 PRO A C 1
ATOM 3341 O O . PRO A 1 432 ? 3.363 12.805 -3.609 1.00 90.19 432 PRO A O 1
ATOM 3344 N N . SER A 1 433 ? 1.602 11.778 -4.563 1.00 82.31 433 SER A N 1
ATOM 3345 C CA . SER A 1 433 ? 1.335 12.745 -5.651 1.00 82.31 433 SER A CA 1
ATOM 3346 C C . SER A 1 433 ? 0.960 14.178 -5.249 1.00 82.31 433 SER A C 1
ATOM 3348 O O . SER A 1 433 ? 0.522 14.968 -6.081 1.00 82.31 433 SER A O 1
ATOM 3350 N N . THR A 1 434 ? 1.118 14.542 -3.982 1.00 75.69 434 THR A N 1
ATOM 3351 C CA . THR A 1 434 ? 0.846 15.892 -3.471 1.00 75.69 434 THR A CA 1
ATOM 3352 C C . THR A 1 434 ? 2.123 16.682 -3.193 1.00 75.69 434 THR A C 1
ATOM 3354 O O . THR A 1 434 ? 2.061 17.769 -2.612 1.00 75.69 434 THR A O 1
ATOM 3357 N N . SER A 1 435 ? 3.297 16.153 -3.552 1.00 62.19 435 SER A N 1
ATOM 3358 C CA . SER A 1 435 ? 4.553 16.853 -3.317 1.00 62.19 435 SER A CA 1
ATOM 3359 C C . SER A 1 435 ? 4.682 18.002 -4.324 1.00 62.19 435 SER A C 1
ATOM 3361 O O . SER A 1 435 ? 4.375 17.863 -5.498 1.00 62.19 435 SER A O 1
ATOM 3363 N N . ALA A 1 436 ? 5.080 19.190 -3.873 1.00 71.75 436 ALA A N 1
ATOM 3364 C CA . ALA A 1 436 ? 5.100 20.399 -4.701 1.00 71.75 436 ALA A CA 1
ATOM 3365 C C . ALA A 1 436 ? 6.239 20.416 -5.753 1.00 71.75 436 ALA A C 1
ATOM 3367 O O . ALA A 1 436 ? 6.948 21.414 -5.866 1.00 71.75 436 ALA A O 1
ATOM 3368 N N . ASN A 1 437 ? 6.466 19.320 -6.490 1.00 75.31 437 ASN A N 1
ATOM 3369 C CA . ASN A 1 437 ? 7.544 19.169 -7.473 1.00 75.31 437 ASN A CA 1
ATOM 3370 C C . ASN A 1 437 ? 8.918 19.559 -6.931 1.00 75.31 437 ASN A C 1
ATOM 3372 O O . ASN A 1 437 ? 9.644 20.353 -7.525 1.00 75.31 437 ASN A O 1
ATOM 3376 N N . CYS A 1 438 ? 9.280 19.016 -5.770 1.00 84.69 438 CYS A N 1
ATOM 3377 C CA . CYS A 1 438 ? 10.528 19.368 -5.109 1.00 84.69 438 CYS A CA 1
ATOM 3378 C C . CYS A 1 438 ? 11.523 18.192 -5.153 1.00 84.69 438 CYS A C 1
ATOM 3380 O O . CYS A 1 438 ? 11.430 17.293 -4.315 1.00 84.69 438 CYS A O 1
ATOM 3382 N N . PRO A 1 439 ? 12.530 18.194 -6.055 1.00 87.19 439 PRO A N 1
ATOM 3383 C CA . PRO A 1 439 ? 13.526 17.116 -6.166 1.00 87.19 439 PRO A CA 1
ATOM 3384 C C . PRO A 1 439 ? 14.309 16.840 -4.874 1.00 87.19 439 PRO A C 1
ATOM 3386 O O . PRO A 1 439 ? 14.822 15.738 -4.654 1.00 87.19 439 PRO A O 1
ATOM 3389 N N . SER A 1 440 ? 14.386 17.833 -3.979 1.00 91.06 440 SER A N 1
ATOM 3390 C CA . SER A 1 440 ? 15.000 17.656 -2.660 1.00 91.06 440 SER A CA 1
ATOM 3391 C C . SER A 1 440 ? 14.281 16.595 -1.821 1.00 91.06 440 SER A C 1
ATOM 3393 O O . SER A 1 440 ? 14.922 15.926 -1.020 1.00 91.06 440 SER A O 1
ATOM 3395 N N . VAL A 1 441 ? 12.984 16.367 -2.047 1.00 91.88 441 VAL A N 1
ATOM 3396 C CA . VAL A 1 441 ? 12.182 15.364 -1.333 1.00 91.88 441 VAL A CA 1
ATOM 3397 C C . VAL A 1 441 ? 12.649 13.962 -1.677 1.00 91.88 441 VAL A C 1
ATOM 3399 O O . VAL A 1 441 ? 12.842 13.153 -0.772 1.00 91.88 441 VAL A O 1
ATOM 3402 N N . LEU A 1 442 ? 12.909 13.692 -2.957 1.00 94.44 442 LEU A N 1
ATOM 3403 C CA . LEU A 1 442 ? 13.480 12.424 -3.404 1.00 94.44 442 LEU A CA 1
ATOM 3404 C C . LEU A 1 442 ? 14.862 12.195 -2.783 1.00 94.44 442 LEU A C 1
ATOM 3406 O O . LEU A 1 442 ? 15.121 11.137 -2.208 1.00 94.44 442 LEU A O 1
ATOM 3410 N N . THR A 1 443 ? 15.707 13.229 -2.812 1.00 95.50 443 THR A N 1
ATOM 3411 C CA . THR A 1 443 ? 17.060 13.189 -2.238 1.00 95.50 443 THR A CA 1
ATOM 3412 C C . THR A 1 443 ? 17.034 12.951 -0.726 1.00 95.50 443 THR A C 1
ATOM 3414 O O . THR A 1 443 ? 17.770 12.104 -0.214 1.00 95.50 443 THR A O 1
ATOM 3417 N N . ASN A 1 444 ? 16.145 13.640 -0.009 1.00 94.12 444 ASN A N 1
ATOM 3418 C CA . ASN A 1 444 ? 15.957 13.497 1.432 1.00 94.12 444 ASN A CA 1
ATOM 3419 C C . ASN A 1 444 ? 15.424 12.107 1.782 1.00 94.12 444 ASN A C 1
ATOM 3421 O O . ASN A 1 444 ? 16.000 11.441 2.639 1.00 94.12 444 ASN A O 1
ATOM 3425 N N . THR A 1 445 ? 14.380 11.646 1.092 1.00 95.31 445 THR A N 1
ATOM 3426 C CA . THR A 1 445 ? 13.753 10.334 1.321 1.00 95.31 445 THR A CA 1
ATOM 3427 C C . THR A 1 445 ? 14.747 9.210 1.065 1.00 95.31 445 THR A C 1
ATOM 3429 O O . THR A 1 445 ? 14.968 8.365 1.929 1.00 95.31 445 THR A O 1
ATOM 3432 N N . SER A 1 446 ? 15.450 9.248 -0.068 1.00 96.25 446 SER A N 1
ATOM 3433 C CA . SER A 1 446 ? 16.535 8.311 -0.352 1.00 96.25 446 SER A CA 1
ATOM 3434 C C . SER A 1 446 ? 17.650 8.393 0.701 1.00 96.25 446 SER A C 1
ATOM 3436 O O . SER A 1 446 ? 18.185 7.367 1.120 1.00 96.25 446 SER A O 1
ATOM 3438 N N . GLY A 1 447 ? 17.984 9.596 1.178 1.00 96.44 447 GLY A N 1
ATOM 3439 C CA . GLY A 1 447 ? 18.982 9.793 2.228 1.00 96.44 447 GLY A CA 1
ATOM 3440 C C . GLY A 1 447 ? 18.573 9.171 3.565 1.00 96.44 447 GLY A C 1
ATOM 3441 O O . GLY A 1 447 ? 19.429 8.672 4.291 1.00 96.44 447 GLY A O 1
ATOM 3442 N N . ILE A 1 448 ? 17.277 9.158 3.884 1.00 95.38 448 ILE A N 1
ATOM 3443 C CA . ILE A 1 448 ? 16.730 8.472 5.063 1.00 95.38 448 ILE A CA 1
ATOM 3444 C C . ILE A 1 448 ? 16.918 6.958 4.928 1.00 95.38 448 ILE A C 1
ATOM 3446 O O . ILE A 1 448 ? 17.425 6.332 5.857 1.00 95.38 448 ILE A O 1
ATOM 3450 N N . ILE A 1 449 ? 16.589 6.376 3.768 1.00 96.06 449 ILE A N 1
ATOM 3451 C CA . ILE A 1 449 ? 16.778 4.936 3.506 1.00 96.06 449 ILE A CA 1
ATOM 3452 C C . ILE A 1 449 ? 18.263 4.556 3.593 1.00 96.06 449 ILE A C 1
ATOM 3454 O O . ILE A 1 449 ? 18.606 3.527 4.174 1.00 96.06 449 ILE A O 1
ATOM 3458 N N . ALA A 1 450 ? 19.151 5.403 3.066 1.00 95.38 450 ALA A N 1
ATOM 3459 C CA . ALA A 1 450 ? 20.594 5.178 3.112 1.00 95.38 450 ALA A CA 1
ATOM 3460 C C . ALA A 1 450 ? 21.145 5.174 4.550 1.00 95.38 450 ALA A C 1
ATOM 3462 O O . ALA A 1 450 ? 22.067 4.417 4.849 1.00 95.38 450 ALA A O 1
ATOM 3463 N N . ARG A 1 451 ? 20.577 6.000 5.443 1.00 94.81 451 ARG A N 1
ATOM 3464 C CA . ARG A 1 451 ? 20.955 6.072 6.866 1.00 94.81 451 ARG A CA 1
ATOM 3465 C C . ARG A 1 451 ? 20.283 5.017 7.739 1.00 94.81 451 ARG A C 1
ATOM 3467 O O . ARG A 1 451 ? 20.776 4.759 8.839 1.00 94.81 451 ARG A O 1
ATOM 3474 N N . ALA A 1 452 ? 19.171 4.432 7.295 1.00 91.38 452 ALA A N 1
ATOM 3475 C CA . ALA A 1 452 ? 18.579 3.297 7.985 1.00 91.38 452 ALA A CA 1
ATOM 3476 C C . ALA A 1 452 ? 19.624 2.182 8.068 1.00 91.38 452 ALA A C 1
ATOM 3478 O O . ALA A 1 452 ? 20.352 1.963 7.101 1.00 91.38 452 ALA A O 1
ATOM 3479 N N . GLY A 1 453 ? 19.734 1.533 9.233 1.00 79.88 453 GLY A N 1
ATOM 3480 C CA . GLY A 1 453 ? 20.804 0.581 9.538 1.00 79.88 453 GLY A CA 1
ATOM 3481 C C . GLY A 1 453 ? 20.825 -0.658 8.632 1.00 79.88 453 GLY A C 1
ATOM 3482 O O . GLY A 1 453 ? 20.505 -0.622 7.449 1.00 79.88 453 GLY A O 1
ATOM 3483 N N . LYS A 1 454 ? 21.202 -1.817 9.176 1.00 89.56 454 LYS A N 1
ATOM 3484 C CA . LYS A 1 454 ? 21.195 -3.074 8.408 1.00 89.56 454 LYS A CA 1
ATOM 3485 C C . LYS A 1 454 ? 19.752 -3.475 8.065 1.00 89.56 454 LYS A C 1
ATOM 3487 O O . LYS A 1 454 ? 19.128 -4.196 8.836 1.00 89.56 454 LYS A O 1
ATOM 3492 N N . CYS A 1 455 ? 19.236 -2.976 6.943 1.00 93.69 455 CYS A N 1
ATOM 3493 C CA . CYS A 1 455 ? 17.940 -3.350 6.392 1.00 93.69 455 CYS A CA 1
ATOM 3494 C C . CYS A 1 455 ? 18.140 -4.326 5.235 1.00 93.69 455 CYS A C 1
ATOM 3496 O O . CYS A 1 455 ? 18.974 -4.070 4.368 1.00 93.69 455 CYS A O 1
ATOM 3498 N N . ILE A 1 456 ? 17.403 -5.439 5.235 1.00 92.94 456 ILE A N 1
ATOM 3499 C CA . ILE A 1 456 ? 17.525 -6.466 4.185 1.00 92.94 456 ILE A CA 1
ATOM 3500 C C . ILE A 1 456 ? 16.844 -5.983 2.900 1.00 92.94 456 ILE A C 1
ATOM 3502 O O . ILE A 1 456 ? 17.453 -5.999 1.837 1.00 92.94 456 ILE A O 1
ATOM 3506 N N . GLY A 1 457 ? 15.593 -5.533 3.012 1.00 95.56 457 GLY A N 1
ATOM 3507 C CA . GLY A 1 457 ? 14.826 -4.930 1.931 1.00 95.56 457 GLY A CA 1
ATOM 3508 C C . GLY A 1 457 ? 14.735 -3.418 2.101 1.00 95.56 457 GLY A C 1
ATOM 3509 O O . GLY A 1 457 ? 14.272 -2.926 3.131 1.00 95.56 457 GLY A O 1
ATOM 3510 N N . LYS A 1 458 ? 15.155 -2.688 1.073 1.00 97.56 458 LYS A N 1
ATOM 3511 C CA . LYS A 1 458 ? 15.038 -1.232 0.960 1.00 97.56 458 LYS A CA 1
ATOM 3512 C C . LYS A 1 458 ? 14.219 -0.913 -0.284 1.00 97.56 458 LYS A C 1
ATOM 3514 O O . LYS A 1 458 ? 14.646 -1.244 -1.395 1.00 97.56 458 LYS A O 1
ATOM 3519 N N . ARG A 1 459 ? 13.052 -0.298 -0.102 1.00 97.62 459 ARG A N 1
ATOM 3520 C CA . ARG A 1 459 ? 12.143 0.067 -1.187 1.00 97.62 459 ARG A CA 1
ATOM 3521 C C . ARG A 1 459 ? 11.836 1.560 -1.161 1.00 97.62 459 ARG A C 1
ATOM 3523 O O . ARG A 1 459 ? 11.503 2.121 -0.119 1.00 97.62 459 ARG A O 1
ATOM 3530 N N . LEU A 1 460 ? 11.924 2.174 -2.332 1.00 97.50 460 LEU A N 1
ATOM 3531 C CA . LEU A 1 460 ? 11.530 3.554 -2.580 1.00 97.50 460 LEU A CA 1
ATOM 3532 C C . LEU A 1 460 ? 10.397 3.550 -3.605 1.00 97.50 460 LEU A C 1
ATOM 3534 O O . LEU A 1 460 ? 10.517 2.915 -4.652 1.00 97.50 460 LEU A O 1
ATOM 3538 N N . CYS A 1 461 ? 9.308 4.247 -3.306 1.00 97.25 461 CYS A N 1
ATOM 3539 C CA . CYS A 1 461 ? 8.222 4.474 -4.248 1.00 97.25 461 CYS A CA 1
ATOM 3540 C C . CYS A 1 461 ? 8.027 5.969 -4.474 1.00 97.25 461 CYS A C 1
ATOM 3542 O O . CYS A 1 461 ? 8.013 6.756 -3.532 1.00 97.25 461 CYS A O 1
ATOM 3544 N N . VAL A 1 462 ? 7.901 6.362 -5.732 1.00 96.06 462 VAL A N 1
ATOM 3545 C CA . VAL A 1 462 ? 7.586 7.723 -6.148 1.00 96.06 462 VAL A CA 1
ATOM 3546 C C . VAL A 1 462 ? 6.224 7.666 -6.823 1.00 96.06 462 VAL A C 1
ATOM 3548 O O . VAL A 1 462 ? 6.138 7.321 -7.996 1.00 96.06 462 VAL A O 1
ATOM 3551 N N . GLU A 1 463 ? 5.164 7.936 -6.063 1.00 94.19 463 GLU A N 1
ATOM 3552 C CA . GLU A 1 463 ? 3.784 7.987 -6.567 1.00 94.19 463 GLU A CA 1
ATOM 3553 C C . GLU A 1 463 ? 3.457 9.338 -7.212 1.00 94.19 463 GLU A C 1
ATOM 3555 O O . GLU A 1 463 ? 2.444 9.477 -7.888 1.00 94.19 463 GLU A O 1
ATOM 3560 N N . ASP A 1 464 ? 4.301 10.346 -6.994 1.00 92.06 464 ASP A N 1
ATOM 3561 C CA . ASP A 1 464 ? 4.148 11.655 -7.608 1.00 92.06 464 ASP A CA 1
ATOM 3562 C C . ASP A 1 464 ? 4.475 11.624 -9.093 1.00 92.06 464 ASP A C 1
ATOM 3564 O O . ASP A 1 464 ? 5.637 11.544 -9.484 1.00 92.06 464 ASP A O 1
ATOM 3568 N N . GLU A 1 465 ? 3.427 11.711 -9.912 1.00 92.56 465 GLU A N 1
ATOM 3569 C CA . GLU A 1 465 ? 3.516 11.695 -11.370 1.00 92.56 465 GLU A CA 1
ATOM 3570 C C . GLU A 1 465 ? 4.253 12.913 -11.939 1.00 92.56 465 GLU A C 1
ATOM 3572 O O . GLU A 1 465 ? 4.637 12.910 -13.103 1.00 92.56 465 GLU A O 1
ATOM 3577 N N . THR A 1 466 ? 4.460 13.964 -11.149 1.00 92.56 466 THR A N 1
ATOM 3578 C CA . THR A 1 466 ? 5.102 15.198 -11.610 1.00 92.56 466 THR A CA 1
ATOM 3579 C C . THR A 1 466 ? 6.557 15.327 -11.160 1.00 92.56 466 THR A C 1
ATOM 3581 O O . THR A 1 466 ? 7.322 16.082 -11.765 1.00 92.56 466 THR A O 1
ATOM 3584 N N . LEU A 1 467 ? 6.981 14.541 -10.162 1.00 93.00 467 LEU A N 1
ATOM 3585 C CA . LEU A 1 467 ? 8.321 14.616 -9.590 1.00 93.00 467 LEU A CA 1
ATOM 3586 C C . LEU A 1 467 ? 9.373 13.985 -10.525 1.00 93.00 467 LEU A C 1
ATOM 3588 O O . LEU A 1 467 ? 9.373 12.765 -10.700 1.00 93.00 467 LEU A O 1
ATOM 3592 N N . PRO A 1 468 ? 10.333 14.757 -11.073 1.00 93.75 468 PRO A N 1
ATOM 3593 C CA . PRO A 1 468 ? 11.381 14.185 -11.908 1.00 93.75 468 PRO A CA 1
ATOM 3594 C C . PRO A 1 468 ? 12.277 13.262 -11.078 1.00 93.75 468 PRO A C 1
ATOM 3596 O O . PRO A 1 468 ? 12.859 13.669 -10.069 1.00 93.75 468 PRO A O 1
ATOM 3599 N N . VAL A 1 469 ? 12.412 12.016 -11.526 1.00 95.94 469 VAL A N 1
ATOM 3600 C CA . VAL A 1 469 ? 13.297 11.028 -10.905 1.00 95.94 469 VAL A CA 1
ATOM 3601 C C . VAL A 1 469 ? 14.583 10.965 -11.707 1.00 95.94 469 VAL A C 1
ATOM 3603 O O . VAL A 1 469 ? 14.613 10.362 -12.770 1.00 95.94 469 VAL A O 1
ATOM 3606 N N . LEU A 1 470 ? 15.655 11.578 -11.211 1.00 96.75 470 LEU A N 1
ATOM 3607 C CA . LEU A 1 470 ? 16.977 11.483 -11.830 1.00 96.75 470 LEU A CA 1
ATOM 3608 C C . LEU A 1 470 ? 17.889 10.567 -11.003 1.00 96.75 470 LEU A C 1
ATOM 3610 O O . LEU A 1 470 ? 17.776 10.563 -9.769 1.00 96.75 470 LEU A O 1
ATOM 3614 N N . PRO A 1 471 ? 18.813 9.807 -11.628 1.00 97.38 471 PRO A N 1
ATOM 3615 C CA . PRO A 1 471 ? 19.704 8.915 -10.897 1.00 97.38 471 PRO A CA 1
ATOM 3616 C C . PRO A 1 471 ? 20.442 9.639 -9.769 1.00 97.38 471 PRO A C 1
ATOM 3618 O O . PRO A 1 471 ? 20.488 9.129 -8.653 1.00 97.38 471 PRO A O 1
ATOM 3621 N N . GLU A 1 472 ? 20.958 10.849 -9.997 1.00 96.88 472 GLU A N 1
ATOM 3622 C CA . GLU A 1 472 ? 21.663 11.686 -9.019 1.00 96.88 472 GLU A CA 1
ATOM 3623 C C . GLU A 1 472 ? 20.867 11.961 -7.737 1.00 96.88 472 GLU A C 1
ATOM 3625 O O . GLU A 1 472 ? 21.476 12.040 -6.670 1.00 96.88 472 GLU A O 1
ATOM 3630 N N . ASN A 1 473 ? 19.534 12.008 -7.800 1.00 96.06 473 ASN A N 1
ATOM 3631 C CA . ASN A 1 473 ? 18.689 12.255 -6.631 1.00 96.06 473 ASN A CA 1
ATOM 3632 C C . ASN A 1 473 ? 18.535 11.019 -5.730 1.00 96.06 473 ASN A C 1
ATOM 3634 O O . ASN A 1 473 ? 18.142 11.153 -4.574 1.00 96.06 473 ASN A O 1
ATOM 3638 N N . ILE A 1 474 ? 18.877 9.820 -6.209 1.00 97.25 474 ILE A N 1
ATOM 3639 C CA . ILE A 1 474 ? 18.848 8.599 -5.395 1.00 97.25 474 ILE A CA 1
ATOM 3640 C C . ILE A 1 474 ? 20.217 8.384 -4.750 1.00 97.25 474 ILE A C 1
ATOM 3642 O O . ILE A 1 474 ? 21.168 7.912 -5.364 1.00 97.25 474 ILE A O 1
ATOM 3646 N N . THR A 1 475 ? 20.335 8.755 -3.483 1.00 96.44 475 THR A N 1
ATOM 3647 C CA . THR A 1 475 ? 21.546 8.604 -2.658 1.00 96.44 475 THR A CA 1
ATOM 3648 C C . THR A 1 475 ? 21.749 7.190 -2.093 1.00 96.44 475 THR A C 1
ATOM 3650 O O . THR A 1 475 ? 22.857 6.850 -1.684 1.00 96.44 475 THR A O 1
ATOM 3653 N N . CYS A 1 476 ? 20.710 6.349 -2.067 1.00 96.62 476 CYS A N 1
ATOM 3654 C CA . CYS A 1 476 ? 20.741 5.003 -1.493 1.00 96.62 476 CYS A CA 1
ATOM 3655 C C . CYS A 1 476 ? 21.203 3.975 -2.537 1.00 96.62 476 CYS A C 1
ATOM 3657 O O . CYS A 1 476 ? 20.389 3.406 -3.256 1.00 96.62 476 CYS A O 1
ATOM 3659 N N . ILE A 1 477 ? 22.511 3.725 -2.624 1.00 96.75 477 ILE A N 1
ATOM 3660 C CA . ILE A 1 477 ? 23.090 2.803 -3.624 1.00 96.75 477 ILE A CA 1
ATOM 3661 C C . ILE A 1 477 ? 22.748 1.322 -3.389 1.00 96.75 477 ILE A C 1
ATOM 3663 O O . ILE A 1 477 ? 22.840 0.509 -4.303 1.00 96.75 477 ILE A O 1
ATOM 3667 N N . ASP A 1 478 ? 22.362 0.958 -2.165 1.00 96.62 478 ASP A N 1
ATOM 3668 C CA . ASP A 1 478 ? 21.958 -0.397 -1.783 1.00 96.62 478 ASP A CA 1
ATOM 3669 C C . ASP A 1 478 ? 20.433 -0.593 -1.785 1.00 96.62 478 ASP A C 1
ATOM 3671 O O . ASP A 1 478 ? 19.916 -1.487 -1.115 1.00 96.62 478 ASP A O 1
ATOM 3675 N N . LEU A 1 479 ? 19.713 0.252 -2.529 1.00 97.75 479 LEU A N 1
ATOM 3676 C CA . LEU A 1 479 ? 18.281 0.109 -2.760 1.00 97.75 479 LEU A CA 1
ATOM 3677 C C . LEU A 1 479 ? 17.989 -1.214 -3.484 1.00 97.75 479 LEU A C 1
ATOM 3679 O O . LEU A 1 479 ? 18.616 -1.522 -4.493 1.00 97.75 479 LEU A O 1
ATOM 3683 N N . THR A 1 480 ? 17.022 -1.980 -2.978 1.00 98.06 480 THR A N 1
ATOM 3684 C CA . THR A 1 480 ? 16.642 -3.284 -3.551 1.00 98.06 480 THR A CA 1
ATOM 3685 C C . THR A 1 480 ? 15.416 -3.200 -4.450 1.00 98.06 480 THR A C 1
ATOM 3687 O O . THR A 1 480 ? 15.279 -3.995 -5.369 1.00 98.06 480 THR A O 1
ATOM 3690 N N . GLN A 1 481 ? 14.516 -2.243 -4.214 1.00 98.38 481 GLN A N 1
ATOM 3691 C CA . GLN A 1 481 ? 13.290 -2.097 -4.997 1.00 98.38 481 GLN A CA 1
ATOM 3692 C C . GLN A 1 481 ? 12.998 -0.620 -5.272 1.00 98.38 481 GLN A C 1
ATOM 3694 O O . GLN A 1 481 ? 13.074 0.211 -4.362 1.00 98.38 481 GLN A O 1
ATOM 3699 N N . LEU A 1 482 ? 12.636 -0.300 -6.512 1.00 98.38 482 LEU A N 1
ATOM 3700 C CA . LEU A 1 482 ? 12.299 1.054 -6.940 1.00 98.38 482 LEU A CA 1
ATOM 3701 C C . LEU A 1 482 ? 11.005 1.033 -7.750 1.00 98.38 482 LEU A C 1
ATOM 3703 O O . LEU A 1 482 ? 10.908 0.330 -8.751 1.00 98.38 482 LEU A O 1
ATOM 3707 N N . THR A 1 483 ? 10.034 1.836 -7.327 1.00 98.06 483 THR A N 1
ATOM 3708 C CA . THR A 1 483 ? 8.782 2.057 -8.052 1.00 98.06 483 THR A CA 1
ATOM 3709 C C . THR A 1 483 ? 8.663 3.534 -8.415 1.00 98.06 483 THR A C 1
ATOM 3711 O O . THR A 1 483 ? 8.767 4.380 -7.529 1.00 98.06 483 THR A O 1
ATOM 3714 N N . VAL A 1 484 ? 8.417 3.858 -9.684 1.00 97.62 484 VAL A N 1
ATOM 3715 C CA . VAL A 1 484 ? 8.263 5.238 -10.166 1.00 97.62 484 VAL A CA 1
ATOM 3716 C C . VAL A 1 484 ? 6.991 5.368 -11.000 1.00 97.62 484 VAL A C 1
ATOM 3718 O O . VAL A 1 484 ? 6.824 4.682 -12.009 1.00 97.62 484 VAL A O 1
ATOM 3721 N N . MET A 1 485 ? 6.098 6.261 -10.578 1.00 95.94 485 MET A N 1
ATOM 3722 C CA . MET A 1 485 ? 4.883 6.625 -11.311 1.00 95.94 485 MET A CA 1
ATOM 3723 C C . MET A 1 485 ? 5.089 7.820 -12.247 1.00 95.94 485 MET A C 1
ATOM 3725 O O . MET A 1 485 ? 4.385 7.942 -13.247 1.00 95.94 485 MET A O 1
ATOM 3729 N N . ALA A 1 486 ? 6.093 8.655 -11.968 1.00 94.69 486 ALA A N 1
ATOM 3730 C CA . ALA A 1 486 ? 6.480 9.781 -12.809 1.00 94.69 486 ALA A CA 1
ATOM 3731 C C . ALA A 1 486 ? 6.942 9.361 -14.220 1.00 94.69 486 ALA A C 1
ATOM 3733 O O . ALA A 1 486 ? 7.560 8.296 -14.375 1.00 94.69 486 ALA A O 1
ATOM 3734 N N . PRO A 1 487 ? 6.730 10.221 -15.240 1.00 95.69 487 PRO A N 1
ATOM 3735 C CA . PRO A 1 487 ? 7.373 10.106 -16.539 1.00 95.69 487 PRO A CA 1
ATOM 3736 C C . PRO A 1 487 ? 8.878 9.883 -16.379 1.00 95.69 487 PRO A C 1
ATOM 3738 O O . PRO A 1 487 ? 9.594 10.710 -15.814 1.00 95.69 487 PRO A O 1
ATOM 3741 N N . THR A 1 488 ? 9.362 8.751 -16.878 1.00 96.62 488 THR A N 1
ATOM 3742 C CA . THR A 1 488 ? 10.766 8.347 -16.774 1.00 96.62 488 THR A CA 1
ATOM 3743 C C . THR A 1 488 ? 11.291 8.053 -18.167 1.00 96.62 488 THR A C 1
ATOM 3745 O O . THR A 1 488 ? 10.775 7.170 -18.842 1.00 96.62 488 THR A O 1
ATOM 3748 N N . SER A 1 489 ? 12.325 8.770 -18.609 1.00 96.31 489 SER A N 1
ATOM 3749 C CA . SER A 1 489 ? 12.925 8.509 -19.922 1.00 96.31 489 SER A CA 1
ATOM 3750 C C . SER A 1 489 ? 13.736 7.211 -19.931 1.00 96.31 489 SER A C 1
ATOM 3752 O O . SER A 1 489 ? 14.220 6.761 -18.889 1.00 96.31 489 SER A O 1
ATOM 3754 N N . VAL A 1 490 ? 13.949 6.628 -21.113 1.00 96.19 490 VAL A N 1
ATOM 3755 C CA . VAL A 1 490 ? 14.802 5.435 -21.259 1.00 96.19 490 VAL A CA 1
ATOM 3756 C C . VAL A 1 490 ? 16.227 5.682 -20.747 1.00 96.19 490 VAL A C 1
ATOM 3758 O O . VAL A 1 490 ? 16.755 4.857 -20.007 1.00 96.19 490 VAL A O 1
ATOM 3761 N N . ASP A 1 491 ? 16.826 6.837 -21.050 1.00 95.50 491 ASP A N 1
ATOM 3762 C CA . ASP A 1 491 ? 18.153 7.211 -20.535 1.00 95.50 491 ASP A CA 1
ATOM 3763 C C . ASP A 1 491 ? 18.179 7.253 -19.000 1.00 95.50 491 ASP A C 1
ATOM 3765 O O . ASP A 1 491 ? 19.109 6.752 -18.367 1.00 95.50 491 ASP A O 1
ATOM 3769 N N . THR A 1 492 ? 17.136 7.822 -18.395 1.00 96.19 492 THR A N 1
ATOM 3770 C CA . THR A 1 492 ? 16.970 7.875 -16.941 1.00 96.19 492 THR A CA 1
ATOM 3771 C C . THR A 1 492 ? 16.871 6.471 -16.349 1.00 96.19 492 THR A C 1
ATOM 3773 O O . THR A 1 492 ? 17.583 6.170 -15.393 1.00 96.19 492 THR A O 1
ATOM 3776 N N . MET A 1 493 ? 16.043 5.594 -16.928 1.00 97.56 493 MET A N 1
ATOM 3777 C CA . MET A 1 493 ? 15.926 4.191 -16.516 1.00 97.56 493 MET A CA 1
ATOM 3778 C C . MET A 1 493 ? 17.284 3.483 -16.569 1.00 97.56 493 MET A C 1
ATOM 3780 O O . MET A 1 493 ? 17.682 2.853 -15.592 1.00 97.56 493 MET A O 1
ATOM 3784 N N . LEU A 1 494 ? 18.024 3.609 -17.673 1.00 96.62 494 LEU A N 1
ATOM 3785 C CA . LEU A 1 494 ? 19.345 2.989 -17.809 1.00 96.62 494 LEU A CA 1
ATOM 3786 C C . LEU A 1 494 ? 20.348 3.557 -16.793 1.00 96.62 494 LEU A C 1
ATOM 3788 O O . LEU A 1 494 ? 21.109 2.802 -16.186 1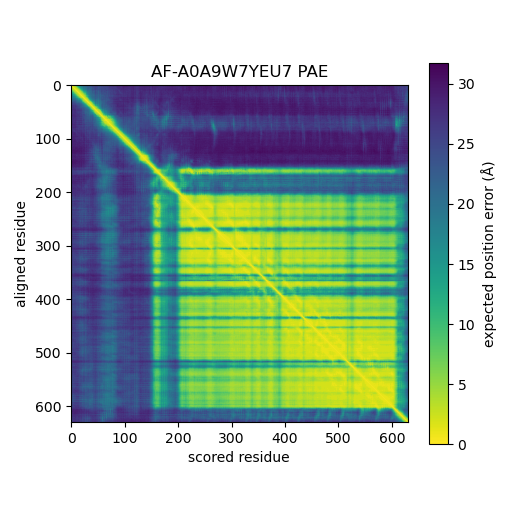.00 96.62 494 LEU A O 1
ATOM 3792 N N . GLY A 1 495 ? 20.304 4.868 -16.541 1.00 96.88 495 GLY A N 1
ATOM 3793 C CA . GLY A 1 495 ? 21.097 5.512 -15.495 1.00 96.88 495 GLY A CA 1
ATOM 3794 C C . GLY A 1 495 ? 20.765 5.001 -14.089 1.00 96.88 495 GLY A C 1
ATOM 3795 O O . GLY A 1 495 ? 21.670 4.823 -13.274 1.00 96.88 495 GLY A O 1
ATOM 3796 N N . LEU A 1 496 ? 19.489 4.712 -13.807 1.00 97.75 496 LEU A N 1
ATOM 3797 C CA . LEU A 1 496 ? 19.045 4.113 -12.544 1.00 97.75 496 LEU A CA 1
ATOM 3798 C C . LEU A 1 496 ? 19.564 2.680 -12.386 1.00 97.75 496 LEU A C 1
ATOM 3800 O O . LEU A 1 496 ? 20.117 2.357 -11.336 1.00 97.75 496 LEU A O 1
ATOM 3804 N N . ILE A 1 497 ? 19.443 1.850 -13.428 1.00 97.81 497 ILE A N 1
ATOM 3805 C CA . ILE A 1 497 ? 19.939 0.462 -13.435 1.00 97.81 497 ILE A CA 1
ATOM 3806 C C . ILE A 1 497 ? 21.446 0.430 -13.159 1.00 97.81 497 ILE A C 1
ATOM 3808 O O . ILE A 1 497 ? 21.901 -0.345 -12.321 1.00 97.81 497 ILE A O 1
ATOM 3812 N N . HIS A 1 498 ? 22.212 1.306 -13.816 1.00 96.94 498 HIS A N 1
ATOM 3813 C CA . HIS A 1 498 ? 23.659 1.388 -13.626 1.00 96.94 498 HIS A CA 1
ATOM 3814 C C . HIS A 1 498 ? 24.046 1.882 -12.223 1.00 96.94 498 HIS A C 1
ATOM 3816 O O . HIS A 1 498 ? 24.990 1.378 -11.619 1.00 96.94 498 HIS A O 1
ATOM 3822 N N . LYS A 1 499 ? 23.320 2.871 -11.684 1.00 97.31 499 LYS A N 1
ATOM 3823 C CA . LYS A 1 499 ? 23.625 3.463 -10.375 1.00 97.31 499 LYS A CA 1
ATOM 3824 C C . LYS A 1 499 ? 23.270 2.550 -9.194 1.00 97.31 499 LYS A C 1
ATOM 3826 O O . LYS A 1 499 ? 23.854 2.704 -8.120 1.00 97.31 499 LYS A O 1
ATOM 3831 N N . LEU A 1 500 ? 22.307 1.644 -9.362 1.00 97.81 500 LEU A N 1
ATOM 3832 C CA . LEU A 1 500 ? 21.729 0.837 -8.284 1.00 97.81 500 LEU A CA 1
ATOM 3833 C C . LEU A 1 500 ? 22.069 -0.656 -8.468 1.00 97.81 500 LEU A C 1
ATOM 3835 O O . LEU A 1 500 ? 21.199 -1.450 -8.824 1.00 97.81 500 LEU A O 1
ATOM 3839 N N . PRO A 1 501 ? 23.314 -1.084 -8.186 1.00 96.88 501 PRO A N 1
ATOM 3840 C CA . PRO A 1 501 ? 23.780 -2.443 -8.493 1.00 96.88 501 PRO A CA 1
ATOM 3841 C C . PRO A 1 501 ? 23.058 -3.545 -7.698 1.00 96.88 501 PRO A C 1
ATOM 3843 O O . PRO A 1 501 ? 23.044 -4.706 -8.107 1.00 96.88 501 PRO A O 1
ATOM 3846 N N . ARG A 1 502 ? 22.452 -3.194 -6.553 1.00 97.31 502 ARG A N 1
ATOM 3847 C CA . ARG A 1 502 ? 21.684 -4.110 -5.689 1.00 97.31 502 ARG A CA 1
ATOM 3848 C C . ARG A 1 502 ? 20.182 -4.110 -5.960 1.00 97.31 502 ARG A C 1
ATOM 3850 O O . ARG A 1 502 ? 19.449 -4.803 -5.255 1.00 97.31 502 ARG A O 1
ATOM 3857 N N . LEU A 1 503 ? 19.724 -3.336 -6.940 1.00 98.31 503 LEU A N 1
ATOM 3858 C CA . LEU A 1 503 ? 18.318 -3.297 -7.307 1.00 98.31 503 LEU A CA 1
ATOM 3859 C C . LEU A 1 503 ? 17.911 -4.675 -7.833 1.00 98.31 503 LEU A C 1
ATOM 3861 O O . LEU A 1 503 ? 18.558 -5.199 -8.731 1.00 98.31 503 LEU A O 1
ATOM 3865 N N . THR A 1 504 ? 16.872 -5.273 -7.258 1.00 98.38 504 THR A N 1
ATOM 3866 C CA . THR A 1 504 ? 16.321 -6.565 -7.684 1.00 98.38 504 THR A CA 1
ATOM 3867 C C . THR A 1 504 ? 15.003 -6.402 -8.432 1.00 98.38 504 THR A C 1
ATOM 3869 O O . THR A 1 504 ? 14.724 -7.195 -9.326 1.00 98.38 504 THR A O 1
ATOM 3872 N N . SER A 1 505 ? 14.222 -5.363 -8.114 1.00 98.44 505 SER A N 1
ATOM 3873 C CA . SER A 1 505 ? 12.947 -5.064 -8.775 1.00 98.44 505 SER A CA 1
ATOM 3874 C C . SER A 1 505 ? 12.843 -3.585 -9.156 1.00 98.44 505 SER A C 1
ATOM 3876 O O . SER A 1 505 ? 13.093 -2.700 -8.327 1.00 98.44 505 SER A O 1
ATOM 3878 N N . LEU A 1 506 ? 12.484 -3.324 -10.415 1.00 98.50 506 LEU A N 1
ATOM 3879 C CA . LEU A 1 506 ? 12.276 -1.988 -10.974 1.00 98.50 506 LEU A CA 1
ATOM 3880 C C . LEU A 1 506 ? 10.897 -1.895 -11.638 1.00 98.50 506 LEU A C 1
ATOM 3882 O O . LEU A 1 506 ? 10.634 -2.567 -12.634 1.00 98.50 506 LEU A O 1
ATOM 3886 N N . GLU A 1 507 ? 10.040 -1.016 -11.124 1.00 98.25 507 GLU A N 1
ATOM 3887 C CA . GLU A 1 507 ? 8.712 -0.746 -11.676 1.00 98.25 507 GLU A CA 1
ATOM 3888 C C . GLU A 1 507 ? 8.608 0.704 -12.171 1.00 98.25 507 GLU A C 1
ATOM 3890 O O . GLU A 1 507 ? 8.782 1.639 -11.388 1.00 98.25 507 GLU A O 1
ATOM 3895 N N . LEU A 1 508 ? 8.281 0.900 -13.449 1.00 97.94 508 LEU A N 1
ATOM 3896 C CA . LEU A 1 508 ? 8.095 2.205 -14.087 1.00 97.94 508 LEU A CA 1
ATOM 3897 C C . LEU A 1 508 ? 6.711 2.263 -14.743 1.00 97.94 508 LEU A C 1
ATOM 3899 O O . LEU A 1 508 ? 6.459 1.569 -15.728 1.00 97.94 508 LEU A O 1
ATOM 3903 N N . TYR A 1 509 ? 5.803 3.092 -14.227 1.00 96.06 509 TYR A N 1
ATOM 3904 C CA . TYR A 1 509 ? 4.423 3.156 -14.735 1.00 96.06 509 TYR A CA 1
ATOM 3905 C C . TYR A 1 509 ? 4.244 4.095 -15.936 1.00 96.06 509 TYR A C 1
ATOM 3907 O O . TYR A 1 509 ? 3.227 4.021 -16.623 1.00 96.06 509 TYR A O 1
ATOM 3915 N N . ASN A 1 510 ? 5.218 4.963 -16.197 1.00 95.50 510 ASN A N 1
ATOM 3916 C CA . ASN A 1 510 ? 5.163 5.932 -17.283 1.00 95.50 510 ASN A CA 1
ATOM 3917 C C . ASN A 1 510 ? 6.536 6.060 -17.957 1.00 95.50 510 ASN A C 1
ATOM 3919 O O . ASN A 1 510 ? 7.246 7.052 -17.787 1.00 95.50 510 ASN A O 1
ATOM 3923 N N . LEU A 1 511 ? 6.962 5.014 -18.668 1.00 97.06 511 LEU A N 1
ATOM 3924 C CA . LEU A 1 511 ? 8.219 5.051 -19.414 1.00 97.06 511 LEU A CA 1
ATOM 3925 C C . LEU A 1 511 ? 8.032 5.871 -20.701 1.00 97.06 511 LEU A C 1
ATOM 3927 O O . LEU A 1 511 ? 7.262 5.480 -21.581 1.00 97.06 511 LEU A O 1
ATOM 3931 N N . THR A 1 512 ? 8.758 6.983 -20.825 1.00 96.06 512 THR A N 1
ATOM 3932 C CA . THR A 1 512 ? 8.720 7.858 -22.002 1.00 96.06 512 THR A CA 1
ATOM 3933 C C . THR A 1 512 ? 9.774 7.454 -23.027 1.00 96.06 512 THR A C 1
ATOM 3935 O O . THR A 1 512 ? 10.913 7.112 -22.691 1.00 96.06 512 THR A O 1
ATOM 3938 N N . LEU A 1 513 ? 9.390 7.491 -24.305 1.00 94.81 513 LEU A N 1
ATOM 3939 C CA . LEU A 1 513 ? 10.209 7.025 -25.430 1.00 94.81 513 LEU A CA 1
ATOM 3940 C C . LEU A 1 513 ? 10.802 8.175 -26.265 1.00 94.81 513 LEU A C 1
ATOM 3942 O O . LEU A 1 513 ? 11.397 7.929 -27.311 1.00 94.81 513 LEU A O 1
ATOM 3946 N N . ASP A 1 514 ? 10.686 9.422 -25.794 1.00 88.75 514 ASP A N 1
ATOM 3947 C CA . ASP A 1 514 ? 11.121 10.628 -26.524 1.00 88.75 514 ASP A CA 1
ATOM 3948 C C . ASP A 1 514 ? 12.629 10.652 -26.813 1.00 88.75 514 ASP A C 1
ATOM 3950 O O . ASP A 1 514 ? 13.078 11.247 -27.789 1.00 88.75 514 ASP A O 1
ATOM 3954 N N . ASN A 1 515 ? 13.412 9.988 -25.960 1.00 81.19 515 ASN A N 1
ATOM 3955 C CA . ASN A 1 515 ? 14.872 9.994 -25.985 1.00 81.19 515 ASN A CA 1
ATOM 3956 C C . ASN A 1 515 ? 15.445 8.588 -26.179 1.00 81.19 515 ASN A C 1
ATOM 3958 O O . ASN A 1 515 ? 16.461 8.255 -25.567 1.00 81.19 515 ASN A O 1
ATOM 3962 N N . ILE A 1 516 ? 14.820 7.743 -27.007 1.00 83.81 516 ILE A N 1
ATOM 3963 C CA . ILE A 1 516 ? 15.496 6.534 -27.497 1.00 83.81 516 ILE A CA 1
ATOM 3964 C C . ILE A 1 516 ? 16.666 7.002 -28.377 1.00 83.81 516 ILE A C 1
ATOM 3966 O O . ILE A 1 516 ? 16.552 7.151 -29.592 1.00 83.81 516 ILE A O 1
ATOM 3970 N N . LYS A 1 517 ? 17.796 7.331 -27.746 1.00 68.12 517 LYS A N 1
ATOM 3971 C CA . LYS A 1 517 ? 19.038 7.671 -28.438 1.00 68.12 517 LYS A CA 1
ATOM 3972 C C . LYS A 1 517 ? 19.480 6.483 -29.291 1.00 68.12 517 LYS A C 1
ATOM 3974 O O . LYS A 1 517 ? 19.128 5.335 -29.020 1.00 68.12 517 LYS A O 1
ATOM 3979 N N . SER A 1 518 ? 20.392 6.744 -30.224 1.00 60.06 518 SER A N 1
ATOM 3980 C CA . SER A 1 518 ? 21.153 5.735 -30.980 1.00 60.06 518 SER A CA 1
ATOM 3981 C C . SER A 1 518 ? 21.901 4.700 -30.119 1.00 60.06 518 SER A C 1
ATOM 3983 O O . SER A 1 518 ? 22.513 3.790 -30.664 1.00 60.06 518 SER A O 1
ATOM 3985 N N . ASN A 1 519 ? 21.885 4.838 -28.790 1.00 67.94 519 ASN A N 1
ATOM 3986 C CA . ASN A 1 519 ? 22.538 3.935 -27.844 1.00 67.94 519 ASN A CA 1
ATOM 3987 C C . ASN A 1 519 ? 21.819 2.587 -27.704 1.00 67.94 519 ASN A C 1
ATOM 3989 O O . ASN A 1 519 ? 22.414 1.640 -27.200 1.00 67.94 519 ASN A O 1
ATOM 3993 N N . ILE A 1 520 ? 20.558 2.489 -28.137 1.00 83.62 520 ILE A N 1
ATOM 3994 C CA . ILE A 1 520 ? 19.859 1.206 -28.219 1.00 83.62 520 ILE A CA 1
ATOM 3995 C C . ILE A 1 520 ? 20.135 0.608 -29.595 1.00 83.62 520 ILE A C 1
ATOM 3997 O O . ILE A 1 520 ? 19.369 0.797 -30.539 1.00 83.62 520 ILE A O 1
ATOM 4001 N N . SER A 1 521 ? 21.253 -0.102 -29.713 1.00 83.12 521 SER A N 1
ATOM 4002 C CA . SER A 1 521 ? 21.521 -0.969 -30.854 1.00 83.12 521 SER A CA 1
ATOM 4003 C C . SER A 1 521 ? 21.131 -2.401 -30.497 1.00 83.12 521 SER A C 1
ATOM 4005 O O . SER A 1 521 ? 21.579 -2.965 -29.500 1.00 83.12 521 SER A O 1
ATOM 4007 N N . ILE A 1 522 ? 20.262 -2.993 -31.312 1.00 84.50 522 ILE A N 1
ATOM 4008 C CA . ILE A 1 522 ? 19.984 -4.428 -31.254 1.00 84.50 522 ILE A CA 1
ATOM 4009 C C . ILE A 1 522 ? 20.883 -5.065 -32.312 1.00 84.50 522 ILE A C 1
ATOM 4011 O O . ILE A 1 522 ? 20.749 -4.689 -33.479 1.00 84.50 522 ILE A O 1
ATOM 4015 N N . PRO A 1 523 ? 21.801 -5.972 -31.938 1.00 82.62 523 PRO A N 1
ATOM 4016 C CA . PRO A 1 523 ? 22.627 -6.685 -32.907 1.00 82.62 523 PRO A CA 1
ATOM 4017 C C . PRO A 1 523 ? 21.733 -7.379 -33.934 1.00 82.62 523 PRO A C 1
ATOM 4019 O O . PRO A 1 523 ? 20.748 -8.012 -33.545 1.00 82.62 523 PRO A O 1
ATOM 4022 N N . SER A 1 524 ? 22.053 -7.285 -35.226 1.00 81.44 524 SER A N 1
ATOM 4023 C CA . SER A 1 524 ? 21.343 -8.080 -36.236 1.00 81.44 524 SER A CA 1
ATOM 4024 C C . SER A 1 524 ? 21.653 -9.560 -36.001 1.00 81.44 524 SER A C 1
ATOM 4026 O O . SER A 1 524 ? 22.737 -9.881 -35.525 1.00 81.44 524 SER A O 1
ATOM 4028 N N . SER A 1 525 ? 20.770 -10.492 -36.358 1.00 71.50 525 SER A N 1
ATOM 4029 C CA . SER A 1 525 ? 21.003 -11.925 -36.096 1.00 71.50 525 SER A CA 1
ATOM 4030 C C . SER A 1 525 ? 22.200 -12.543 -36.836 1.00 71.50 525 SER A C 1
ATOM 4032 O O . SER A 1 525 ? 22.592 -13.670 -36.540 1.00 71.50 525 SER A O 1
ATOM 4034 N N . GLY A 1 526 ? 22.832 -11.792 -37.747 1.00 77.06 526 GLY A N 1
ATOM 4035 C CA . GLY A 1 526 ? 24.120 -12.128 -38.362 1.00 77.06 526 GLY A CA 1
ATOM 4036 C C . GLY A 1 526 ? 25.351 -11.479 -37.711 1.00 77.06 526 GLY A C 1
ATOM 4037 O O . GLY A 1 526 ? 26.472 -11.852 -38.051 1.00 77.06 526 GLY A O 1
ATOM 4038 N N . ASP A 1 527 ? 25.177 -10.529 -36.788 1.00 79.31 527 ASP A N 1
ATOM 4039 C CA . ASP A 1 527 ? 26.284 -9.859 -36.109 1.00 79.31 527 ASP A CA 1
ATOM 4040 C C . ASP A 1 527 ? 26.749 -10.698 -34.916 1.00 79.31 527 ASP A C 1
ATOM 4042 O O . ASP A 1 527 ? 26.043 -10.868 -33.927 1.00 79.31 527 ASP A O 1
ATOM 4046 N N . HIS A 1 528 ? 27.989 -11.185 -34.964 1.00 75.81 528 HIS A N 1
ATOM 4047 C CA . HIS A 1 528 ? 28.601 -11.933 -33.857 1.00 75.81 528 HIS A CA 1
ATOM 4048 C C . HIS A 1 528 ? 28.930 -11.071 -32.620 1.00 75.81 528 HIS A C 1
ATOM 4050 O O . HIS A 1 528 ? 29.521 -11.570 -31.661 1.00 75.81 528 HIS A O 1
ATOM 4056 N N . GLN A 1 529 ? 28.601 -9.776 -32.629 1.00 86.81 529 GLN A N 1
ATOM 4057 C CA . GLN A 1 529 ? 28.822 -8.901 -31.482 1.00 86.81 529 GLN A CA 1
ATOM 4058 C C . GLN A 1 529 ? 27.680 -9.056 -30.479 1.00 86.81 529 GLN A C 1
ATOM 4060 O O . GLN A 1 529 ? 26.614 -8.461 -30.620 1.00 86.81 529 GLN A O 1
ATOM 4065 N N . LEU A 1 530 ? 27.932 -9.855 -29.444 1.00 89.50 530 LEU A N 1
ATOM 4066 C CA . LEU A 1 530 ? 27.034 -9.967 -28.302 1.00 89.50 530 LEU A CA 1
ATOM 4067 C C . LEU A 1 530 ? 26.928 -8.613 -27.591 1.00 89.50 530 LEU A C 1
ATOM 4069 O O . LEU A 1 530 ? 27.938 -7.967 -27.303 1.00 89.50 530 LEU A O 1
ATOM 4073 N N . ALA A 1 531 ? 25.700 -8.206 -27.273 1.00 92.44 531 ALA A N 1
ATOM 4074 C CA . ALA A 1 531 ? 25.449 -7.069 -26.399 1.00 92.44 531 ALA A CA 1
ATOM 4075 C C . ALA A 1 531 ? 26.182 -7.257 -25.057 1.00 92.44 531 ALA A C 1
ATOM 4077 O O . ALA A 1 531 ? 26.114 -8.330 -24.452 1.00 92.44 531 ALA A O 1
ATOM 4078 N N . ALA A 1 532 ? 26.890 -6.219 -24.604 1.00 94.19 532 ALA A N 1
ATOM 4079 C CA . ALA A 1 532 ? 27.616 -6.267 -23.343 1.00 94.19 532 ALA A CA 1
ATOM 4080 C C . ALA A 1 532 ? 26.622 -6.382 -22.169 1.00 94.19 532 ALA A C 1
ATOM 4082 O O . ALA A 1 532 ? 25.713 -5.551 -22.071 1.00 94.19 532 ALA A O 1
ATOM 4083 N N . PRO A 1 533 ? 26.767 -7.383 -21.281 1.00 96.44 533 PRO A N 1
ATOM 4084 C CA . PRO A 1 533 ? 25.876 -7.533 -20.140 1.00 96.44 533 PRO A CA 1
ATOM 4085 C C . PRO A 1 533 ? 26.071 -6.380 -19.148 1.00 96.44 533 PRO A C 1
ATOM 4087 O O . PRO A 1 533 ? 27.195 -5.956 -18.874 1.00 96.44 533 PRO A O 1
ATOM 4090 N N . MET A 1 534 ? 24.971 -5.886 -18.588 1.00 96.25 534 MET A N 1
ATOM 4091 C CA . MET A 1 534 ? 24.965 -4.933 -17.486 1.00 96.25 534 MET A CA 1
ATOM 4092 C C . MET A 1 534 ? 25.243 -5.657 -16.172 1.00 96.25 534 MET A C 1
ATOM 4094 O O . MET A 1 534 ? 24.639 -6.687 -15.871 1.00 96.25 534 MET A O 1
ATOM 4098 N N . ASP A 1 535 ? 26.132 -5.080 -15.368 1.00 96.12 535 ASP A N 1
ATOM 4099 C CA . ASP A 1 535 ? 26.399 -5.538 -14.007 1.00 96.12 535 ASP A CA 1
ATOM 4100 C C . ASP A 1 535 ? 25.266 -5.078 -13.077 1.00 96.12 535 ASP A C 1
ATOM 4102 O O . ASP A 1 535 ? 25.273 -3.963 -12.552 1.00 96.12 535 ASP A O 1
ATOM 4106 N N . THR A 1 536 ? 24.224 -5.902 -12.961 1.00 97.25 536 THR A N 1
ATOM 4107 C CA . THR A 1 536 ? 23.039 -5.589 -12.161 1.00 97.25 536 THR A CA 1
ATOM 4108 C C . THR A 1 536 ? 22.398 -6.836 -11.554 1.00 97.25 536 THR A C 1
ATOM 4110 O O . THR A 1 536 ? 22.413 -7.927 -12.132 1.00 97.25 536 THR A O 1
ATOM 4113 N N . SER A 1 537 ? 21.783 -6.663 -10.383 1.00 97.75 537 SER A N 1
ATOM 4114 C CA . SER A 1 537 ? 21.061 -7.723 -9.664 1.00 97.75 537 SER A CA 1
ATOM 4115 C C . SER A 1 537 ? 19.570 -7.799 -10.022 1.00 97.75 537 SER A C 1
ATOM 4117 O O . SER A 1 537 ? 18.828 -8.531 -9.363 1.00 97.75 537 SER A O 1
ATOM 4119 N N . ILE A 1 538 ? 19.116 -7.030 -11.018 1.00 98.50 538 ILE A N 1
ATOM 4120 C CA . ILE A 1 538 ? 17.694 -6.908 -11.347 1.00 98.50 538 ILE A CA 1
ATOM 4121 C C . ILE A 1 538 ? 17.164 -8.235 -11.882 1.00 98.50 538 ILE A C 1
ATOM 4123 O O . ILE A 1 538 ? 17.545 -8.689 -12.956 1.00 98.50 538 ILE A O 1
ATOM 4127 N N . SER A 1 539 ? 16.234 -8.828 -11.141 1.00 98.31 539 SER A N 1
ATOM 4128 C CA . SER A 1 539 ? 15.541 -10.054 -11.523 1.00 98.31 539 SER A CA 1
ATOM 4129 C C . SER A 1 539 ? 14.119 -9.803 -12.016 1.00 98.31 539 SER A C 1
ATOM 4131 O O . SER A 1 539 ? 13.554 -10.678 -12.678 1.00 98.31 539 SER A O 1
ATOM 4133 N N . GLU A 1 540 ? 13.555 -8.627 -11.731 1.00 98.56 540 GLU A N 1
ATOM 4134 C CA . GLU A 1 540 ? 12.206 -8.227 -12.121 1.00 98.56 540 GLU A CA 1
ATOM 4135 C C . GLU A 1 540 ? 12.182 -6.799 -12.680 1.00 98.56 540 GLU A C 1
ATOM 4137 O O . GLU A 1 540 ? 12.636 -5.850 -12.038 1.00 98.56 540 GLU A O 1
ATOM 4142 N N . ILE A 1 541 ? 11.608 -6.644 -13.874 1.00 98.38 541 ILE A N 1
ATOM 4143 C CA . ILE A 1 541 ? 11.293 -5.336 -14.458 1.00 98.38 541 ILE A CA 1
ATOM 4144 C C . ILE A 1 541 ? 9.815 -5.301 -14.825 1.00 98.38 541 ILE A C 1
ATOM 4146 O O . ILE A 1 541 ? 9.302 -6.215 -15.472 1.00 98.38 541 ILE A O 1
ATOM 4150 N N . SER A 1 542 ? 9.148 -4.214 -14.453 1.00 97.94 542 SER A N 1
ATOM 4151 C CA . SER A 1 542 ? 7.785 -3.900 -14.859 1.00 97.94 542 SER A CA 1
ATOM 4152 C C . SER A 1 542 ? 7.757 -2.519 -15.493 1.00 97.94 542 SER A C 1
ATOM 4154 O O . SER A 1 542 ? 8.038 -1.526 -14.827 1.00 97.94 542 SER A O 1
ATOM 4156 N N . ILE A 1 543 ? 7.426 -2.442 -16.779 1.00 97.50 543 ILE A N 1
ATOM 4157 C CA . ILE A 1 543 ? 7.286 -1.174 -17.495 1.00 97.50 543 ILE A CA 1
ATOM 4158 C C 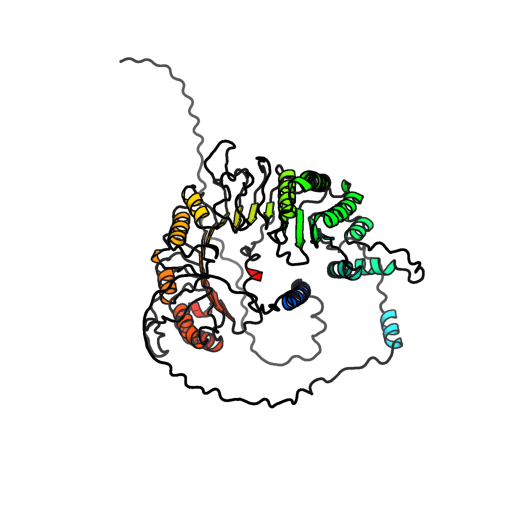. ILE A 1 543 ? 5.866 -1.007 -18.030 1.00 97.50 543 ILE A C 1
ATOM 4160 O O . ILE A 1 543 ? 5.249 -1.940 -18.551 1.00 97.50 543 ILE A O 1
ATOM 4164 N N . THR A 1 544 ? 5.346 0.208 -17.922 1.00 96.06 544 THR A N 1
ATOM 4165 C CA . THR A 1 544 ? 4.113 0.631 -18.580 1.00 96.06 544 THR A CA 1
ATOM 4166 C C . THR A 1 544 ? 4.423 1.814 -19.481 1.00 96.06 544 THR A C 1
ATOM 4168 O O . THR A 1 544 ? 5.047 2.791 -19.072 1.00 96.06 544 THR A O 1
ATOM 4171 N N . ILE A 1 545 ? 4.006 1.683 -20.737 1.00 94.44 545 ILE A N 1
ATOM 4172 C CA . ILE A 1 545 ? 4.130 2.700 -21.779 1.00 94.44 545 ILE A CA 1
ATOM 4173 C C . ILE A 1 545 ? 2.709 3.049 -22.192 1.00 94.44 545 ILE A C 1
ATOM 4175 O O . ILE A 1 545 ? 1.904 2.144 -22.412 1.00 94.44 545 ILE A O 1
ATOM 4179 N N . PHE A 1 546 ? 2.383 4.335 -22.285 1.00 92.00 546 PHE A N 1
ATOM 4180 C CA . PHE A 1 546 ? 1.041 4.775 -22.645 1.00 92.00 546 PHE A CA 1
ATOM 4181 C C . PHE A 1 546 ? 0.865 4.902 -24.168 1.00 92.00 546 PHE A C 1
ATOM 4183 O O . PHE A 1 546 ? 1.467 5.748 -24.821 1.00 92.00 546 PHE A O 1
ATOM 4190 N N . ARG A 1 547 ? -0.041 4.104 -24.737 1.00 88.69 547 ARG A N 1
ATOM 4191 C CA . ARG A 1 547 ? -0.368 4.000 -26.174 1.00 88.69 547 ARG A CA 1
ATOM 4192 C C . ARG A 1 547 ? -0.879 5.277 -26.801 1.00 88.69 547 ARG A C 1
ATOM 4194 O O . ARG A 1 547 ? -0.733 5.466 -27.999 1.00 88.69 547 ARG A O 1
ATOM 4201 N N . HIS A 1 548 ? -1.527 6.121 -26.004 1.00 90.38 548 HIS A N 1
ATOM 4202 C CA . HIS A 1 548 ? -1.981 7.418 -26.488 1.00 90.38 548 HIS A CA 1
ATOM 4203 C C . HIS A 1 548 ? -0.806 8.390 -26.690 1.00 90.38 548 HIS A C 1
ATOM 4205 O O . HIS A 1 548 ? -0.981 9.397 -27.366 1.00 90.38 548 HIS A O 1
ATOM 4211 N N . GLN A 1 549 ? 0.370 8.090 -26.123 1.00 92.06 549 GLN A N 1
ATOM 4212 C CA . GLN A 1 549 ? 1.592 8.883 -26.264 1.00 92.06 549 GLN A CA 1
ATOM 4213 C C . GLN A 1 549 ? 2.537 8.286 -27.313 1.00 92.06 549 GLN A C 1
ATOM 4215 O O . GLN A 1 549 ? 3.120 9.033 -28.092 1.00 92.06 549 GLN A O 1
ATOM 4220 N N . TYR A 1 550 ? 2.652 6.952 -27.379 1.00 93.56 550 TYR A N 1
ATOM 4221 C CA . TYR A 1 550 ? 3.599 6.274 -28.271 1.00 93.56 550 TYR A CA 1
ATOM 4222 C C . TYR A 1 550 ? 2.982 5.092 -29.031 1.00 93.56 550 TYR A C 1
ATOM 4224 O O . TYR A 1 550 ? 2.258 4.288 -28.433 1.00 93.56 550 TYR A O 1
ATOM 4232 N N . PRO A 1 551 ? 3.330 4.909 -30.320 1.00 92.00 551 PRO A N 1
ATOM 4233 C CA . PRO A 1 551 ? 3.054 3.672 -31.042 1.00 92.00 551 PRO A CA 1
ATOM 4234 C C . PRO A 1 551 ? 3.663 2.450 -30.324 1.00 92.00 551 PRO A C 1
ATOM 4236 O O . PRO A 1 551 ? 4.820 2.520 -29.891 1.00 92.00 551 PRO A O 1
ATOM 4239 N N . PRO A 1 552 ? 2.939 1.318 -30.205 1.00 88.75 552 PRO A N 1
ATOM 4240 C CA . PRO A 1 552 ? 3.436 0.099 -29.554 1.00 88.75 552 PRO A CA 1
ATOM 4241 C C . PRO A 1 552 ? 4.770 -0.422 -30.110 1.00 88.75 552 PRO A C 1
ATOM 4243 O O . PRO A 1 552 ? 5.529 -1.082 -29.402 1.00 88.75 552 PRO A O 1
ATOM 4246 N N . GLU A 1 553 ? 5.067 -0.136 -31.375 1.00 91.19 553 GLU A N 1
ATOM 4247 C CA . GLU A 1 553 ? 6.272 -0.570 -32.077 1.00 91.19 553 GLU A CA 1
ATOM 4248 C C . GLU A 1 553 ? 7.536 0.087 -31.512 1.00 91.19 553 GLU A C 1
ATOM 4250 O O . GLU A 1 553 ? 8.594 -0.540 -31.519 1.00 91.19 553 GLU A O 1
ATOM 4255 N N . LEU A 1 554 ? 7.437 1.303 -30.959 1.00 92.38 554 LEU A N 1
ATOM 4256 C CA . LEU A 1 554 ? 8.577 1.999 -30.350 1.00 92.38 554 LEU A CA 1
ATOM 4257 C C . LEU A 1 554 ? 9.032 1.353 -29.033 1.00 92.38 554 LEU A C 1
ATOM 4259 O O . LEU A 1 554 ? 10.187 1.503 -28.640 1.00 92.38 554 LEU A O 1
ATOM 4263 N N . ALA A 1 555 ? 8.152 0.606 -28.360 1.00 94.06 555 ALA A N 1
ATOM 4264 C CA . ALA A 1 555 ? 8.492 -0.130 -27.144 1.00 94.06 555 ALA A CA 1
ATOM 4265 C C . ALA A 1 555 ? 9.357 -1.367 -27.431 1.00 94.06 555 ALA A C 1
ATOM 4267 O O . ALA A 1 555 ? 10.164 -1.779 -26.594 1.00 94.06 555 ALA A O 1
ATOM 4268 N N . VAL A 1 556 ? 9.188 -1.968 -28.616 1.00 94.94 556 VAL A N 1
ATOM 4269 C CA . VAL A 1 556 ? 9.813 -3.247 -28.977 1.00 94.94 556 VAL A CA 1
ATOM 4270 C C . VAL A 1 556 ? 11.342 -3.172 -28.895 1.00 94.94 556 VAL A C 1
ATOM 4272 O O . VAL A 1 556 ? 11.919 -4.058 -28.260 1.00 94.94 556 VAL A O 1
ATOM 4275 N N . PRO A 1 557 ? 12.024 -2.145 -29.447 1.00 94.88 557 PRO A N 1
ATOM 4276 C CA . PRO A 1 557 ? 13.473 -2.058 -29.340 1.00 94.88 557 PRO A CA 1
ATOM 4277 C C . PRO A 1 557 ? 13.988 -1.959 -27.900 1.00 94.88 557 PRO A C 1
ATOM 4279 O O . PRO A 1 557 ? 14.963 -2.618 -27.547 1.00 94.88 557 PRO A O 1
ATOM 4282 N N . VAL A 1 558 ? 13.311 -1.181 -27.051 1.00 95.88 558 VAL A N 1
ATOM 4283 C CA . VAL A 1 558 ? 13.695 -1.002 -25.641 1.00 95.88 558 VAL A CA 1
ATOM 4284 C C . VAL A 1 558 ? 13.585 -2.324 -24.884 1.00 95.88 558 VAL A C 1
ATOM 4286 O O . VAL A 1 558 ? 14.514 -2.716 -24.182 1.00 95.88 558 VAL A O 1
ATOM 4289 N N . VAL A 1 559 ? 12.475 -3.043 -25.068 1.00 97.00 559 VAL A N 1
ATOM 4290 C CA . VAL A 1 559 ? 12.239 -4.345 -24.427 1.00 97.00 559 VAL A CA 1
ATOM 4291 C C . VAL A 1 559 ? 13.289 -5.360 -24.871 1.00 97.00 559 VAL A C 1
ATOM 4293 O O . VAL A 1 559 ? 13.920 -5.988 -24.026 1.00 97.00 559 VAL A O 1
ATOM 4296 N N . LYS A 1 560 ? 13.527 -5.490 -26.184 1.00 97.06 560 LYS A N 1
ATOM 4297 C CA . LYS A 1 560 ? 14.551 -6.397 -26.724 1.00 97.06 560 LYS A CA 1
ATOM 4298 C C . LYS A 1 560 ? 15.930 -6.096 -26.143 1.00 97.06 560 LYS A C 1
ATOM 4300 O O . LYS A 1 560 ? 16.618 -7.013 -25.712 1.00 97.06 560 LYS A O 1
ATOM 4305 N N . TYR A 1 561 ? 16.309 -4.822 -26.086 1.00 96.94 561 TYR A N 1
ATOM 4306 C CA . TYR A 1 561 ? 17.587 -4.410 -25.521 1.00 96.94 561 TYR A CA 1
ATOM 4307 C C . TYR A 1 561 ? 17.731 -4.817 -24.051 1.00 96.94 561 TYR A C 1
ATOM 4309 O O . TYR A 1 561 ? 18.716 -5.463 -23.708 1.00 96.94 561 TYR A O 1
ATOM 4317 N N . LEU A 1 562 ? 16.733 -4.528 -23.205 1.00 97.31 562 LEU A N 1
ATOM 4318 C CA . LEU A 1 562 ? 16.748 -4.916 -21.787 1.00 97.31 562 LEU A CA 1
ATOM 4319 C C . LEU A 1 562 ? 16.868 -6.434 -21.595 1.00 97.31 562 LEU A C 1
ATOM 4321 O O . LEU A 1 562 ? 17.626 -6.879 -20.736 1.00 97.31 562 LEU A O 1
ATOM 4325 N N . LEU A 1 563 ? 16.167 -7.220 -22.417 1.00 97.94 563 LEU A N 1
ATOM 4326 C CA . LEU A 1 563 ? 16.246 -8.6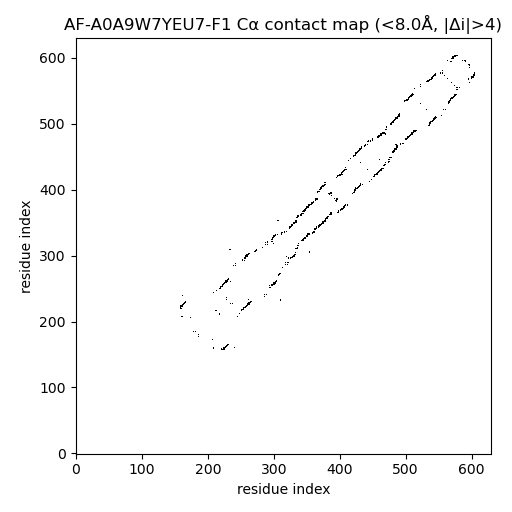82 -22.391 1.00 97.94 563 LEU A CA 1
ATOM 4327 C C . LEU A 1 563 ? 17.662 -9.193 -22.698 1.00 97.94 563 LEU A C 1
ATOM 4329 O O . LEU A 1 563 ? 18.111 -10.146 -22.066 1.00 97.94 563 LEU A O 1
ATOM 4333 N N . LEU A 1 564 ? 18.383 -8.564 -23.631 1.00 97.00 564 LEU A N 1
ATOM 4334 C CA . LEU A 1 564 ? 19.754 -8.961 -23.971 1.00 97.00 564 LEU A CA 1
ATOM 4335 C C . LEU A 1 564 ? 20.765 -8.566 -22.897 1.00 97.00 564 LEU A C 1
ATOM 4337 O O . LEU A 1 564 ? 21.643 -9.356 -22.557 1.00 97.00 564 LEU A O 1
ATOM 4341 N N . VAL A 1 565 ? 20.667 -7.334 -22.396 1.00 96.88 565 VAL A N 1
ATOM 4342 C CA . VAL A 1 565 ? 21.713 -6.747 -21.550 1.00 96.88 565 VAL A CA 1
ATOM 4343 C C . VAL A 1 565 ? 21.556 -7.070 -20.068 1.00 96.88 565 VAL A C 1
ATOM 4345 O O . VAL A 1 565 ? 22.465 -6.756 -19.311 1.00 96.88 565 VAL A O 1
ATOM 4348 N N . ILE A 1 566 ? 20.463 -7.702 -19.625 1.00 97.75 566 ILE A N 1
ATOM 4349 C CA . ILE A 1 566 ? 20.243 -8.055 -18.210 1.00 97.75 566 ILE A CA 1
ATOM 4350 C C . ILE A 1 566 ? 20.123 -9.580 -18.056 1.00 97.75 566 ILE A C 1
ATOM 4352 O O . ILE A 1 566 ? 19.016 -10.120 -18.064 1.00 97.75 566 ILE A O 1
ATOM 4356 N N . PRO A 1 567 ? 21.247 -10.302 -17.881 1.00 97.56 567 PRO A N 1
ATOM 4357 C CA . PRO A 1 567 ? 21.230 -11.761 -17.749 1.00 97.56 567 PRO A CA 1
ATOM 4358 C C . PRO A 1 567 ? 20.539 -12.279 -16.481 1.00 97.56 567 PRO A C 1
ATOM 4360 O O . PRO A 1 567 ? 20.112 -13.429 -16.437 1.00 97.56 567 PRO A O 1
ATOM 4363 N N . SER A 1 568 ? 20.455 -11.454 -15.434 1.00 98.00 568 SER A N 1
ATOM 4364 C CA . SER A 1 568 ? 19.825 -11.783 -14.146 1.00 98.00 568 SER A CA 1
ATOM 4365 C C . SER A 1 568 ? 18.294 -11.721 -14.176 1.00 98.00 568 SER A C 1
ATOM 4367 O O . SER A 1 568 ? 17.643 -12.142 -13.217 1.00 98.00 568 SER A O 1
ATOM 4369 N N . LEU A 1 569 ? 17.713 -11.230 -15.270 1.00 98.50 569 LEU A N 1
ATOM 4370 C CA . LEU A 1 569 ? 16.286 -11.002 -15.410 1.00 98.50 569 LEU A CA 1
ATOM 4371 C C . LEU A 1 569 ? 15.514 -12.326 -15.496 1.00 98.50 569 LEU A C 1
ATOM 4373 O O . LEU A 1 569 ? 15.712 -13.130 -16.403 1.00 98.50 569 LEU A O 1
ATOM 4377 N N . THR A 1 570 ? 14.590 -12.527 -14.561 1.00 98.19 570 THR A N 1
ATOM 4378 C CA . THR A 1 570 ? 13.741 -13.731 -14.478 1.00 98.19 570 THR A CA 1
ATOM 4379 C C . THR A 1 570 ? 12.285 -13.446 -14.814 1.00 98.19 570 THR A C 1
ATOM 4381 O O . THR A 1 570 ? 11.584 -14.323 -15.307 1.00 98.19 570 THR A O 1
ATOM 4384 N N . THR A 1 571 ? 11.824 -12.222 -14.551 1.00 98.19 571 THR A N 1
ATOM 4385 C CA . THR A 1 571 ? 10.447 -11.788 -14.784 1.00 98.19 571 THR A CA 1
ATOM 4386 C C . THR A 1 571 ? 10.469 -10.449 -15.502 1.00 98.19 571 THR A C 1
ATOM 4388 O O . THR A 1 571 ? 11.127 -9.509 -15.055 1.00 98.19 571 THR A O 1
ATOM 4391 N N . PHE A 1 572 ? 9.727 -10.346 -16.601 1.00 98.12 572 PHE A N 1
ATOM 4392 C CA . PHE A 1 572 ? 9.591 -9.096 -17.336 1.00 98.12 572 PHE A CA 1
ATOM 4393 C C . PHE A 1 572 ? 8.130 -8.834 -17.681 1.00 98.12 572 PHE A C 1
ATOM 4395 O O . PHE A 1 572 ? 7.486 -9.577 -18.429 1.00 98.12 572 PHE A O 1
ATOM 4402 N N . TYR A 1 573 ? 7.608 -7.746 -17.134 1.00 97.50 573 TYR A N 1
ATOM 4403 C CA . TYR A 1 573 ? 6.278 -7.243 -17.417 1.00 97.50 573 TYR A CA 1
ATOM 4404 C C . TYR A 1 573 ? 6.383 -6.002 -18.298 1.00 97.50 573 TYR A C 1
ATOM 4406 O O . TYR A 1 573 ? 7.069 -5.040 -17.959 1.00 97.50 573 TYR A O 1
ATOM 4414 N N . ALA A 1 574 ? 5.662 -6.009 -19.417 1.00 96.44 574 ALA A N 1
ATOM 4415 C CA . ALA A 1 574 ? 5.533 -4.832 -20.264 1.00 96.44 574 ALA A CA 1
ATOM 4416 C C . ALA A 1 574 ? 4.084 -4.654 -20.698 1.00 96.44 574 ALA A C 1
ATOM 4418 O O . ALA A 1 574 ? 3.561 -5.376 -21.558 1.00 96.44 574 ALA A O 1
ATOM 4419 N N . ALA A 1 575 ? 3.425 -3.669 -20.095 1.00 93.75 575 ALA A N 1
ATOM 4420 C CA . ALA A 1 575 ? 2.097 -3.279 -20.522 1.00 93.75 575 ALA A CA 1
ATOM 4421 C C . ALA A 1 575 ? 2.175 -2.636 -21.909 1.00 93.75 575 ALA A C 1
ATOM 4423 O O . ALA A 1 575 ? 3.098 -1.888 -22.228 1.00 93.75 575 ALA A O 1
ATOM 4424 N N . GLN A 1 576 ? 1.171 -2.927 -22.731 1.00 89.06 576 GLN A N 1
ATOM 4425 C CA . GLN A 1 576 ? 0.941 -2.306 -24.031 1.00 89.06 576 GLN A CA 1
ATOM 4426 C C . GLN A 1 576 ? 1.984 -2.614 -25.122 1.00 89.06 576 GLN A C 1
ATOM 4428 O O . GLN A 1 576 ? 1.823 -2.132 -26.243 1.00 89.06 576 GLN A O 1
ATOM 4433 N N . THR A 1 577 ? 2.958 -3.489 -24.852 1.00 92.69 577 THR A N 1
ATOM 4434 C CA . THR A 1 577 ? 3.976 -3.940 -25.818 1.00 92.69 577 THR A CA 1
ATOM 4435 C C . THR A 1 577 ? 3.458 -5.096 -26.692 1.00 92.69 577 THR A C 1
ATOM 4437 O O . THR A 1 577 ? 2.817 -6.016 -26.172 1.00 92.69 577 THR A O 1
ATOM 4440 N N . PRO A 1 578 ? 3.720 -5.106 -28.015 1.00 93.81 578 PRO A N 1
ATOM 4441 C CA . PRO A 1 578 ? 3.308 -6.200 -28.889 1.00 93.81 578 PRO A CA 1
ATOM 4442 C C . PRO A 1 578 ? 3.948 -7.546 -28.512 1.00 93.81 578 PRO A C 1
ATOM 4444 O O . PRO A 1 578 ? 5.168 -7.670 -28.493 1.00 93.81 578 PRO A O 1
ATOM 4447 N N . ARG A 1 579 ? 3.133 -8.583 -28.270 1.00 95.06 579 ARG A N 1
ATOM 4448 C CA . ARG A 1 579 ? 3.619 -9.910 -27.848 1.00 95.06 579 ARG A CA 1
ATOM 4449 C C . ARG A 1 579 ? 4.409 -10.623 -28.947 1.00 95.06 579 ARG A C 1
ATOM 4451 O O . ARG A 1 579 ? 5.486 -11.141 -28.676 1.00 95.06 579 ARG A O 1
ATOM 4458 N N . GLY A 1 580 ? 3.886 -10.636 -30.176 1.00 95.88 580 GLY A N 1
ATOM 4459 C CA . GLY A 1 580 ? 4.465 -11.381 -31.304 1.00 95.88 580 GLY A CA 1
ATOM 4460 C C . GLY A 1 580 ? 5.948 -11.066 -31.563 1.00 95.88 580 GLY A C 1
ATOM 4461 O O . GLY A 1 580 ? 6.767 -11.977 -31.472 1.00 95.88 580 GLY A O 1
ATOM 4462 N N . PRO A 1 581 ? 6.322 -9.792 -31.802 1.00 96.25 581 PRO A N 1
ATOM 4463 C CA . PRO A 1 581 ? 7.712 -9.403 -32.059 1.00 96.25 581 PRO A CA 1
ATOM 4464 C C . PRO A 1 581 ? 8.701 -9.711 -30.926 1.00 96.25 581 PRO A C 1
ATOM 4466 O O . PRO A 1 581 ? 9.894 -9.852 -31.193 1.00 96.25 581 PRO A O 1
ATOM 4469 N N . ILE A 1 582 ? 8.231 -9.779 -29.676 1.00 97.44 582 ILE A N 1
ATOM 4470 C CA . ILE A 1 582 ? 9.072 -10.096 -28.514 1.00 97.44 582 ILE A CA 1
ATOM 4471 C C . ILE A 1 582 ? 9.262 -11.605 -28.369 1.00 97.44 582 ILE A C 1
ATOM 4473 O O . ILE A 1 582 ? 10.387 -12.045 -28.166 1.00 97.44 582 ILE A O 1
ATOM 4477 N N . MET A 1 583 ? 8.201 -12.403 -28.527 1.00 97.38 583 MET A N 1
ATOM 4478 C CA . MET A 1 583 ? 8.313 -13.866 -28.460 1.00 97.38 583 MET A CA 1
ATOM 4479 C C . MET A 1 583 ? 9.197 -14.412 -29.585 1.00 97.38 583 MET A C 1
ATOM 4481 O O . MET A 1 583 ? 10.121 -15.163 -29.307 1.00 97.38 583 MET A O 1
ATOM 4485 N N . ALA A 1 584 ? 8.991 -13.949 -30.826 1.00 96.62 584 ALA A N 1
ATOM 4486 C CA . ALA A 1 584 ? 9.829 -14.350 -31.960 1.00 96.62 584 ALA A CA 1
ATOM 4487 C C . ALA A 1 584 ? 11.314 -14.024 -31.729 1.00 96.62 584 ALA A C 1
ATOM 4489 O O . ALA A 1 584 ? 12.191 -14.798 -32.091 1.00 96.62 584 ALA A O 1
ATOM 4490 N N . PHE A 1 585 ? 11.589 -12.890 -31.081 1.00 96.44 585 PHE A N 1
ATOM 4491 C CA . PHE A 1 585 ? 12.941 -12.496 -30.709 1.00 96.44 585 PHE A CA 1
ATOM 4492 C C . PHE A 1 585 ? 13.542 -13.383 -29.613 1.00 96.44 585 PHE A C 1
ATOM 4494 O O . PHE A 1 585 ? 14.703 -13.761 -29.712 1.00 96.44 585 PHE A O 1
ATOM 4501 N N . VAL A 1 586 ? 12.771 -13.735 -28.581 1.00 97.00 586 VAL A N 1
ATOM 4502 C CA . VAL A 1 586 ? 13.233 -14.676 -27.550 1.00 97.00 586 VAL A CA 1
ATOM 4503 C C . VAL A 1 586 ? 13.570 -16.029 -28.168 1.00 97.00 586 VAL A C 1
ATOM 4505 O O . VAL A 1 586 ? 14.645 -16.553 -27.891 1.00 97.00 586 VAL A O 1
ATOM 4508 N N . ASP A 1 587 ? 12.714 -16.549 -29.048 1.00 96.44 587 ASP A N 1
ATOM 4509 C CA . ASP A 1 587 ? 12.945 -17.828 -29.727 1.00 96.44 587 ASP A CA 1
ATOM 4510 C C . ASP A 1 587 ? 14.222 -17.797 -30.589 1.00 96.44 587 ASP A C 1
ATOM 4512 O O . ASP A 1 587 ? 15.001 -18.751 -30.585 1.00 96.44 587 ASP A O 1
ATOM 4516 N N . GLU A 1 588 ? 14.467 -16.685 -31.290 1.00 95.81 588 GLU A N 1
ATOM 4517 C CA . GLU A 1 588 ? 15.650 -16.479 -32.135 1.00 95.81 588 GLU A CA 1
ATOM 4518 C C . GLU A 1 588 ? 16.950 -16.362 -31.315 1.00 95.81 588 GLU A C 1
ATOM 4520 O O . GLU A 1 588 ? 17.970 -16.949 -31.684 1.00 95.81 588 GLU A O 1
ATOM 4525 N N . TYR A 1 589 ? 16.929 -15.647 -30.184 1.00 95.69 589 TYR A N 1
ATOM 4526 C CA . TYR A 1 589 ? 18.136 -15.317 -29.412 1.00 95.69 589 TYR A CA 1
ATOM 4527 C C . TYR A 1 589 ? 18.397 -16.236 -28.204 1.00 95.69 589 TYR A C 1
ATOM 4529 O O . TYR A 1 589 ? 19.492 -16.183 -27.642 1.00 95.69 589 TYR A O 1
ATOM 4537 N N . ALA A 1 590 ? 17.470 -17.121 -27.815 1.00 96.38 590 ALA A N 1
ATOM 4538 C CA . ALA A 1 590 ? 17.613 -17.985 -26.632 1.00 96.38 590 ALA A CA 1
ATOM 4539 C C . ALA A 1 590 ? 18.840 -18.913 -26.664 1.00 96.38 590 ALA A C 1
ATOM 4541 O O . ALA A 1 590 ? 19.370 -19.270 -25.613 1.00 96.38 590 ALA A O 1
ATOM 4542 N N . GLN A 1 591 ? 19.326 -19.293 -27.852 1.00 95.06 591 GLN A N 1
ATOM 4543 C CA . GLN A 1 591 ? 20.554 -20.091 -27.971 1.00 95.06 591 GLN A CA 1
ATOM 4544 C C . GLN A 1 591 ? 21.812 -19.290 -27.606 1.00 95.06 591 GLN A C 1
ATOM 4546 O O . GLN A 1 591 ? 22.741 -19.840 -27.020 1.00 95.06 591 GLN A O 1
ATOM 4551 N N . GLN A 1 592 ? 21.842 -18.001 -27.953 1.00 95.50 592 GLN A N 1
ATOM 4552 C CA . GLN A 1 592 ? 22.970 -17.104 -27.679 1.00 95.50 592 GLN A CA 1
ATOM 4553 C C . GLN A 1 592 ? 22.892 -16.510 -26.267 1.00 95.50 592 GLN A C 1
ATOM 4555 O O . GLN A 1 592 ? 23.920 -16.230 -25.653 1.00 95.50 592 GLN A O 1
ATOM 4560 N N . TYR A 1 593 ? 21.673 -16.365 -25.744 1.00 96.06 593 TYR A N 1
ATOM 4561 C CA . TYR A 1 593 ? 21.361 -15.782 -24.444 1.00 96.06 593 TYR A CA 1
ATOM 4562 C C . TYR A 1 593 ? 20.525 -16.771 -23.614 1.00 96.06 593 TYR A C 1
ATOM 4564 O O . TYR A 1 593 ? 19.295 -16.671 -23.587 1.00 96.06 593 TYR A O 1
ATOM 4572 N N . PRO A 1 594 ? 21.167 -17.740 -22.928 1.00 96.06 594 PRO A N 1
ATOM 4573 C CA . PRO A 1 594 ? 20.467 -18.850 -22.278 1.00 96.06 594 PRO A CA 1
ATOM 4574 C C . PRO A 1 594 ? 19.440 -18.440 -21.217 1.00 96.06 594 PRO A C 1
ATOM 4576 O O . PRO A 1 594 ? 18.486 -19.179 -20.976 1.00 96.06 594 PRO A O 1
ATOM 4579 N N . HIS A 1 595 ? 19.600 -17.272 -20.584 1.00 96.88 595 HIS A N 1
ATOM 4580 C CA . HIS A 1 595 ? 18.647 -16.768 -19.589 1.00 96.88 595 HIS A CA 1
ATOM 4581 C C . HIS A 1 595 ? 17.266 -16.469 -20.190 1.00 96.88 595 HIS A C 1
ATOM 4583 O O . HIS A 1 595 ? 16.263 -16.574 -19.487 1.00 96.88 595 HIS A O 1
ATOM 4589 N N . LEU A 1 596 ? 17.183 -16.195 -21.498 1.00 97.75 596 LEU A N 1
ATOM 4590 C CA . LEU A 1 596 ? 15.911 -15.963 -22.186 1.00 97.75 596 LEU A CA 1
ATOM 4591 C C . LEU A 1 596 ? 15.027 -17.215 -22.257 1.00 97.75 596 LEU A C 1
ATOM 4593 O O . LEU A 1 596 ? 13.812 -17.092 -22.355 1.00 97.75 596 LEU A O 1
ATOM 4597 N N . ALA A 1 597 ? 15.597 -18.420 -22.176 1.00 96.38 597 ALA A N 1
ATOM 4598 C CA . ALA A 1 597 ? 14.818 -19.658 -22.247 1.00 96.38 597 ALA A CA 1
ATOM 4599 C C . ALA A 1 597 ? 13.918 -19.885 -21.014 1.00 96.38 597 ALA A C 1
ATOM 4601 O O . ALA A 1 597 ? 12.960 -20.653 -21.087 1.00 96.38 597 ALA A O 1
ATOM 4602 N N . GLY A 1 598 ? 14.233 -19.250 -19.880 1.00 94.62 598 GLY A N 1
ATOM 4603 C CA . GLY A 1 598 ? 13.524 -19.422 -18.606 1.00 94.62 598 GLY A CA 1
ATOM 4604 C C . GLY A 1 598 ? 12.779 -18.182 -18.116 1.00 94.62 598 GLY A C 1
ATOM 4605 O O . GLY A 1 598 ? 12.305 -18.182 -16.981 1.00 94.62 598 GLY A O 1
ATOM 4606 N N . ILE A 1 599 ? 12.707 -17.122 -18.921 1.00 97.56 599 ILE A N 1
ATOM 4607 C CA . ILE A 1 599 ? 12.145 -15.841 -18.493 1.00 97.56 599 ILE A CA 1
ATOM 4608 C C . ILE A 1 599 ? 10.605 -15.845 -18.520 1.00 97.56 599 ILE A C 1
ATOM 4610 O O . ILE A 1 599 ? 9.982 -16.234 -19.509 1.00 97.56 599 ILE A O 1
ATOM 4614 N N . ASP A 1 600 ? 9.972 -15.381 -17.436 1.00 97.69 600 ASP A N 1
ATOM 4615 C CA . ASP A 1 600 ? 8.519 -15.167 -17.363 1.00 97.69 600 ASP A CA 1
ATOM 4616 C C . ASP A 1 600 ? 8.152 -13.833 -18.034 1.00 97.69 600 ASP A C 1
ATOM 4618 O O . ASP A 1 600 ? 8.320 -12.756 -17.452 1.00 97.69 600 ASP A O 1
ATOM 4622 N N . LEU A 1 601 ? 7.661 -13.906 -19.277 1.00 96.75 601 LEU A N 1
ATOM 4623 C CA . LEU A 1 601 ? 7.216 -12.744 -20.050 1.00 96.75 601 LEU A CA 1
ATOM 4624 C C . LEU A 1 601 ? 5.715 -12.493 -19.928 1.00 96.75 601 LEU A C 1
ATOM 4626 O O . LEU A 1 601 ? 4.875 -13.227 -20.464 1.00 96.75 601 LEU A O 1
ATOM 4630 N N . ARG A 1 602 ? 5.377 -11.345 -19.341 1.00 95.88 602 ARG A N 1
ATOM 4631 C CA . ARG A 1 602 ? 3.999 -10.880 -19.164 1.00 95.88 602 ARG A CA 1
ATOM 4632 C C . ARG A 1 602 ? 3.732 -9.654 -20.028 1.00 95.88 602 ARG A C 1
ATOM 4634 O O . ARG A 1 602 ? 3.856 -8.510 -19.594 1.00 95.88 602 ARG A O 1
ATOM 4641 N N . LEU A 1 603 ? 3.373 -9.924 -21.280 1.00 93.12 603 LEU A N 1
ATOM 4642 C CA . LEU A 1 603 ? 3.112 -8.918 -22.310 1.00 93.12 603 LEU A CA 1
ATOM 4643 C C . LEU A 1 603 ? 1.602 -8.764 -22.502 1.00 93.12 603 LEU A C 1
ATOM 4645 O O . LEU A 1 603 ? 0.948 -9.671 -23.021 1.00 93.12 603 LEU A O 1
ATOM 4649 N N . TYR A 1 604 ? 1.050 -7.626 -22.084 1.00 85.00 604 TYR A N 1
ATOM 4650 C CA . TYR A 1 604 ? -0.386 -7.360 -22.177 1.00 85.00 604 TYR A CA 1
ATOM 4651 C C . TYR A 1 604 ? -0.681 -6.421 -23.341 1.00 85.00 604 TYR A C 1
ATOM 4653 O O . TYR A 1 604 ? -0.348 -5.238 -23.300 1.00 85.00 604 TYR A O 1
ATOM 4661 N N . GLN A 1 605 ? -1.340 -6.943 -24.377 1.00 68.56 605 GLN A N 1
ATOM 4662 C CA . GLN A 1 605 ? -1.774 -6.145 -25.524 1.00 68.56 605 GLN A CA 1
ATOM 4663 C C . GLN A 1 605 ? -3.144 -5.487 -25.330 1.00 68.56 605 GLN A C 1
ATOM 4665 O O . GLN A 1 605 ? -3.464 -4.568 -26.080 1.00 68.56 605 GLN A O 1
ATOM 4670 N N . GLU A 1 606 ? -3.949 -5.900 -24.355 1.00 56.31 606 GLU A N 1
ATOM 4671 C CA . GLU A 1 606 ? -5.304 -5.372 -24.192 1.00 56.31 606 GLU A CA 1
ATOM 4672 C C . GLU A 1 606 ? -5.463 -4.639 -22.864 1.00 56.31 606 GLU A C 1
ATOM 4674 O O . GLU A 1 606 ? -5.377 -5.222 -21.785 1.00 56.31 606 GLU A O 1
ATOM 4679 N N . TYR A 1 607 ? -5.769 -3.345 -22.959 1.00 52.38 607 TYR A N 1
ATOM 4680 C CA . TYR A 1 607 ? -6.382 -2.586 -21.876 1.00 52.38 607 TYR A CA 1
ATOM 4681 C C . TYR A 1 607 ? -7.866 -2.985 -21.808 1.00 52.38 607 TYR A C 1
ATOM 4683 O O . TYR A 1 607 ? -8.749 -2.212 -22.162 1.00 52.38 607 TYR A O 1
ATOM 4691 N N . ARG A 1 608 ? -8.179 -4.218 -21.390 1.00 45.66 608 ARG A N 1
ATOM 4692 C CA . ARG A 1 608 ? -9.552 -4.521 -20.960 1.00 45.66 608 ARG A CA 1
ATOM 4693 C C . ARG A 1 608 ? -9.754 -3.895 -19.584 1.00 45.66 608 ARG A C 1
ATOM 4695 O O . ARG A 1 608 ? -9.497 -4.537 -18.575 1.00 45.66 608 ARG A O 1
ATOM 4702 N N . ASN A 1 609 ? -10.141 -2.616 -19.570 1.00 44.06 609 ASN A N 1
ATOM 4703 C CA . ASN A 1 609 ? -10.734 -1.886 -18.441 1.00 44.06 609 ASN A CA 1
ATOM 4704 C C . ASN A 1 609 ? -10.115 -2.149 -17.053 1.00 44.06 609 ASN A C 1
ATOM 4706 O O . ASN A 1 609 ? -10.830 -2.213 -16.055 1.00 44.06 609 ASN A O 1
ATOM 4710 N N . MET A 1 610 ? -8.791 -2.286 -16.946 1.00 42.16 610 MET A N 1
ATOM 4711 C CA . MET A 1 610 ? -8.145 -2.251 -15.637 1.00 42.16 610 MET A CA 1
ATOM 4712 C C . MET A 1 610 ? -8.014 -0.787 -15.229 1.00 42.16 610 MET A C 1
ATOM 4714 O O . MET A 1 610 ? -7.055 -0.124 -15.609 1.00 42.16 610 MET A O 1
ATOM 4718 N N . ALA A 1 611 ? -9.010 -0.276 -14.497 1.00 41.50 611 ALA A N 1
ATOM 4719 C CA . ALA A 1 611 ? -8.926 1.010 -13.811 1.00 41.50 611 ALA A CA 1
ATOM 4720 C C . ALA A 1 611 ? -7.648 1.014 -12.943 1.00 41.50 611 ALA A C 1
ATOM 4722 O O . ALA A 1 611 ? -7.587 0.260 -11.964 1.00 41.50 611 ALA A O 1
ATOM 4723 N N . PRO A 1 612 ? -6.619 1.817 -13.276 1.00 44.28 612 PRO A N 1
ATOM 4724 C CA . PRO A 1 612 ? -5.312 1.728 -12.619 1.00 44.28 612 PRO A CA 1
ATOM 4725 C C . PRO A 1 612 ? -5.363 2.087 -11.126 1.00 44.28 612 PRO A C 1
ATOM 4727 O O . PRO A 1 612 ? -4.538 1.626 -10.346 1.00 44.28 612 PRO A O 1
ATOM 4730 N N . LEU A 1 613 ? -6.376 2.843 -10.695 1.00 42.50 613 LEU A N 1
ATOM 4731 C CA . LEU A 1 613 ? -6.424 3.448 -9.362 1.00 42.50 613 LEU A CA 1
ATOM 4732 C C . LEU A 1 613 ? -7.086 2.574 -8.278 1.00 42.50 613 LEU A C 1
ATOM 4734 O O . LEU A 1 613 ? -6.766 2.715 -7.097 1.00 42.50 613 LEU A O 1
ATOM 4738 N N . ALA A 1 614 ? -7.962 1.625 -8.632 1.00 36.75 614 ALA A N 1
ATOM 4739 C CA . ALA A 1 614 ? -8.704 0.842 -7.632 1.00 36.75 614 ALA A CA 1
ATOM 4740 C C . ALA A 1 614 ? -7.887 -0.313 -7.012 1.00 36.75 614 ALA A C 1
ATOM 4742 O O . ALA A 1 614 ? -8.166 -0.740 -5.891 1.00 36.75 614 ALA A O 1
ATOM 4743 N N . ARG A 1 615 ? -6.843 -0.809 -7.696 1.00 40.03 615 ARG A N 1
ATOM 4744 C CA . ARG A 1 615 ? -5.978 -1.887 -7.169 1.00 40.03 615 ARG A CA 1
ATOM 4745 C C . ARG A 1 615 ? -4.892 -1.396 -6.202 1.00 40.03 615 ARG A C 1
ATOM 4747 O O . ARG A 1 615 ? -4.451 -2.172 -5.356 1.00 40.03 615 ARG A O 1
ATOM 4754 N N . MET A 1 616 ? -4.500 -0.123 -6.265 1.00 41.41 616 MET A N 1
ATOM 4755 C CA . MET A 1 616 ? -3.313 0.386 -5.559 1.00 41.41 616 MET A CA 1
ATOM 4756 C C . MET A 1 616 ? -3.492 0.545 -4.045 1.00 41.41 616 MET A C 1
ATOM 4758 O O . MET A 1 616 ? -2.531 0.435 -3.291 1.00 41.41 616 MET A O 1
ATOM 4762 N N . SER A 1 617 ? -4.722 0.719 -3.557 1.00 37.22 617 SER A N 1
ATOM 4763 C CA . SER A 1 617 ? -4.962 0.814 -2.110 1.00 37.22 617 SER A CA 1
ATOM 4764 C C . SER A 1 617 ? -4.990 -0.547 -1.394 1.00 37.22 617 SER A C 1
ATOM 4766 O O . SER A 1 617 ? -4.764 -0.580 -0.182 1.00 37.22 617 SER A O 1
ATOM 4768 N N . ASN A 1 618 ? -5.175 -1.662 -2.119 1.00 35.12 618 ASN A N 1
ATOM 4769 C CA . ASN A 1 618 ? -5.390 -2.999 -1.539 1.00 35.12 618 ASN A CA 1
ATOM 4770 C C . ASN A 1 618 ? -4.319 -4.056 -1.894 1.00 35.12 618 ASN A C 1
ATOM 4772 O O . ASN A 1 618 ? -4.386 -5.167 -1.369 1.00 35.12 618 ASN A O 1
ATOM 4776 N N . MET A 1 619 ? -3.311 -3.755 -2.722 1.00 33.09 619 MET A N 1
ATOM 4777 C CA . MET A 1 619 ? -2.161 -4.656 -2.893 1.00 33.09 619 MET A CA 1
ATOM 4778 C C . MET A 1 619 ? -1.164 -4.476 -1.740 1.00 33.09 619 MET A C 1
ATOM 4780 O O . MET A 1 619 ? -0.189 -3.735 -1.829 1.00 33.09 619 MET A O 1
ATOM 4784 N N . ALA A 1 620 ? -1.418 -5.159 -0.623 1.00 31.58 620 ALA A N 1
ATOM 4785 C CA . ALA A 1 620 ? -0.336 -5.539 0.281 1.00 31.58 620 ALA A CA 1
ATOM 4786 C C . ALA A 1 620 ? 0.619 -6.500 -0.462 1.00 31.58 620 ALA A C 1
ATOM 4788 O O . ALA A 1 620 ? 0.160 -7.242 -1.339 1.00 31.58 620 ALA A O 1
ATOM 4789 N N . PRO A 1 621 ? 1.927 -6.517 -0.146 1.00 34.00 621 PRO A N 1
ATOM 4790 C CA . PRO A 1 621 ? 2.839 -7.488 -0.737 1.00 34.00 621 PRO A CA 1
ATOM 4791 C C . PRO A 1 621 ? 2.313 -8.900 -0.459 1.00 34.00 621 PRO A C 1
ATOM 4793 O O . PRO A 1 621 ? 2.047 -9.251 0.691 1.00 34.00 621 PRO A O 1
ATOM 4796 N N . ARG A 1 622 ? 2.143 -9.704 -1.517 1.00 32.94 622 ARG A N 1
ATOM 4797 C CA . ARG A 1 622 ? 1.906 -11.145 -1.392 1.00 32.94 622 ARG A CA 1
ATOM 4798 C C . ARG A 1 622 ? 3.165 -11.765 -0.783 1.00 32.94 622 ARG A C 1
ATOM 4800 O O . ARG A 1 622 ? 4.082 -12.142 -1.508 1.00 32.94 622 ARG A O 1
ATOM 4807 N N . GLU A 1 623 ? 3.217 -11.876 0.541 1.00 35.06 623 GLU A N 1
ATOM 4808 C CA . GLU A 1 623 ? 4.074 -12.876 1.167 1.00 35.06 623 GLU A CA 1
ATOM 4809 C C . GLU A 1 623 ? 3.529 -14.237 0.726 1.00 35.06 623 GLU A C 1
ATOM 4811 O O . GLU A 1 623 ? 2.411 -14.624 1.067 1.00 35.06 623 GLU A O 1
ATOM 4816 N N . ARG A 1 624 ? 4.296 -14.965 -0.094 1.00 30.53 624 ARG A N 1
ATOM 4817 C CA . ARG A 1 624 ? 4.103 -16.410 -0.198 1.00 30.53 624 ARG A CA 1
ATOM 4818 C C . ARG A 1 624 ? 4.378 -16.956 1.200 1.00 30.53 624 ARG A C 1
ATOM 4820 O O . ARG A 1 624 ? 5.538 -17.097 1.578 1.00 30.53 624 ARG A O 1
ATOM 4827 N N . HIS A 1 625 ? 3.327 -17.220 1.971 1.00 29.19 625 HIS A N 1
ATOM 4828 C CA . HIS A 1 625 ? 3.435 -18.039 3.167 1.00 29.19 625 HIS A CA 1
ATOM 4829 C C . HIS A 1 625 ? 3.931 -19.415 2.721 1.00 29.19 625 HIS A C 1
ATOM 4831 O O . HIS A 1 625 ? 3.178 -20.231 2.197 1.00 29.19 625 HIS A O 1
ATOM 4837 N N . ALA A 1 626 ? 5.229 -19.658 2.879 1.00 27.12 626 ALA A N 1
ATOM 4838 C CA . ALA A 1 626 ? 5.710 -21.014 3.026 1.00 27.12 626 ALA A CA 1
ATOM 4839 C C . ALA A 1 626 ? 5.093 -21.544 4.325 1.00 27.12 626 ALA A C 1
ATOM 4841 O O . ALA A 1 626 ? 5.226 -20.911 5.373 1.00 27.12 626 ALA A O 1
ATOM 4842 N N . ASN A 1 627 ? 4.366 -22.654 4.217 1.00 24.70 627 ASN A N 1
ATOM 4843 C CA . ASN A 1 627 ? 3.741 -23.380 5.317 1.00 24.70 627 ASN A CA 1
ATOM 4844 C C . ASN A 1 627 ? 4.621 -23.373 6.579 1.00 24.70 627 ASN A C 1
ATOM 4846 O O . ASN A 1 627 ? 5.718 -23.929 6.577 1.00 24.70 627 ASN A O 1
ATOM 4850 N N . SER A 1 628 ? 4.118 -22.779 7.659 1.00 25.16 628 SER A N 1
ATOM 4851 C CA . SER A 1 628 ? 4.664 -22.921 9.008 1.00 25.16 628 SER A CA 1
ATOM 4852 C C . SER A 1 628 ? 3.514 -23.364 9.911 1.00 25.16 628 SER A C 1
ATOM 4854 O O . SER A 1 628 ? 2.541 -22.618 10.014 1.00 25.16 628 SER A O 1
ATOM 4856 N N . PRO A 1 629 ? 3.572 -24.553 10.533 1.00 30.61 629 PRO A N 1
ATOM 4857 C CA . PRO A 1 629 ? 2.504 -25.044 11.385 1.00 30.61 629 PRO A CA 1
ATOM 4858 C C . PRO A 1 629 ? 2.762 -24.591 12.822 1.00 30.61 629 PRO A C 1
ATOM 4860 O O . PRO A 1 629 ? 3.401 -25.330 13.558 1.00 30.61 629 PRO A O 1
ATOM 4863 N N . TRP A 1 630 ? 2.311 -23.389 13.189 1.00 33.94 630 TRP A N 1
ATOM 4864 C CA . TRP A 1 630 ? 2.052 -22.965 14.575 1.00 33.94 630 TRP A CA 1
ATOM 4865 C C . TRP A 1 630 ? 1.035 -21.831 14.587 1.00 33.94 630 TRP A C 1
ATOM 4867 O O . TRP A 1 630 ? 1.284 -20.830 13.875 1.00 33.94 630 TRP A O 1
#

Secondary structure (DSSP, 8-state):
----------------PPPPPPPS-S---S------------PPPTTSTTSSTT----TTTHHHHHHHHHHHHHHHT-----PPP----------------------------------------------HHHHHHHHTT------S-TTS-----SEEEEEE-TT--HHHHHHHHHTTS-HHHHHHHHHS--TT--------PPPHHHHHHHTT-GGG--EEEEEEEESS-SHHHHHHHHHHHGGGGGGGGG--EEEEEEEESS--SS-----GGGTHHHHHHHHHHHHHH-TT--EEEEEE-TT-HHHHHHHHHHHHHTTTT--EEEESS----SS----TT--EEEEE--S-S-PBPP---GGG--EEEEEEE-TTSB-TTS-SSTT-SS----TT--EEEEEE-HHHHHHHTTS-PPP-SEEEEEE-TTS-S-HHHHHHHHHHHHHS-S-SEEEEEE--TTS---GGG---TT--EEEE-S-EEHHHHHHHHHH-TT--EEEESSEE-TT--TT-PPPPTT---PPPPP-----EEEEE--TTTS-GGGHHHHHHHHHHH-TT--EEEEET--HHHHHHHHHHHTTTSGGGGG-EEEEE----S--TTTSTTT------------

Nearest PDB structures (foldseek):
  8fvu-assembly1_B  TM=3.490E-01  e=1.184E-02  Homo sapiens
  3ewb-assembly1_X-2  TM=3.686E-01  e=6.946E-01  Listeria monocytogenes serotype 4b str. F2365
  3rmj-assembly1_B  TM=3.284E-01  e=1.898E+00  Neisseria meningitidis serogroup B
  3cqh-assembly1_B  TM=2.226E-01  e=8.932E-01  Escherichia coli

pLDDT: mean 70.31, std 27.58, range [24.7, 98.56]

Solvent-accessible surface area (backbone atoms only — not comparable to full-atom values): 38054 Å² total; per-residue (Å²): 140,82,90,86,90,84,88,86,90,84,87,80,86,80,82,80,78,76,84,79,86,80,80,96,78,86,87,86,84,90,81,92,76,88,83,80,85,85,83,90,88,81,90,86,70,96,79,68,75,83,75,63,88,80,74,84,91,64,78,70,66,68,60,50,57,62,51,54,56,56,59,55,61,61,61,74,72,74,71,82,80,86,78,81,91,79,85,86,82,89,80,91,84,90,81,90,83,81,90,85,82,92,82,82,83,89,82,82,83,89,80,84,92,81,86,89,83,90,91,83,90,90,85,84,89,86,89,90,83,93,54,81,65,61,61,54,61,61,60,72,71,69,80,78,83,93,86,75,83,84,81,85,74,79,87,73,72,42,66,45,73,45,81,31,46,86,82,65,51,76,64,64,66,47,55,67,45,63,75,73,50,62,73,68,60,55,49,52,68,62,65,72,63,65,88,85,70,82,67,91,65,84,74,76,71,82,46,67,64,54,52,36,55,76,67,69,49,47,63,64,29,32,28,44,34,39,41,35,38,23,83,88,60,60,59,69,44,49,50,54,52,48,58,57,58,56,76,53,34,87,45,33,70,44,23,31,32,42,34,44,27,44,36,64,72,52,89,65,85,60,65,61,80,62,67,59,80,81,42,46,72,58,41,49,53,52,32,51,52,52,43,69,33,36,74,53,38,27,33,41,37,41,51,55,61,78,65,43,57,67,59,35,53,35,54,10,50,40,54,57,75,31,24,76,55,24,31,34,41,38,25,57,38,51,51,48,38,98,56,94,49,62,22,63,41,28,27,35,43,35,37,19,38,53,94,70,83,62,51,54,43,47,32,36,35,22,92,42,33,35,32,45,34,39,32,50,36,43,65,54,47,48,65,66,18,37,20,75,48,99,82,51,90,58,51,38,61,35,68,75,25,39,35,41,37,42,26,36,33,60,57,37,48,60,59,52,59,77,43,70,55,44,43,21,53,31,42,35,43,28,38,45,66,80,55,88,63,52,60,63,45,52,29,50,50,26,42,40,61,53,68,30,47,77,47,76,35,33,33,43,34,34,56,19,54,76,40,73,73,51,48,85,39,55,63,32,49,73,32,26,31,42,38,34,41,15,66,34,41,52,61,42,51,52,44,37,48,66,60,23,43,50,23,31,36,43,36,33,59,26,46,38,73,91,57,75,53,88,83,76,69,73,66,53,99,83,51,88,64,74,70,72,67,54,79,46,48,36,29,33,42,36,41,23,46,57,67,93,82,42,66,45,72,71,45,50,61,56,53,54,43,52,63,60,24,34,68,53,37,42,35,40,35,31,44,50,28,62,50,64,73,52,52,57,47,40,70,70,42,21,84,84,39,64,49,55,72,71,42,48,75,48,55,40,72,70,85,75,80,70,65,79,72,77,54,68,86,70,66,68,84,82,72,80,77,71,91,69,99,125

Mean predicted aligned error: 16.03 Å